Protein AF-A0A3M0IQV9-F1 (afdb_monomer_lite)

Structure (mmCIF, N/CA/C/O backbone):
data_AF-A0A3M0IQV9-F1
#
_entry.id   AF-A0A3M0IQV9-F1
#
loop_
_atom_site.group_PDB
_atom_site.id
_atom_site.type_symbol
_atom_site.label_atom_id
_atom_site.label_alt_id
_atom_site.label_comp_id
_atom_site.label_asym_id
_atom_site.label_entity_id
_atom_site.label_seq_id
_atom_site.pdbx_PDB_ins_code
_atom_site.Cartn_x
_atom_site.Cartn_y
_atom_site.Cartn_z
_atom_site.occupancy
_atom_site.B_iso_or_equiv
_atom_site.auth_seq_id
_atom_site.auth_comp_id
_atom_site.auth_asym_id
_atom_site.auth_atom_id
_atom_site.pdbx_PDB_model_num
ATOM 1 N N . MET A 1 1 ? -12.847 -1.197 -19.471 1.00 85.50 1 MET A N 1
ATOM 2 C CA . MET A 1 1 ? -12.326 -2.340 -18.678 1.00 85.50 1 MET A CA 1
ATOM 3 C C . MET A 1 1 ? -12.702 -3.691 -19.277 1.00 85.50 1 MET A C 1
ATOM 5 O O . MET A 1 1 ? -11.799 -4.362 -19.748 1.00 85.50 1 MET A O 1
ATOM 9 N N . ARG A 1 2 ? -13.988 -4.081 -19.348 1.00 88.62 2 ARG A N 1
ATOM 10 C CA . ARG A 1 2 ? -14.406 -5.414 -19.853 1.00 88.62 2 ARG A CA 1
ATOM 11 C C . ARG A 1 2 ? -13.815 -5.791 -21.220 1.00 88.62 2 ARG A C 1
ATOM 13 O O . ARG A 1 2 ? -13.276 -6.879 -21.360 1.00 88.62 2 ARG A O 1
ATOM 20 N N . HIS A 1 3 ? -13.847 -4.873 -22.190 1.00 91.81 3 HIS A N 1
ATOM 21 C CA . HIS A 1 3 ? -13.253 -5.102 -23.515 1.00 91.81 3 HIS A CA 1
ATOM 22 C C . HIS A 1 3 ? -11.735 -5.358 -23.458 1.00 91.81 3 HIS A C 1
ATOM 24 O O . HIS A 1 3 ? -11.231 -6.246 -24.136 1.00 91.81 3 HIS A O 1
ATOM 30 N N . ILE A 1 4 ? -11.012 -4.618 -22.610 1.00 93.75 4 ILE A N 1
ATOM 31 C CA . ILE A 1 4 ? -9.559 -4.771 -22.441 1.00 93.75 4 ILE A CA 1
ATOM 32 C C . ILE A 1 4 ? -9.243 -6.119 -21.790 1.00 93.75 4 ILE A C 1
ATOM 34 O O . ILE A 1 4 ? -8.384 -6.838 -22.285 1.00 93.75 4 ILE A O 1
ATOM 38 N N . LEU A 1 5 ? -9.975 -6.500 -20.739 1.00 93.88 5 LEU A N 1
ATOM 39 C CA . LEU A 1 5 ? -9.795 -7.794 -20.076 1.00 93.88 5 LEU A CA 1
ATOM 40 C C . LEU A 1 5 ? -10.066 -8.969 -21.022 1.00 93.88 5 LEU A C 1
ATOM 42 O O . LEU A 1 5 ? -9.287 -9.912 -21.034 1.00 93.88 5 LEU A O 1
ATOM 46 N N . ALA A 1 6 ? -11.107 -8.891 -21.857 1.00 93.62 6 ALA A N 1
ATOM 47 C CA . ALA A 1 6 ? -11.411 -9.937 -22.835 1.00 93.62 6 ALA A CA 1
ATOM 48 C C . ALA A 1 6 ? -10.335 -10.074 -23.928 1.00 93.62 6 ALA A C 1
ATOM 50 O O . ALA A 1 6 ? -10.112 -11.170 -24.431 1.00 93.62 6 ALA A O 1
ATOM 51 N N . ARG A 1 7 ? -9.676 -8.969 -24.304 1.00 93.69 7 ARG A N 1
ATOM 52 C CA . ARG A 1 7 ? -8.680 -8.945 -25.386 1.00 93.69 7 ARG A CA 1
ATOM 53 C C . ARG A 1 7 ? -7.250 -9.216 -24.914 1.00 93.69 7 ARG A C 1
ATOM 55 O O . ARG A 1 7 ? -6.490 -9.848 -25.635 1.00 93.69 7 ARG A O 1
ATOM 62 N N . VAL A 1 8 ? -6.870 -8.678 -23.756 1.00 95.62 8 VAL A N 1
ATOM 63 C CA . VAL A 1 8 ? -5.484 -8.657 -23.252 1.00 95.62 8 VAL A CA 1
ATOM 64 C C . VAL A 1 8 ? -5.305 -9.533 -22.011 1.00 95.62 8 VAL A C 1
ATOM 66 O O . VAL A 1 8 ? -4.237 -10.095 -21.810 1.00 95.62 8 VAL A O 1
ATOM 69 N N . GLY A 1 9 ? -6.335 -9.658 -21.172 1.00 94.06 9 GLY A N 1
ATOM 70 C CA . GLY A 1 9 ? -6.277 -10.411 -19.914 1.00 94.06 9 GLY A CA 1
ATOM 71 C C . GLY A 1 9 ? -5.920 -9.583 -18.674 1.00 94.06 9 GLY A C 1
ATOM 72 O O . GLY A 1 9 ? -6.092 -10.071 -17.561 1.00 94.06 9 GLY A O 1
ATOM 73 N N . CYS A 1 10 ? -5.485 -8.325 -18.820 1.00 95.38 10 CYS A N 1
ATOM 74 C CA . CYS A 1 10 ? -5.184 -7.442 -17.688 1.00 95.38 10 CYS A CA 1
ATOM 75 C C . CYS A 1 10 ? -5.385 -5.950 -18.016 1.00 95.38 10 CYS A C 1
ATOM 77 O O . CYS A 1 10 ? -5.417 -5.544 -19.178 1.00 95.38 10 CYS A O 1
ATOM 79 N N . CYS A 1 11 ? -5.556 -5.129 -16.977 1.00 94.88 11 CYS A N 1
ATOM 80 C CA . CYS A 1 11 ? -5.521 -3.666 -17.047 1.00 94.88 11 CYS A CA 1
ATOM 81 C C . CYS A 1 11 ? -5.236 -3.067 -15.662 1.00 94.88 11 CYS A C 1
ATOM 83 O O . CYS A 1 11 ? -5.632 -3.656 -14.656 1.00 94.88 11 CYS A O 1
ATOM 85 N N . ILE A 1 12 ? -4.637 -1.874 -15.605 1.00 93.25 12 ILE A N 1
ATOM 86 C CA . ILE A 1 12 ? -4.437 -1.114 -14.357 1.00 93.25 12 ILE A CA 1
ATOM 87 C C . ILE A 1 12 ? -5.190 0.212 -14.464 1.00 93.25 12 ILE A C 1
ATOM 89 O O . ILE A 1 12 ? -4.923 1.005 -15.364 1.00 93.25 12 ILE A O 1
ATOM 93 N N . VAL A 1 13 ? -6.149 0.462 -13.573 1.00 87.00 13 VAL A N 1
ATOM 94 C CA . VAL A 1 13 ? -6.992 1.668 -13.612 1.00 87.00 13 VAL A CA 1
ATOM 95 C C . VAL A 1 13 ? -7.061 2.352 -12.251 1.00 87.00 13 VAL A C 1
ATOM 97 O O . VAL A 1 13 ? -6.994 1.702 -11.210 1.00 87.00 13 VAL A O 1
ATOM 100 N N . GLY A 1 14 ? -7.202 3.678 -12.268 1.00 77.19 14 GLY A N 1
ATOM 101 C CA . GLY A 1 14 ? -7.518 4.456 -11.073 1.00 77.19 14 GLY A CA 1
ATOM 102 C C . GLY A 1 14 ? -8.990 4.328 -10.666 1.00 77.19 14 GLY A C 1
ATOM 103 O O . GLY A 1 14 ? -9.816 3.791 -11.403 1.00 77.19 14 GLY A O 1
ATOM 104 N N . GLN A 1 15 ? -9.320 4.864 -9.491 1.00 67.75 15 GLN A N 1
ATOM 105 C CA . GLN A 1 15 ? -10.701 4.944 -9.006 1.00 67.75 15 GLN A CA 1
ATOM 106 C C . GLN A 1 15 ? -11.525 5.901 -9.886 1.00 67.75 15 GLN A C 1
ATOM 108 O O . GLN A 1 15 ? -11.049 6.982 -10.241 1.00 67.75 15 GLN A O 1
ATOM 113 N N . SER A 1 16 ? -12.764 5.522 -10.211 1.00 66.38 16 SER A N 1
ATOM 114 C CA . SER A 1 16 ? -13.740 6.373 -10.907 1.00 66.38 16 SER A CA 1
ATOM 115 C C . SER A 1 16 ? -14.913 6.726 -9.983 1.00 66.38 16 SER A C 1
ATOM 117 O O . SER A 1 16 ? -15.071 6.134 -8.919 1.00 66.38 16 SER A O 1
ATOM 119 N N . ALA A 1 17 ? -15.759 7.680 -10.388 1.00 58.91 17 ALA A N 1
ATOM 120 C CA . ALA A 1 17 ? -16.969 8.050 -9.641 1.00 58.91 17 ALA A CA 1
ATOM 121 C C . ALA A 1 17 ? -17.970 6.886 -9.468 1.00 58.91 17 ALA A C 1
ATOM 123 O O . ALA A 1 17 ? -18.811 6.926 -8.575 1.00 58.91 17 ALA A O 1
ATOM 124 N N . GLU A 1 18 ? -17.862 5.849 -10.298 1.00 59.75 18 GLU A N 1
ATOM 125 C CA . GLU A 1 18 ? -18.768 4.697 -10.328 1.00 59.75 18 GLU A CA 1
ATOM 126 C C . GLU A 1 18 ? -18.266 3.514 -9.478 1.00 59.75 18 GLU A C 1
ATOM 128 O O . GLU A 1 18 ? -19.027 2.595 -9.186 1.00 59.75 18 GLU A O 1
ATOM 133 N N . LEU A 1 19 ? -16.993 3.522 -9.060 1.00 62.53 19 LEU A N 1
ATOM 134 C CA . LEU A 1 19 ? -16.353 2.420 -8.338 1.00 62.53 19 LEU A CA 1
ATOM 135 C C . LEU A 1 19 ? -16.036 2.833 -6.893 1.00 62.53 19 LEU A C 1
ATOM 137 O O . LEU A 1 19 ? -15.073 3.549 -6.637 1.00 62.53 19 LEU A O 1
ATOM 141 N N . VAL A 1 20 ? -16.831 2.323 -5.947 1.00 63.78 20 VAL A N 1
ATOM 142 C CA . VAL A 1 20 ? -16.663 2.488 -4.485 1.00 63.78 20 VAL A CA 1
ATOM 143 C C . VAL A 1 20 ? -16.681 3.961 -4.009 1.00 63.78 20 VAL A C 1
ATOM 145 O O . VAL A 1 20 ? -15.723 4.447 -3.403 1.00 63.78 20 VAL A O 1
ATOM 148 N N . PRO A 1 21 ? -17.789 4.701 -4.224 1.00 61.78 21 PRO A N 1
ATOM 149 C CA . PRO A 1 21 ? -17.860 6.138 -3.932 1.00 61.78 21 PRO A CA 1
ATOM 150 C C . PRO A 1 21 ? -17.719 6.473 -2.438 1.00 61.78 21 PRO A C 1
ATOM 152 O O . PRO A 1 21 ? -17.131 7.499 -2.094 1.00 61.78 21 PRO A O 1
ATOM 155 N N . ALA A 1 22 ? -18.211 5.601 -1.549 1.00 60.78 22 ALA A N 1
ATOM 156 C CA . ALA A 1 22 ? -18.117 5.786 -0.101 1.00 60.78 22 ALA A CA 1
ATOM 157 C C . ALA A 1 22 ? -16.668 5.691 0.407 1.00 60.78 22 ALA A C 1
ATOM 159 O O . ALA A 1 22 ? -16.241 6.529 1.199 1.00 60.78 22 ALA A O 1
ATOM 160 N N . ASP A 1 23 ? -15.883 4.733 -0.100 1.00 67.81 23 ASP A N 1
ATOM 161 C CA . ASP A 1 23 ? -14.464 4.614 0.255 1.00 67.81 23 ASP A CA 1
ATOM 162 C C . ASP A 1 23 ? -13.672 5.837 -0.207 1.00 67.81 23 ASP A C 1
ATOM 164 O O . ASP A 1 23 ? -12.817 6.305 0.529 1.00 67.81 23 ASP A O 1
ATOM 168 N N . ARG A 1 24 ? -13.992 6.430 -1.366 1.00 65.19 24 ARG A N 1
ATOM 169 C CA . ARG A 1 24 ? -13.323 7.659 -1.823 1.00 65.19 24 ARG A CA 1
ATOM 170 C C . ARG A 1 24 ? -13.464 8.798 -0.811 1.00 65.19 24 ARG A C 1
ATOM 172 O O . ARG A 1 24 ? -12.488 9.489 -0.521 1.00 65.19 24 ARG A O 1
ATOM 179 N N . VAL A 1 25 ? -14.677 8.996 -0.292 1.00 61.72 25 VAL A N 1
ATOM 180 C CA . VAL A 1 25 ? -14.966 10.033 0.710 1.00 61.72 25 VAL A CA 1
ATOM 181 C C . VAL A 1 25 ? -14.264 9.698 2.026 1.00 61.72 25 VAL A C 1
ATOM 183 O O . VAL A 1 25 ? -13.543 10.537 2.560 1.00 61.72 25 VAL A O 1
ATOM 186 N N . LEU A 1 26 ? -14.398 8.461 2.512 1.00 63.84 26 LEU A N 1
ATOM 187 C CA . LEU A 1 26 ? -13.771 8.018 3.760 1.00 63.84 26 LEU A CA 1
ATOM 188 C C . LEU A 1 26 ? -12.240 8.058 3.693 1.00 63.84 26 LEU A C 1
ATOM 190 O O . LEU A 1 26 ? -11.597 8.466 4.652 1.00 63.84 26 LEU A O 1
ATOM 194 N N . TYR A 1 27 ? -11.636 7.684 2.568 1.00 63.06 27 TYR A N 1
ATOM 195 C CA . TYR A 1 27 ? -10.190 7.722 2.364 1.00 63.06 27 TYR A CA 1
ATOM 196 C C . TYR A 1 27 ? -9.665 9.161 2.370 1.00 63.06 27 TYR A C 1
ATOM 198 O O . TYR A 1 27 ? -8.677 9.448 3.043 1.00 63.06 27 TYR A O 1
ATOM 206 N N . ALA A 1 28 ? -10.355 10.081 1.685 1.00 59.97 28 ALA A N 1
ATOM 207 C CA . ALA A 1 28 ? -10.012 11.502 1.706 1.00 59.97 28 ALA A CA 1
ATOM 208 C C . ALA A 1 28 ? -10.119 12.096 3.120 1.00 59.97 28 ALA A C 1
ATOM 210 O O . ALA A 1 28 ? -9.242 12.851 3.534 1.00 59.97 28 ALA A O 1
ATOM 211 N N . LEU A 1 29 ? -11.154 11.716 3.879 1.00 58.47 29 LEU A N 1
ATOM 212 C CA . LEU A 1 29 ? -11.319 12.125 5.276 1.00 58.47 29 LEU A CA 1
ATOM 213 C C . LEU A 1 29 ? -10.217 11.549 6.171 1.00 58.47 29 LEU A C 1
ATOM 215 O O . LEU A 1 29 ? -9.676 12.263 7.013 1.00 58.47 29 LEU A O 1
ATOM 219 N N . ARG A 1 30 ? -9.835 10.285 5.981 1.00 63.00 30 ARG A N 1
ATOM 220 C CA . ARG A 1 30 ? -8.788 9.634 6.782 1.00 63.00 30 ARG A CA 1
ATOM 221 C C . ARG A 1 30 ? -7.427 10.299 6.631 1.00 63.00 30 ARG A C 1
ATOM 223 O O . ARG A 1 30 ? -6.750 10.513 7.636 1.00 63.00 30 ARG A O 1
ATOM 230 N N . ASP A 1 31 ? -7.069 10.669 5.403 1.00 57.12 31 ASP A N 1
ATOM 231 C CA . ASP A 1 31 ? -5.797 11.329 5.075 1.00 57.12 31 ASP A CA 1
ATOM 232 C C . ASP A 1 31 ? -5.640 12.683 5.797 1.00 57.12 31 ASP A C 1
ATOM 234 O O . ASP A 1 31 ? -4.548 13.054 6.230 1.00 57.12 31 ASP A O 1
ATOM 238 N N . VAL A 1 32 ? -6.748 13.403 6.015 1.00 45.22 32 VAL A N 1
ATOM 239 C CA . VAL A 1 32 ? -6.734 14.715 6.689 1.00 45.22 32 VAL A CA 1
ATOM 240 C C . VAL A 1 32 ? -7.008 14.655 8.195 1.00 45.22 32 VAL A C 1
ATOM 242 O O . VAL A 1 32 ? -6.594 15.568 8.911 1.00 45.22 32 VAL A O 1
ATOM 245 N N . THR A 1 33 ? -7.645 13.587 8.688 1.00 49.41 33 THR A N 1
ATOM 246 C CA . THR A 1 33 ? -8.002 13.394 10.112 1.00 49.41 33 THR A CA 1
ATOM 247 C C . THR A 1 33 ? -7.000 12.546 10.898 1.00 49.41 33 THR A C 1
ATOM 249 O O . THR A 1 33 ? -7.227 12.275 12.072 1.00 49.41 33 THR A O 1
ATOM 252 N N . ALA A 1 34 ? -5.890 12.119 10.282 1.00 53.72 34 ALA A N 1
ATOM 253 C CA . ALA A 1 34 ? -4.917 11.207 10.896 1.00 53.72 34 ALA A CA 1
ATOM 254 C C . ALA A 1 34 ? -5.529 9.864 11.361 1.00 53.72 34 ALA A C 1
ATOM 256 O O . ALA A 1 34 ? -4.987 9.193 12.233 1.00 53.72 34 ALA A O 1
ATOM 257 N N . THR A 1 35 ? -6.631 9.436 10.736 1.00 57.84 35 THR A N 1
ATOM 258 C CA . THR A 1 35 ? -7.281 8.131 10.979 1.00 57.84 35 THR A CA 1
ATOM 259 C C . THR A 1 35 ? -6.909 7.093 9.911 1.00 57.84 35 THR A C 1
ATOM 261 O O . THR A 1 35 ? -7.595 6.085 9.703 1.00 57.84 35 THR A O 1
ATOM 264 N N . VAL A 1 36 ? -5.797 7.323 9.202 1.00 58.31 36 VAL A N 1
ATOM 265 C CA . VAL A 1 36 ? -5.250 6.366 8.231 1.00 58.31 36 VAL A CA 1
ATOM 266 C C . VAL A 1 36 ? -4.878 5.052 8.925 1.00 58.31 36 VAL A C 1
ATOM 268 O O . VAL A 1 36 ? -5.236 3.998 8.408 1.00 58.31 36 VAL A O 1
ATOM 271 N N . ASP A 1 37 ? -4.311 5.103 10.132 1.00 63.84 37 ASP A N 1
ATOM 272 C CA . ASP A 1 37 ? -3.703 3.956 10.833 1.00 63.84 37 ASP A CA 1
ATOM 273 C C . ASP A 1 37 ? -4.710 3.075 11.606 1.00 63.84 37 ASP A C 1
ATOM 275 O O . ASP A 1 37 ? -4.372 2.419 12.596 1.00 63.84 37 ASP A O 1
ATOM 279 N N . SER A 1 38 ? -5.973 3.066 11.176 1.00 76.12 38 SER A N 1
ATOM 280 C CA . SER A 1 38 ? -7.029 2.227 11.747 1.00 76.12 38 SER A CA 1
ATOM 281 C C . SER A 1 38 ? -7.160 0.921 10.965 1.00 76.12 38 SER A C 1
ATOM 283 O O . SER A 1 38 ? -7.572 0.922 9.805 1.00 76.12 38 SER A O 1
ATOM 285 N N . LEU A 1 39 ? -6.839 -0.205 11.609 1.00 77.25 39 LEU A N 1
ATOM 286 C CA . LEU A 1 39 ? -6.914 -1.551 11.029 1.00 77.25 39 LEU A CA 1
ATOM 287 C C . LEU A 1 39 ? -8.275 -1.876 10.373 1.00 77.25 39 LEU A C 1
ATOM 289 O O . LEU A 1 39 ? -8.260 -2.307 9.212 1.00 77.25 39 LEU A O 1
ATOM 293 N N . PRO A 1 40 ? -9.442 -1.645 11.016 1.00 79.25 40 PRO A N 1
ATOM 294 C CA . PRO A 1 40 ? -10.730 -1.918 10.377 1.00 79.25 40 PRO A CA 1
ATOM 295 C C . PRO A 1 40 ? -10.979 -1.011 9.166 1.00 79.25 40 PRO A C 1
ATOM 297 O O . PRO A 1 40 ? -11.460 -1.484 8.137 1.00 79.25 40 PRO A O 1
ATOM 300 N N . LEU A 1 41 ? -10.574 0.265 9.219 1.00 79.00 41 LEU A N 1
ATOM 301 C CA . LEU A 1 41 ? -10.734 1.186 8.088 1.00 79.00 41 LEU A CA 1
ATOM 302 C C . LEU A 1 41 ? -9.785 0.855 6.927 1.00 79.00 41 LEU A C 1
ATOM 304 O O . LEU A 1 41 ? -10.167 0.982 5.764 1.00 79.00 41 LEU A O 1
ATOM 308 N N . ILE A 1 42 ? -8.549 0.426 7.204 1.00 80.88 42 ILE A N 1
ATOM 309 C CA . ILE A 1 42 ? -7.608 -0.058 6.181 1.00 80.88 42 ILE A CA 1
ATOM 310 C C . ILE A 1 42 ? -8.186 -1.303 5.509 1.00 80.88 42 ILE A C 1
ATOM 312 O O . ILE A 1 42 ? -8.263 -1.350 4.282 1.00 80.88 42 ILE A O 1
ATOM 316 N N . THR A 1 43 ? -8.650 -2.265 6.308 1.00 85.00 43 THR A N 1
ATOM 317 C CA . THR A 1 43 ? -9.239 -3.520 5.826 1.00 85.00 43 THR A CA 1
ATOM 318 C C . THR A 1 43 ? -10.452 -3.252 4.937 1.00 85.00 43 THR A C 1
ATOM 320 O O . THR A 1 43 ? -10.474 -3.679 3.782 1.00 85.00 43 THR A O 1
ATOM 323 N N . ALA A 1 44 ? -11.421 -2.473 5.429 1.00 82.94 44 ALA A N 1
ATOM 324 C CA . ALA A 1 44 ? -12.623 -2.115 4.681 1.00 82.94 44 ALA A CA 1
ATOM 325 C C . ALA A 1 44 ? -12.291 -1.341 3.397 1.00 82.94 44 ALA A C 1
ATOM 327 O O . ALA A 1 44 ? -12.861 -1.609 2.339 1.00 82.94 44 ALA A O 1
ATOM 328 N N . SER A 1 45 ? -11.327 -0.420 3.453 1.00 82.38 45 SER A N 1
ATOM 329 C CA . SER A 1 45 ? -10.920 0.365 2.288 1.00 82.38 45 SER A CA 1
ATOM 330 C C . SER A 1 45 ? -10.272 -0.488 1.202 1.00 82.38 45 SER A C 1
ATOM 332 O O . SER A 1 45 ? -10.606 -0.357 0.026 1.00 82.38 45 SER A O 1
ATOM 334 N N . ILE A 1 46 ? -9.349 -1.380 1.565 1.00 86.56 46 ILE A N 1
ATOM 335 C CA . ILE A 1 46 ? -8.686 -2.265 0.600 1.00 86.56 46 ILE A CA 1
ATOM 336 C C . ILE A 1 46 ? -9.704 -3.239 0.002 1.00 86.56 46 ILE A C 1
ATOM 338 O O . ILE A 1 46 ? -9.816 -3.338 -1.221 1.00 86.56 46 ILE A O 1
ATOM 342 N N . LEU A 1 47 ? -10.469 -3.931 0.848 1.00 87.69 47 LEU A N 1
ATOM 343 C CA . LEU A 1 47 ? -11.353 -5.000 0.394 1.00 87.69 47 LEU A CA 1
ATOM 344 C C . LEU A 1 47 ? -12.588 -4.492 -0.341 1.00 87.69 47 LEU A C 1
ATOM 346 O O . LEU A 1 47 ? -13.002 -5.149 -1.285 1.00 87.69 47 LEU A O 1
ATOM 350 N N . SER A 1 48 ? -13.143 -3.326 -0.006 1.00 83.69 48 SER A N 1
ATOM 351 C CA . SER A 1 48 ? -14.279 -2.763 -0.758 1.00 83.69 48 SER A CA 1
ATOM 352 C C . SER A 1 48 ? -13.937 -2.534 -2.235 1.00 83.69 48 SER A C 1
ATOM 354 O O . SER A 1 48 ? -14.730 -2.874 -3.113 1.00 83.69 48 SER A O 1
ATOM 356 N N . LYS A 1 49 ? -12.718 -2.058 -2.525 1.00 82.94 49 LYS A N 1
ATOM 357 C CA . LYS A 1 49 ? -12.188 -1.917 -3.893 1.00 82.94 49 LYS A CA 1
ATOM 358 C C . LYS A 1 49 ? -11.978 -3.258 -4.592 1.00 82.94 49 LYS A C 1
ATOM 360 O O . LYS A 1 49 ? -12.190 -3.350 -5.794 1.00 82.94 49 LYS A O 1
ATOM 365 N N . LYS A 1 50 ? -11.583 -4.299 -3.857 1.00 88.25 50 LYS A N 1
ATOM 366 C CA . LYS A 1 50 ? -11.343 -5.637 -4.424 1.00 88.25 50 LYS A CA 1
ATOM 367 C C . LYS A 1 50 ? -12.606 -6.475 -4.578 1.00 88.25 50 LYS A C 1
ATOM 369 O O . LYS A 1 50 ? -12.731 -7.211 -5.550 1.00 88.25 50 LYS A O 1
ATOM 374 N N . ALA A 1 51 ? -13.590 -6.286 -3.711 1.00 84.19 51 ALA A N 1
ATOM 375 C CA . ALA A 1 51 ? -14.870 -6.975 -3.774 1.00 84.19 51 ALA A CA 1
ATOM 376 C C . ALA A 1 51 ? -15.661 -6.606 -5.041 1.00 84.19 51 ALA A C 1
ATOM 378 O O . ALA A 1 51 ? -16.268 -7.476 -5.666 1.00 84.19 51 ALA A O 1
ATOM 379 N N . VAL A 1 52 ? -15.608 -5.340 -5.481 1.00 84.00 52 VAL A N 1
ATOM 380 C CA . VAL A 1 52 ? -16.298 -4.911 -6.714 1.00 84.00 52 VAL A CA 1
ATOM 381 C C . VAL A 1 52 ? -15.696 -5.508 -7.989 1.00 84.00 52 VAL A C 1
ATOM 383 O O . VAL A 1 52 ? -16.389 -5.596 -9.002 1.00 84.00 52 VAL A O 1
ATOM 386 N N . GLU A 1 53 ? -14.441 -5.966 -7.944 1.00 84.56 53 GLU A N 1
ATOM 387 C CA . GLU A 1 53 ? -13.778 -6.647 -9.062 1.00 84.56 53 GLU A CA 1
ATOM 388 C C . GLU A 1 53 ? -14.293 -8.096 -9.250 1.00 84.56 53 GLU A C 1
ATOM 390 O O . GLU A 1 53 ? -14.032 -8.692 -10.293 1.00 84.56 53 GLU A O 1
ATOM 395 N N . ARG A 1 54 ? -15.070 -8.646 -8.293 1.00 83.69 54 ARG A N 1
ATOM 396 C CA . ARG A 1 54 ? -15.610 -10.028 -8.293 1.00 83.69 54 ARG A CA 1
ATOM 397 C C . ARG A 1 54 ? -14.532 -11.090 -8.542 1.00 83.69 54 ARG A C 1
ATOM 399 O O . ARG A 1 54 ? -14.636 -11.917 -9.448 1.00 83.69 54 ARG A O 1
ATOM 406 N N . LEU A 1 55 ? -13.480 -11.040 -7.733 1.00 89.75 55 LEU A N 1
ATOM 407 C CA . LEU A 1 55 ? -12.302 -11.891 -7.874 1.00 89.75 55 LEU A CA 1
ATOM 408 C C . LEU A 1 55 ? -12.565 -13.326 -7.397 1.00 89.75 55 LEU A C 1
ATOM 410 O O . LEU A 1 55 ? -13.207 -13.544 -6.373 1.00 89.75 55 LEU A O 1
ATOM 414 N N . SER A 1 56 ? -11.998 -14.307 -8.102 1.00 90.00 56 SER A N 1
ATOM 415 C CA . SER A 1 56 ? -11.992 -15.717 -7.679 1.00 90.00 56 SER A CA 1
ATOM 416 C C . SER A 1 56 ? -10.907 -16.030 -6.641 1.00 90.00 56 SER A C 1
ATOM 418 O O . SER A 1 56 ? -11.026 -17.006 -5.893 1.00 90.00 56 SER A O 1
ATOM 420 N N . ALA A 1 57 ? -9.841 -15.229 -6.621 1.00 94.88 57 ALA A N 1
ATOM 421 C CA . ALA A 1 57 ? -8.757 -15.271 -5.654 1.00 94.88 57 ALA A CA 1
ATOM 422 C C . ALA A 1 57 ? -8.110 -13.885 -5.510 1.00 94.88 57 ALA A C 1
ATOM 424 O O . ALA A 1 57 ? -8.066 -13.110 -6.467 1.00 94.88 57 ALA A O 1
ATOM 425 N N . LEU A 1 58 ? -7.586 -13.592 -4.322 1.00 95.50 58 LEU A N 1
ATOM 426 C CA . LEU A 1 58 ? -6.918 -12.341 -3.980 1.00 95.50 58 LEU A CA 1
ATOM 427 C C . LEU A 1 58 ? -5.646 -12.636 -3.177 1.00 95.50 58 LEU A C 1
ATOM 429 O O . LEU A 1 58 ? -5.695 -13.296 -2.141 1.00 95.50 58 LEU A O 1
ATOM 433 N N . VAL A 1 59 ? -4.508 -12.116 -3.635 1.00 97.12 59 VAL A N 1
ATOM 434 C CA . VAL A 1 59 ? -3.244 -12.157 -2.887 1.00 97.12 59 VAL A CA 1
ATOM 435 C C . VAL A 1 59 ? -2.846 -10.738 -2.510 1.00 97.12 59 VAL A C 1
ATOM 437 O O . VAL A 1 59 ? -2.827 -9.847 -3.357 1.00 97.12 59 VAL A O 1
ATOM 440 N N . LEU A 1 60 ? -2.552 -10.532 -1.230 1.00 96.00 60 LEU A N 1
ATOM 441 C CA . LEU A 1 60 ? -2.211 -9.239 -0.652 1.00 96.00 60 LEU A CA 1
ATOM 442 C C . LEU A 1 60 ? -0.749 -9.222 -0.217 1.00 96.00 60 LEU A C 1
ATOM 444 O O . LEU A 1 60 ? -0.285 -10.107 0.500 1.00 96.00 60 LEU A O 1
ATOM 448 N N . ASP A 1 61 ? -0.031 -8.189 -0.633 1.00 97.00 61 ASP A N 1
ATOM 449 C CA . ASP A 1 61 ? 1.334 -7.931 -0.195 1.00 97.00 61 ASP A CA 1
ATOM 450 C C . ASP A 1 61 ? 1.307 -6.984 1.010 1.00 97.00 61 ASP A C 1
ATOM 452 O O . ASP A 1 61 ? 1.023 -5.792 0.872 1.00 97.00 61 ASP A O 1
ATOM 456 N N . VAL A 1 62 ? 1.544 -7.526 2.204 1.00 95.94 62 VAL A N 1
ATOM 457 C CA . VAL A 1 62 ? 1.489 -6.769 3.457 1.00 95.94 62 VAL A CA 1
ATOM 458 C C . VAL A 1 62 ? 2.914 -6.468 3.910 1.00 95.94 62 VAL A C 1
ATOM 460 O O . VAL A 1 62 ? 3.633 -7.322 4.434 1.00 95.94 62 VAL A O 1
ATOM 463 N N . LYS A 1 63 ? 3.325 -5.220 3.678 1.00 94.12 63 LYS A N 1
ATOM 464 C CA . LYS A 1 63 ? 4.666 -4.724 3.994 1.00 94.12 63 LYS A CA 1
ATOM 465 C C . LYS A 1 63 ? 4.842 -4.526 5.501 1.00 94.12 63 LYS A C 1
ATOM 467 O O . LYS A 1 63 ? 3.950 -3.984 6.152 1.00 94.12 63 LYS A O 1
ATOM 472 N N 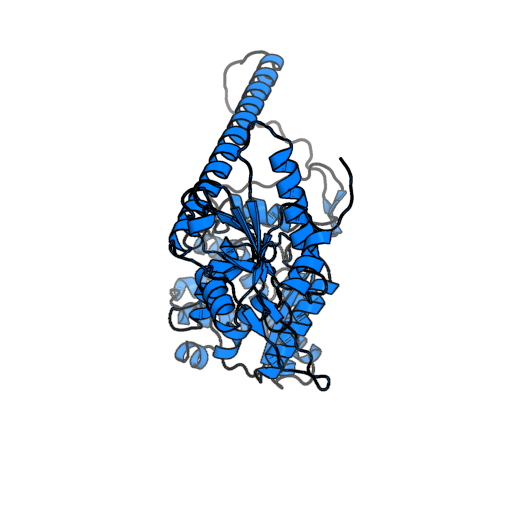. PHE A 1 64 ? 6.019 -4.869 6.024 1.00 94.38 64 PHE A N 1
ATOM 473 C CA . PHE A 1 64 ? 6.457 -4.490 7.373 1.00 94.38 64 PHE A CA 1
ATOM 474 C C . PHE A 1 64 ? 7.892 -3.953 7.388 1.00 94.38 64 PHE A C 1
ATOM 476 O O . PHE A 1 64 ? 8.692 -4.292 6.517 1.00 94.38 64 PHE A O 1
ATOM 483 N N . GLY A 1 65 ? 8.239 -3.130 8.377 1.00 89.50 65 GLY A N 1
ATOM 484 C CA . GLY A 1 65 ? 9.583 -2.561 8.543 1.00 89.50 65 GLY A CA 1
ATOM 485 C C . GLY A 1 65 ? 9.630 -1.036 8.424 1.00 89.50 65 GLY A C 1
ATOM 486 O O . GLY A 1 65 ? 8.603 -0.364 8.372 1.00 89.50 65 GLY A O 1
ATOM 487 N N . GLY A 1 66 ? 10.841 -0.472 8.389 1.00 82.31 66 GLY A N 1
ATOM 488 C CA . GLY A 1 66 ? 11.084 0.961 8.621 1.00 82.31 66 GLY A CA 1
ATOM 489 C C . GLY A 1 66 ? 10.428 1.959 7.654 1.00 82.31 66 GLY A C 1
ATOM 490 O O . GLY A 1 66 ? 10.363 3.143 7.984 1.00 82.31 66 GLY A O 1
ATOM 491 N N . ALA A 1 67 ? 9.959 1.525 6.481 1.00 84.06 67 ALA A N 1
ATOM 492 C CA . ALA A 1 67 ? 9.199 2.357 5.541 1.00 84.06 67 ALA A CA 1
ATOM 493 C C . ALA A 1 67 ? 7.771 1.857 5.272 1.00 84.06 67 ALA A C 1
ATOM 495 O O . ALA A 1 67 ? 7.077 2.437 4.438 1.00 84.06 67 ALA A O 1
ATOM 496 N N . ALA A 1 68 ? 7.329 0.807 5.966 1.00 87.06 68 ALA A N 1
ATOM 497 C CA . ALA A 1 68 ? 5.966 0.310 5.876 1.00 87.06 68 ALA A CA 1
ATOM 498 C C . ALA A 1 68 ? 5.019 1.097 6.794 1.00 87.06 68 ALA A C 1
ATOM 500 O O . ALA A 1 68 ? 5.442 1.738 7.756 1.00 87.06 68 ALA A O 1
ATOM 501 N N . LEU A 1 69 ? 3.716 0.989 6.522 1.00 81.94 69 LEU A N 1
ATOM 502 C CA . LEU A 1 69 ? 2.667 1.509 7.406 1.00 81.94 69 LEU A CA 1
ATOM 503 C C . LEU A 1 69 ? 2.704 0.834 8.788 1.00 81.94 69 LEU A C 1
ATOM 505 O O . LEU A 1 69 ? 2.453 1.472 9.805 1.00 81.94 69 LEU A O 1
ATOM 509 N N . TYR A 1 70 ? 3.061 -0.452 8.811 1.00 84.00 70 TYR A N 1
ATOM 510 C CA . TYR A 1 70 ? 3.193 -1.260 10.017 1.00 84.00 70 TYR A CA 1
ATOM 511 C C . TYR A 1 70 ? 4.673 -1.584 10.262 1.00 84.00 70 TYR A C 1
ATOM 513 O O . TYR A 1 70 ? 5.257 -2.378 9.522 1.00 84.00 70 TYR A O 1
ATOM 521 N N . PRO A 1 71 ? 5.323 -0.966 11.263 1.00 83.25 71 PRO A N 1
ATOM 522 C CA . PRO A 1 71 ? 6.766 -1.098 11.440 1.00 83.25 71 PRO A CA 1
ATOM 523 C C . PRO A 1 71 ? 7.185 -2.478 11.963 1.00 83.25 71 PRO A C 1
ATOM 525 O O . PRO A 1 71 ? 8.281 -2.929 11.639 1.00 83.25 71 PRO A O 1
ATOM 528 N N . THR A 1 72 ? 6.332 -3.160 12.738 1.00 88.81 72 THR A N 1
ATOM 529 C CA . THR A 1 72 ? 6.641 -4.479 13.317 1.00 88.81 72 THR A CA 1
ATOM 530 C C . THR A 1 72 ? 5.994 -5.615 12.534 1.00 88.81 72 THR A C 1
ATOM 532 O O . THR A 1 72 ? 4.942 -5.455 11.912 1.00 88.81 72 THR A O 1
ATOM 535 N N . GLN A 1 73 ? 6.608 -6.797 12.595 1.00 92.44 73 GLN A N 1
ATOM 536 C CA . GLN A 1 73 ? 6.057 -7.986 11.954 1.00 92.44 73 GLN A CA 1
ATOM 537 C C . GLN A 1 73 ? 4.746 -8.444 12.616 1.00 92.44 73 GLN A C 1
ATOM 539 O O . GLN A 1 73 ? 3.875 -8.946 11.905 1.00 92.44 73 GLN A O 1
ATOM 544 N N . GLU A 1 74 ? 4.573 -8.277 13.937 1.00 92.50 74 GLU A N 1
ATOM 545 C CA . GLU A 1 74 ? 3.310 -8.640 14.598 1.00 92.50 74 GLU A CA 1
ATOM 546 C C . GLU A 1 74 ? 2.152 -7.775 14.099 1.00 92.50 74 GLU A C 1
ATOM 548 O O . GLU A 1 74 ? 1.138 -8.305 13.655 1.00 92.50 74 GLU A O 1
ATOM 553 N N . SER A 1 75 ? 2.332 -6.454 14.069 1.00 87.12 75 SER A N 1
ATOM 554 C CA . SER A 1 75 ? 1.269 -5.532 13.653 1.00 87.12 75 SER A CA 1
ATOM 555 C C . SER A 1 75 ? 0.894 -5.691 12.171 1.00 87.12 75 SER A C 1
ATOM 557 O O . SER A 1 75 ? -0.277 -5.621 11.799 1.00 87.12 75 SER A O 1
ATOM 559 N N . ALA A 1 76 ? 1.863 -6.014 11.310 1.00 92.06 76 ALA A N 1
ATOM 560 C CA . ALA A 1 76 ? 1.591 -6.389 9.925 1.00 92.06 76 ALA A CA 1
ATOM 561 C C . ALA A 1 76 ? 0.857 -7.739 9.808 1.00 92.06 76 ALA A C 1
ATOM 563 O O . ALA A 1 76 ? -0.002 -7.903 8.939 1.00 92.06 76 ALA A O 1
ATOM 564 N N . ARG A 1 77 ? 1.158 -8.705 10.687 1.00 94.25 77 ARG A N 1
ATOM 565 C CA . ARG A 1 77 ? 0.445 -9.989 10.750 1.00 94.25 77 ARG A CA 1
ATOM 566 C C . ARG A 1 77 ? -1.015 -9.801 11.158 1.00 94.25 77 ARG A C 1
ATOM 568 O O . ARG A 1 77 ? -1.869 -10.434 10.546 1.00 94.25 77 ARG A O 1
ATOM 575 N N . GLU A 1 78 ? -1.308 -8.918 12.108 1.00 93.06 78 GLU A N 1
ATOM 576 C CA . GLU A 1 78 ? -2.687 -8.569 12.487 1.00 93.06 78 GLU A CA 1
ATOM 577 C C . GLU A 1 78 ? -3.470 -7.998 11.297 1.00 93.06 78 GLU A C 1
ATOM 579 O O . GLU A 1 78 ? -4.577 -8.453 10.997 1.00 93.06 78 GLU A O 1
ATOM 584 N N . LEU A 1 79 ? -2.876 -7.054 10.551 1.00 91.50 79 LEU A N 1
ATOM 585 C CA . LEU A 1 79 ? -3.489 -6.527 9.329 1.00 91.50 79 LEU A CA 1
ATOM 586 C C . LEU A 1 79 ? -3.734 -7.644 8.301 1.00 91.50 79 LEU A C 1
ATOM 588 O O . LEU A 1 79 ? -4.815 -7.723 7.718 1.00 91.50 79 LEU A O 1
ATOM 592 N N . ALA A 1 80 ? -2.743 -8.508 8.072 1.00 95.25 80 ALA A N 1
ATOM 593 C CA . ALA A 1 80 ? -2.855 -9.617 7.130 1.00 95.25 80 ALA A CA 1
ATOM 594 C C . ALA A 1 80 ? -3.982 -10.589 7.517 1.00 95.25 80 ALA A C 1
ATOM 596 O O . ALA A 1 80 ? -4.769 -10.982 6.658 1.00 95.25 80 ALA A O 1
ATOM 597 N N . GLN A 1 81 ? -4.098 -10.935 8.801 1.00 95.62 81 GLN A N 1
ATOM 598 C CA . GLN A 1 81 ? -5.166 -11.792 9.320 1.00 95.62 81 GLN A CA 1
ATOM 599 C C . GLN A 1 81 ? -6.542 -11.152 9.131 1.00 95.62 81 GLN A C 1
ATOM 601 O O . GLN A 1 81 ? -7.449 -11.812 8.629 1.00 95.62 81 GLN A O 1
ATOM 606 N N . SER A 1 82 ? -6.678 -9.862 9.446 1.00 93.44 82 SER A N 1
ATOM 607 C CA . SER A 1 82 ? -7.913 -9.102 9.224 1.00 93.44 82 SER A CA 1
ATOM 608 C C . SER A 1 82 ? -8.325 -9.098 7.749 1.00 93.44 82 SER A C 1
ATOM 610 O O . SER A 1 82 ? -9.461 -9.430 7.408 1.00 93.44 82 SER A O 1
ATOM 612 N N . LEU A 1 83 ? -7.385 -8.799 6.847 1.00 93.94 83 LEU A N 1
ATOM 613 C CA . LEU A 1 83 ? -7.640 -8.784 5.408 1.00 93.94 83 LEU A CA 1
ATOM 614 C C . LEU A 1 83 ? -8.050 -10.162 4.866 1.00 93.94 83 LEU A C 1
ATOM 616 O O . LEU A 1 83 ? -8.969 -10.251 4.053 1.00 93.94 83 LEU A O 1
ATOM 620 N N . VAL A 1 84 ? -7.389 -11.234 5.310 1.00 96.12 84 VAL A N 1
ATOM 621 C CA . VAL A 1 84 ? -7.709 -12.606 4.886 1.00 96.12 84 VAL A CA 1
ATOM 622 C C . VAL A 1 84 ? -9.063 -13.051 5.433 1.00 96.12 84 VAL A C 1
ATOM 624 O O . VAL A 1 84 ? -9.860 -13.615 4.680 1.00 96.12 84 VAL A O 1
ATOM 627 N N . ALA A 1 85 ? -9.353 -12.773 6.706 1.00 94.19 85 ALA A N 1
ATOM 628 C CA . ALA A 1 85 ? -10.616 -13.135 7.342 1.00 94.19 85 ALA A CA 1
ATOM 629 C C . ALA A 1 85 ? -11.801 -12.447 6.652 1.00 94.19 85 ALA A C 1
ATOM 631 O O . ALA A 1 85 ? -12.716 -13.122 6.178 1.00 94.19 85 ALA A O 1
ATOM 632 N N . VAL A 1 86 ? -11.749 -11.119 6.509 1.00 90.94 86 VAL A N 1
ATOM 633 C CA . VAL A 1 86 ? -12.826 -10.353 5.866 1.00 90.94 86 VAL A CA 1
ATOM 634 C C . VAL A 1 86 ? -12.919 -10.687 4.373 1.00 90.94 86 VAL A C 1
ATOM 636 O O . VAL A 1 86 ? -14.017 -10.847 3.849 1.00 90.94 86 VAL A O 1
ATOM 639 N N . GLY A 1 87 ? -11.792 -10.871 3.676 1.00 91.38 87 GLY A N 1
ATOM 640 C CA . GLY A 1 87 ? -11.792 -11.278 2.267 1.00 91.38 87 GLY A CA 1
ATOM 641 C C . GLY A 1 87 ? -12.475 -12.632 2.044 1.00 91.38 87 GLY A C 1
ATOM 642 O O . GLY A 1 87 ? -13.274 -12.779 1.119 1.00 91.38 87 GLY A O 1
ATOM 643 N N . THR A 1 88 ? -12.233 -13.589 2.943 1.00 91.69 88 THR A N 1
ATOM 644 C CA . THR A 1 88 ? -12.878 -14.912 2.927 1.00 91.69 88 THR A CA 1
ATOM 645 C C . THR A 1 88 ? -14.375 -14.818 3.222 1.00 91.69 88 THR A C 1
ATOM 647 O O . THR A 1 88 ? -15.169 -15.447 2.528 1.00 91.69 88 THR A O 1
ATOM 650 N N . GLN A 1 89 ? -14.786 -13.986 4.186 1.00 90.69 89 GLN A N 1
ATOM 651 C CA . GLN A 1 89 ? -16.205 -13.730 4.484 1.00 90.69 89 GLN A CA 1
ATOM 652 C C . GLN A 1 89 ? -16.951 -13.077 3.310 1.00 90.69 89 GLN A C 1
ATOM 654 O O . GLN A 1 89 ? -18.132 -13.342 3.103 1.00 90.69 89 GLN A O 1
ATOM 659 N N . LEU A 1 90 ? -16.255 -12.276 2.499 1.00 87.12 90 LEU A N 1
ATOM 660 C CA . LEU A 1 90 ? -16.775 -11.703 1.253 1.00 87.12 90 LEU A CA 1
ATOM 661 C C . LEU A 1 90 ? -16.789 -12.703 0.077 1.00 87.12 90 LEU A C 1
ATOM 663 O O . LEU A 1 90 ? -17.111 -12.319 -1.047 1.00 87.12 90 LEU A O 1
ATOM 667 N N . GLY A 1 91 ? -16.440 -13.973 0.310 1.00 87.50 91 GLY A N 1
ATOM 668 C CA . GLY A 1 91 ? -16.474 -15.042 -0.690 1.00 87.50 91 GLY A CA 1
ATOM 669 C C . GLY A 1 91 ? -15.246 -15.114 -1.602 1.00 87.50 91 GLY A C 1
ATOM 670 O O . GLY A 1 91 ? -15.289 -15.802 -2.621 1.00 87.50 91 GLY A O 1
ATOM 671 N N . MET A 1 92 ? -14.149 -14.426 -1.267 1.00 91.62 92 MET A N 1
ATOM 672 C CA . MET A 1 92 ? -12.906 -14.446 -2.046 1.00 91.62 92 MET A CA 1
ATOM 673 C C . MET A 1 92 ? -11.875 -15.382 -1.409 1.00 91.62 92 MET A C 1
ATOM 675 O O . MET A 1 92 ? -11.572 -15.272 -0.220 1.00 91.62 92 MET A O 1
ATOM 679 N N . ARG A 1 93 ? -11.241 -16.247 -2.211 1.00 93.69 93 ARG A N 1
ATOM 680 C CA . ARG A 1 93 ? -10.068 -17.016 -1.767 1.00 93.69 93 ARG A CA 1
ATOM 681 C C . ARG A 1 93 ? -8.890 -16.075 -1.535 1.00 93.69 93 ARG A C 1
ATOM 683 O O . ARG A 1 93 ? -8.264 -15.623 -2.491 1.00 93.69 93 ARG A O 1
ATOM 690 N N . THR A 1 94 ? -8.621 -15.748 -0.276 1.00 95.00 94 THR A N 1
ATOM 691 C CA . THR A 1 94 ? -7.714 -14.651 0.080 1.00 95.00 94 THR A CA 1
ATOM 692 C C . THR A 1 94 ? -6.457 -15.181 0.766 1.00 95.00 94 THR A C 1
ATOM 694 O O . THR A 1 94 ? -6.541 -15.997 1.678 1.00 95.00 94 THR A O 1
ATOM 697 N N . ALA A 1 95 ? -5.285 -14.706 0.349 1.00 96.44 95 ALA A N 1
ATOM 698 C CA . ALA A 1 95 ? -4.007 -14.949 1.014 1.00 96.44 95 ALA A CA 1
ATOM 699 C C . ALA A 1 95 ? -3.232 -13.641 1.176 1.00 96.44 95 ALA A C 1
ATOM 701 O O . ALA A 1 95 ? -3.405 -12.704 0.398 1.00 96.44 95 ALA A O 1
ATOM 702 N N . ALA A 1 96 ? -2.348 -13.589 2.166 1.00 96.62 96 ALA A N 1
ATOM 703 C CA . ALA A 1 96 ? -1.464 -12.456 2.389 1.00 96.62 96 ALA A CA 1
ATOM 704 C C . ALA A 1 96 ? -0.027 -12.940 2.600 1.00 96.62 96 ALA A C 1
ATOM 706 O O . ALA A 1 96 ? 0.200 -13.908 3.327 1.00 96.62 96 ALA A O 1
ATOM 707 N N . LEU A 1 97 ? 0.937 -12.271 1.968 1.00 97.25 97 LEU A N 1
ATOM 708 C CA . LEU A 1 97 ? 2.363 -12.489 2.196 1.00 97.25 97 LEU A CA 1
ATOM 709 C C . LEU A 1 97 ? 2.898 -11.313 3.011 1.00 97.25 97 LEU A C 1
ATOM 711 O O . LEU A 1 97 ? 2.688 -10.157 2.648 1.00 97.25 97 LEU A O 1
ATOM 715 N N . LEU A 1 98 ? 3.599 -11.616 4.104 1.00 96.69 98 LEU A N 1
ATOM 716 C CA . LEU A 1 98 ? 4.313 -10.614 4.891 1.00 96.69 98 LEU A CA 1
ATOM 717 C C . LEU A 1 98 ? 5.685 -10.384 4.269 1.00 96.69 98 LEU A C 1
ATOM 719 O O . LEU A 1 98 ? 6.500 -11.307 4.226 1.00 96.69 98 LEU A O 1
ATOM 723 N N . THR A 1 99 ? 5.954 -9.168 3.802 1.00 95.25 99 THR A N 1
ATOM 724 C CA . THR A 1 99 ? 7.200 -8.862 3.089 1.00 95.25 99 THR A CA 1
ATOM 725 C C . THR A 1 99 ? 7.906 -7.652 3.695 1.00 95.25 99 THR A C 1
ATOM 727 O O . THR A 1 99 ? 7.282 -6.686 4.133 1.00 95.25 99 THR A O 1
ATOM 730 N N . ARG A 1 100 ? 9.236 -7.720 3.790 1.00 91.94 100 ARG A N 1
ATOM 731 C CA . ARG A 1 100 ? 10.033 -6.698 4.480 1.00 91.94 100 ARG A CA 1
ATOM 732 C C . ARG A 1 100 ? 10.231 -5.464 3.592 1.00 91.94 100 ARG A C 1
ATOM 734 O O . ARG A 1 100 ? 10.477 -5.598 2.399 1.00 91.94 100 ARG A O 1
ATOM 741 N N . MET A 1 101 ? 10.171 -4.276 4.191 1.00 89.31 101 MET A N 1
ATOM 742 C CA . MET A 1 101 ? 10.308 -2.968 3.538 1.00 89.31 101 MET A CA 1
ATOM 743 C C . MET A 1 101 ? 11.191 -2.019 4.371 1.00 89.31 101 MET A C 1
ATOM 745 O O . MET A 1 101 ? 10.814 -0.897 4.714 1.00 89.31 101 MET A O 1
ATOM 749 N N . GLU A 1 102 ? 12.372 -2.495 4.764 1.00 83.06 102 GLU A N 1
ATOM 750 C CA . GLU A 1 102 ? 13.399 -1.658 5.412 1.00 83.06 102 GLU A CA 1
ATOM 751 C C . GLU A 1 102 ? 14.242 -0.893 4.384 1.00 83.06 102 GLU A C 1
ATOM 753 O O . GLU A 1 102 ? 14.590 0.275 4.591 1.00 83.06 102 GLU A O 1
ATOM 758 N N . GLN A 1 103 ? 14.489 -1.542 3.248 1.00 86.56 103 GLN A N 1
ATOM 759 C CA . GLN A 1 103 ? 15.157 -0.996 2.076 1.00 86.56 103 GLN A CA 1
ATOM 760 C C . GLN A 1 103 ? 14.196 -0.943 0.881 1.00 86.56 103 GLN A C 1
ATOM 762 O O . GLN A 1 103 ? 13.177 -1.643 0.894 1.00 86.56 103 GLN A O 1
ATOM 767 N N . PRO A 1 104 ? 14.481 -0.106 -0.130 1.00 90.81 104 PRO A N 1
ATOM 768 C CA . PRO A 1 104 ? 13.720 -0.114 -1.371 1.00 90.81 104 PRO A CA 1
ATOM 769 C C . PRO A 1 104 ? 13.739 -1.499 -2.021 1.00 90.81 104 PRO A C 1
ATOM 771 O O . PRO A 1 104 ? 14.743 -2.204 -1.943 1.00 90.81 104 PRO A O 1
ATOM 774 N N . LEU A 1 105 ? 12.616 -1.885 -2.625 1.00 93.44 105 LEU A N 1
ATOM 775 C CA . LEU A 1 105 ? 12.552 -3.071 -3.471 1.00 93.44 105 LEU A CA 1
ATOM 776 C C . LEU A 1 105 ? 13.159 -2.715 -4.827 1.00 93.44 105 LEU A C 1
ATOM 778 O O . LEU A 1 105 ? 12.752 -1.719 -5.417 1.00 93.44 105 LEU A O 1
ATOM 782 N N . GLY A 1 106 ? 14.086 -3.534 -5.308 1.00 93.69 106 GLY A N 1
ATOM 783 C CA . GLY A 1 106 ? 14.821 -3.256 -6.530 1.00 93.69 106 GLY A CA 1
ATOM 784 C C . GLY A 1 106 ? 15.840 -2.128 -6.367 1.00 93.69 106 GLY A C 1
ATOM 785 O O . GLY A 1 106 ? 16.360 -1.876 -5.277 1.00 93.69 106 GLY A O 1
ATOM 786 N N . ARG A 1 107 ? 16.180 -1.471 -7.476 1.00 93.56 107 ARG A N 1
ATOM 787 C CA . ARG A 1 107 ? 17.172 -0.390 -7.535 1.00 93.56 107 ARG A CA 1
ATOM 788 C C . ARG A 1 107 ? 16.551 0.951 -7.913 1.00 93.56 107 ARG A C 1
ATOM 790 O O . ARG A 1 107 ? 17.206 1.972 -7.725 1.00 93.56 107 ARG A O 1
ATOM 797 N N . ALA A 1 108 ? 15.314 0.994 -8.389 1.00 94.38 108 ALA A N 1
ATOM 798 C CA . ALA A 1 108 ? 14.647 2.230 -8.774 1.00 94.38 108 ALA A CA 1
ATOM 799 C C . ALA A 1 108 ? 13.604 2.678 -7.740 1.00 94.38 108 ALA A C 1
ATOM 801 O O . ALA A 1 108 ? 12.771 1.894 -7.301 1.00 94.38 108 ALA A O 1
ATOM 802 N N . VAL A 1 109 ? 13.600 3.970 -7.396 1.00 94.19 109 VAL A N 1
ATOM 803 C CA . VAL A 1 109 ? 12.528 4.596 -6.601 1.00 94.19 109 VAL A CA 1
ATOM 804 C C . VAL A 1 109 ? 12.054 5.861 -7.305 1.00 94.19 109 VAL A C 1
ATOM 806 O O . VAL A 1 109 ? 12.837 6.789 -7.511 1.00 94.19 109 VAL A O 1
ATOM 809 N N . GLY A 1 110 ? 10.777 5.940 -7.669 1.00 93.19 110 GLY A N 1
ATOM 810 C CA . GLY A 1 110 ? 10.225 7.063 -8.428 1.00 93.19 110 GLY A CA 1
ATOM 811 C C . GLY A 1 110 ? 9.050 6.643 -9.304 1.00 93.19 110 GLY A C 1
ATOM 812 O O . GLY A 1 110 ? 8.362 5.683 -9.015 1.00 93.19 110 GLY A O 1
ATOM 813 N N . ASN A 1 111 ? 8.789 7.361 -10.397 1.00 94.44 111 ASN A N 1
ATOM 814 C CA . ASN A 1 111 ? 7.707 6.968 -11.313 1.00 94.44 111 ASN A CA 1
ATOM 815 C C . ASN A 1 111 ? 8.285 6.389 -12.611 1.00 94.44 111 ASN A C 1
ATOM 817 O O . ASN A 1 111 ? 8.123 5.208 -12.893 1.00 94.44 111 ASN A O 1
ATOM 821 N N . ALA A 1 112 ? 9.011 7.199 -13.389 1.00 95.12 112 ALA A N 1
ATOM 822 C CA . ALA A 1 112 ? 9.612 6.751 -14.647 1.00 95.12 112 ALA A CA 1
ATOM 823 C C . ALA A 1 112 ? 10.683 5.668 -14.432 1.00 95.12 112 ALA A C 1
ATOM 825 O O . ALA A 1 112 ? 10.711 4.688 -15.172 1.00 95.12 112 ALA A O 1
ATOM 826 N N . LEU A 1 113 ? 11.527 5.818 -13.404 1.00 94.50 113 LEU A N 1
ATOM 827 C CA . LEU A 1 113 ? 12.569 4.838 -13.078 1.00 94.50 113 LEU A CA 1
ATOM 828 C C . LEU A 1 113 ? 11.973 3.470 -12.706 1.00 94.50 113 LEU A C 1
ATOM 830 O O . LEU A 1 113 ? 12.469 2.450 -13.172 1.00 94.50 113 LEU A O 1
ATOM 834 N N . GLU A 1 114 ? 10.875 3.439 -11.946 1.00 96.62 114 GLU A N 1
ATOM 835 C CA . GLU A 1 114 ? 10.198 2.183 -11.586 1.00 96.62 114 GLU A CA 1
ATOM 836 C C . GLU A 1 114 ? 9.567 1.501 -12.810 1.00 96.62 114 GLU A C 1
ATOM 838 O O . GLU A 1 114 ? 9.607 0.279 -12.927 1.00 96.62 114 GLU A O 1
ATOM 843 N N . VAL A 1 115 ? 9.053 2.271 -13.779 1.00 97.00 115 VAL A N 1
ATOM 844 C CA . VAL A 1 115 ? 8.581 1.712 -15.059 1.00 97.00 115 VAL A CA 1
ATOM 845 C C . VAL A 1 115 ? 9.735 1.101 -15.861 1.00 97.00 115 VAL A C 1
ATOM 847 O O . VAL A 1 115 ? 9.561 0.038 -16.456 1.00 97.00 115 VAL A O 1
ATOM 850 N N . LEU A 1 116 ? 10.912 1.738 -15.877 1.00 95.44 116 LEU A N 1
ATOM 851 C CA . LEU A 1 116 ? 12.101 1.188 -16.541 1.00 95.44 116 LEU A CA 1
ATOM 852 C C . LEU A 1 116 ? 12.523 -0.143 -15.915 1.00 95.44 116 LEU A C 1
ATOM 854 O O . LEU A 1 116 ? 12.719 -1.118 -16.637 1.00 95.44 116 LEU A O 1
ATOM 858 N N . GLU A 1 117 ? 12.601 -0.201 -14.588 1.00 96.31 117 GLU A N 1
ATOM 859 C CA . GLU A 1 117 ? 12.975 -1.415 -13.862 1.00 96.31 117 GLU A CA 1
ATOM 860 C C . GLU A 1 117 ? 11.924 -2.529 -14.008 1.00 96.31 117 GLU A C 1
ATOM 862 O O . GLU A 1 117 ? 12.266 -3.699 -14.195 1.00 96.31 117 GLU A O 1
ATOM 867 N N . ALA A 1 118 ? 10.635 -2.179 -14.034 1.00 97.31 118 ALA A N 1
ATOM 868 C CA . ALA A 1 118 ? 9.566 -3.129 -14.327 1.00 97.31 118 ALA A CA 1
ATOM 869 C C . ALA A 1 118 ? 9.685 -3.714 -15.746 1.00 97.31 118 ALA A C 1
ATOM 871 O O . ALA A 1 118 ? 9.509 -4.919 -15.924 1.00 97.31 118 ALA A O 1
ATOM 872 N N . LEU A 1 119 ? 10.025 -2.900 -16.753 1.00 96.56 119 LEU A N 1
ATOM 873 C CA . LEU A 1 119 ? 10.283 -3.370 -18.122 1.00 96.56 119 LEU A CA 1
ATOM 874 C C . LEU A 1 119 ? 11.497 -4.305 -18.195 1.00 96.56 119 LEU A C 1
ATOM 876 O O . LEU A 1 119 ? 11.491 -5.254 -18.979 1.00 96.56 119 LEU A O 1
ATOM 880 N N . GLU A 1 120 ? 12.532 -4.066 -17.387 1.00 94.81 120 GLU A N 1
ATOM 881 C CA . GLU A 1 120 ? 13.658 -4.997 -17.260 1.00 94.81 120 GLU A CA 1
ATOM 882 C C . GLU A 1 120 ? 13.220 -6.328 -16.650 1.00 94.81 120 GLU A C 1
ATOM 884 O O . GLU A 1 120 ? 13.539 -7.376 -17.214 1.00 94.81 120 GLU A O 1
ATOM 889 N N . CYS A 1 121 ? 12.430 -6.296 -15.573 1.00 96.12 121 CYS A N 1
ATOM 890 C CA . CYS A 1 121 ? 11.877 -7.498 -14.945 1.00 96.12 121 CYS A CA 1
ATOM 891 C C . CYS A 1 121 ? 10.991 -8.302 -15.907 1.00 96.12 121 CYS A C 1
ATOM 893 O O . CYS A 1 121 ? 11.119 -9.523 -15.998 1.00 96.12 121 CYS A O 1
ATOM 895 N N . LEU A 1 122 ? 10.115 -7.627 -16.656 1.00 96.06 122 LEU A N 1
ATOM 896 C CA . LEU A 1 122 ? 9.245 -8.244 -17.664 1.00 96.06 122 LEU A CA 1
ATOM 897 C C . LEU A 1 122 ? 10.025 -8.829 -18.848 1.00 96.06 122 LEU A C 1
ATOM 899 O O . LEU A 1 122 ? 9.533 -9.743 -19.503 1.00 96.06 122 LEU A O 1
ATOM 903 N N . GLY A 1 123 ? 11.222 -8.304 -19.123 1.00 92.12 123 GLY A N 1
ATOM 904 C CA . GLY A 1 123 ? 12.160 -8.821 -20.120 1.00 92.12 123 GLY A CA 1
ATOM 905 C C . GLY A 1 123 ? 13.131 -9.880 -19.583 1.00 92.12 123 GLY A C 1
ATOM 906 O O . GLY A 1 123 ? 14.166 -10.108 -20.210 1.00 92.12 123 GLY A O 1
ATOM 907 N N . GLY A 1 124 ? 12.854 -10.467 -18.413 1.00 92.25 124 GLY A N 1
ATOM 908 C CA . GLY A 1 124 ? 13.664 -11.528 -17.806 1.00 92.25 124 GLY A CA 1
ATOM 909 C C . GLY A 1 124 ? 14.943 -11.049 -17.103 1.00 92.25 124 GLY A C 1
ATOM 910 O O . GLY A 1 124 ? 15.772 -11.870 -16.719 1.00 92.25 124 GLY A O 1
ATOM 911 N N . ARG A 1 125 ? 15.127 -9.735 -16.930 1.00 90.88 125 ARG A N 1
ATOM 912 C CA . ARG A 1 125 ? 16.287 -9.107 -16.269 1.00 90.88 125 ARG A CA 1
ATOM 913 C C . ARG A 1 125 ? 15.856 -8.420 -14.964 1.00 90.88 125 ARG A C 1
ATOM 915 O O . ARG A 1 125 ? 14.859 -8.807 -14.365 1.00 90.88 125 ARG A O 1
ATOM 922 N N . GLY A 1 126 ? 16.603 -7.410 -14.524 1.00 89.88 126 GLY A N 1
ATOM 923 C CA . GLY A 1 126 ? 16.275 -6.590 -13.362 1.00 89.88 126 GLY A CA 1
ATOM 924 C C . GLY A 1 126 ? 16.724 -7.185 -12.020 1.00 89.88 126 GLY A C 1
ATOM 925 O O . GLY A 1 126 ? 17.391 -8.225 -11.978 1.00 89.88 126 GLY A O 1
ATOM 926 N N . PRO A 1 127 ? 16.393 -6.508 -10.909 1.00 93.12 127 PRO A N 1
ATOM 927 C CA . PRO A 1 127 ? 16.841 -6.900 -9.580 1.00 93.12 127 PRO A CA 1
ATOM 928 C C . PRO A 1 127 ? 16.268 -8.252 -9.112 1.00 93.12 127 PRO A C 1
ATOM 930 O O . PRO A 1 127 ? 15.081 -8.540 -9.318 1.00 93.12 127 PRO A O 1
ATOM 933 N N . PRO A 1 128 ? 17.080 -9.095 -8.445 1.00 93.12 128 PRO A N 1
ATOM 934 C CA . PRO A 1 128 ? 16.663 -10.433 -8.029 1.00 93.12 128 PRO A CA 1
ATOM 935 C C . PRO A 1 128 ? 15.573 -10.421 -6.947 1.00 93.12 128 PRO A C 1
ATOM 937 O O . PRO A 1 128 ? 14.737 -11.321 -6.910 1.00 93.12 128 PRO A O 1
ATOM 940 N N . ASP A 1 129 ? 15.555 -9.411 -6.080 1.00 94.00 129 ASP A N 1
ATOM 941 C CA . ASP A 1 129 ? 14.558 -9.233 -5.023 1.00 94.00 129 ASP A CA 1
ATOM 942 C C . ASP A 1 129 ? 13.177 -8.872 -5.588 1.00 94.00 129 ASP A C 1
ATOM 944 O O . ASP A 1 129 ? 12.177 -9.475 -5.187 1.00 94.00 129 ASP A O 1
ATOM 948 N N . LEU A 1 130 ? 13.121 -7.978 -6.581 1.00 95.56 130 LEU A N 1
ATOM 949 C CA . LEU A 1 130 ? 11.898 -7.672 -7.325 1.00 95.56 130 LEU A CA 1
ATOM 950 C C . LEU A 1 130 ? 11.346 -8.930 -8.008 1.00 95.56 130 LEU A C 1
ATOM 952 O O . LEU A 1 130 ? 10.178 -9.280 -7.821 1.00 95.56 130 LEU A O 1
ATOM 956 N N . ARG A 1 131 ? 12.194 -9.659 -8.747 1.00 95.94 131 ARG A N 1
ATOM 957 C CA . ARG A 1 131 ? 11.796 -10.904 -9.424 1.00 95.94 131 ARG A CA 1
ATOM 958 C C . ARG A 1 131 ? 11.299 -11.962 -8.436 1.00 95.94 131 ARG A C 1
ATOM 960 O O . ARG A 1 131 ? 10.298 -12.637 -8.696 1.00 95.94 131 ARG A O 1
ATOM 967 N N . HIS A 1 132 ? 11.970 -12.110 -7.295 1.00 95.75 132 HIS A N 1
ATOM 968 C CA . HIS A 1 132 ? 11.541 -13.027 -6.244 1.00 95.75 132 HIS A CA 1
ATOM 969 C C . HIS A 1 132 ? 10.147 -12.649 -5.731 1.00 95.75 132 HIS A C 1
ATOM 971 O O . HIS A 1 132 ? 9.262 -13.503 -5.700 1.00 95.75 132 HIS A O 1
ATOM 977 N N . LEU A 1 133 ? 9.904 -11.377 -5.410 1.00 96.69 133 LEU A N 1
ATOM 978 C CA . LEU A 1 133 ? 8.598 -10.942 -4.921 1.00 96.69 133 LEU A CA 1
ATOM 979 C C . LEU A 1 133 ? 7.480 -11.171 -5.952 1.00 96.69 133 LEU A C 1
ATOM 981 O O . LEU A 1 133 ? 6.430 -11.714 -5.604 1.00 96.69 133 LEU A O 1
ATOM 985 N N . VAL A 1 134 ? 7.712 -10.802 -7.218 1.00 97.06 134 VAL A N 1
ATOM 986 C CA . VAL A 1 134 ? 6.745 -10.980 -8.318 1.00 97.06 134 VAL A CA 1
ATOM 987 C C . VAL A 1 134 ? 6.354 -12.450 -8.466 1.00 97.06 134 VAL A C 1
ATOM 989 O O . VAL A 1 134 ? 5.168 -12.786 -8.515 1.00 97.06 134 VAL A O 1
ATOM 992 N N . THR A 1 135 ? 7.346 -13.340 -8.503 1.00 97.00 135 THR A N 1
ATOM 993 C CA . THR A 1 135 ? 7.108 -14.777 -8.679 1.00 97.00 135 THR A CA 1
ATOM 994 C C . THR A 1 135 ? 6.476 -15.415 -7.437 1.00 97.00 135 THR A C 1
ATOM 996 O O . THR A 1 135 ? 5.617 -16.282 -7.586 1.00 97.00 135 THR A O 1
ATOM 999 N N . ALA A 1 136 ? 6.816 -14.966 -6.224 1.00 97.19 136 ALA A N 1
ATOM 1000 C CA . ALA A 1 136 ? 6.212 -15.455 -4.983 1.00 97.19 136 ALA A CA 1
ATOM 1001 C C . ALA A 1 136 ? 4.723 -15.081 -4.871 1.00 97.19 136 ALA A C 1
ATOM 1003 O O . ALA A 1 136 ? 3.881 -15.955 -4.654 1.00 97.19 136 ALA A O 1
ATOM 1004 N N . LEU A 1 137 ? 4.380 -13.803 -5.075 1.00 97.88 137 LEU A N 1
ATOM 1005 C CA . LEU A 1 137 ? 2.992 -13.329 -5.019 1.00 97.88 137 LEU A CA 1
ATOM 1006 C C . LEU A 1 137 ? 2.133 -13.995 -6.094 1.00 97.88 137 LEU A C 1
ATOM 1008 O O . LEU A 1 137 ? 1.059 -14.530 -5.809 1.00 97.88 137 LEU A O 1
ATOM 1012 N N . GLY A 1 138 ? 2.614 -13.991 -7.337 1.00 97.00 138 GLY A N 1
ATOM 1013 C CA . GLY A 1 138 ? 1.865 -14.575 -8.436 1.00 97.00 138 GLY A CA 1
ATOM 1014 C C . GLY A 1 138 ? 1.801 -16.107 -8.367 1.00 97.00 138 GLY A C 1
ATOM 1015 O O . GLY A 1 138 ? 0.806 -16.686 -8.795 1.00 97.00 138 GLY A O 1
ATOM 1016 N N . GLY A 1 139 ? 2.802 -16.777 -7.785 1.00 97.44 139 GLY A N 1
ATOM 1017 C CA . GLY A 1 139 ? 2.783 -18.226 -7.583 1.00 97.44 139 GLY A CA 1
ATOM 1018 C C . GLY A 1 139 ? 1.667 -18.658 -6.634 1.00 97.44 139 GLY A C 1
ATOM 1019 O O . GLY A 1 139 ? 0.909 -19.579 -6.945 1.00 97.44 139 GLY A O 1
ATOM 1020 N N . VAL A 1 140 ? 1.491 -17.925 -5.529 1.00 97.44 140 VAL A N 1
ATOM 1021 C CA . VAL A 1 140 ? 0.354 -18.115 -4.614 1.00 97.44 140 VAL A CA 1
ATOM 1022 C C . VAL A 1 140 ? -0.971 -17.817 -5.316 1.00 97.44 140 VAL A C 1
ATOM 1024 O O . VAL A 1 140 ? -1.927 -18.568 -5.138 1.00 97.44 140 VAL A O 1
ATOM 1027 N N . LEU A 1 141 ? -1.034 -16.779 -6.158 1.00 97.38 141 LEU A N 1
ATOM 1028 C CA . LEU A 1 141 ? -2.251 -16.447 -6.903 1.00 97.38 141 LEU A CA 1
ATOM 1029 C C . LEU A 1 141 ? -2.639 -17.554 -7.897 1.00 97.38 141 LEU A C 1
ATOM 1031 O O . LEU A 1 141 ? -3.800 -17.950 -7.950 1.00 97.38 141 LEU A O 1
ATOM 1035 N N . LEU A 1 142 ? -1.678 -18.096 -8.652 1.00 96.81 142 LEU A N 1
ATOM 1036 C CA . LEU A 1 142 ? -1.922 -19.200 -9.587 1.00 96.81 142 LEU A CA 1
ATOM 1037 C C . LEU A 1 142 ? -2.399 -20.462 -8.868 1.00 96.81 142 LEU A C 1
ATOM 1039 O O . LEU A 1 142 ? -3.322 -21.122 -9.347 1.00 96.81 142 LEU A O 1
ATOM 1043 N N . TRP A 1 143 ? -1.805 -20.778 -7.718 1.00 96.75 143 TRP A N 1
ATOM 1044 C CA . TRP A 1 143 ? -2.244 -21.889 -6.879 1.00 96.75 143 TRP A CA 1
ATOM 1045 C C . TRP A 1 143 ? -3.674 -21.685 -6.366 1.00 96.75 143 TRP A C 1
ATOM 1047 O O . TRP A 1 143 ? -4.523 -22.554 -6.558 1.00 96.75 143 TRP A O 1
ATOM 1057 N N . GLN A 1 144 ? -3.976 -20.509 -5.809 1.00 94.75 144 GLN A N 1
ATOM 1058 C CA . GLN A 1 144 ? -5.319 -20.153 -5.341 1.00 94.75 144 GLN A CA 1
ATOM 1059 C C . GLN A 1 144 ? -6.358 -20.216 -6.467 1.00 94.75 144 GLN A C 1
ATOM 1061 O O . GLN A 1 144 ? -7.486 -20.635 -6.240 1.00 94.75 144 GLN A O 1
ATOM 1066 N N . CYS A 1 145 ? -5.987 -19.860 -7.697 1.00 94.69 145 CYS A N 1
ATOM 1067 C CA . CYS A 1 145 ? -6.857 -19.969 -8.868 1.00 94.69 145 CYS A CA 1
ATOM 1068 C C . CYS A 1 145 ? -7.027 -21.406 -9.396 1.00 94.69 145 CYS A C 1
ATOM 1070 O O . CYS A 1 145 ? -7.826 -21.607 -10.307 1.00 94.69 145 CYS A O 1
ATOM 1072 N N . GLY A 1 146 ? -6.308 -22.401 -8.862 1.00 94.81 146 GLY A N 1
ATOM 1073 C CA . GLY A 1 146 ? -6.300 -23.775 -9.383 1.00 94.81 146 GLY A CA 1
ATOM 1074 C C . GLY A 1 146 ? -5.534 -23.931 -10.703 1.00 94.81 146 GLY A C 1
ATOM 1075 O O . GLY A 1 146 ? -5.718 -24.910 -11.418 1.00 94.81 146 GLY A O 1
ATOM 1076 N N . MET A 1 147 ? -4.682 -22.960 -11.048 1.00 95.06 147 MET A N 1
ATOM 1077 C CA . MET A 1 147 ? -3.859 -22.956 -12.266 1.00 95.06 147 MET A CA 1
ATOM 1078 C C . MET A 1 147 ? -2.460 -23.554 -12.047 1.00 95.06 147 MET A C 1
ATOM 1080 O O . MET A 1 147 ? -1.678 -23.660 -12.998 1.00 95.06 147 MET A O 1
ATOM 1084 N N . ALA A 1 148 ? -2.141 -23.906 -10.802 1.00 95.81 148 ALA A N 1
ATOM 1085 C CA . ALA A 1 148 ? -0.953 -24.635 -10.382 1.00 95.81 148 ALA A CA 1
ATOM 1086 C C . ALA A 1 148 ? -1.314 -25.546 -9.196 1.00 95.81 148 ALA A C 1
ATOM 1088 O O . ALA A 1 148 ? -2.156 -25.187 -8.374 1.00 95.81 148 ALA A O 1
ATOM 1089 N N . ALA A 1 149 ? -0.661 -26.703 -9.088 1.00 94.50 149 ALA A N 1
ATOM 1090 C CA . ALA A 1 149 ? -0.868 -27.664 -8.003 1.00 94.50 149 ALA A CA 1
ATOM 1091 C C . ALA A 1 149 ? -0.362 -27.152 -6.640 1.00 94.50 149 ALA A C 1
ATOM 1093 O O . ALA A 1 149 ? -0.793 -27.629 -5.594 1.00 94.50 149 ALA A O 1
ATOM 1094 N N . GLY A 1 150 ? 0.538 -26.167 -6.650 1.00 95.88 150 GLY A N 1
ATOM 1095 C CA . GLY A 1 150 ? 1.085 -25.530 -5.458 1.00 95.88 150 GLY A CA 1
ATOM 1096 C C . GLY A 1 150 ? 1.775 -24.209 -5.789 1.00 95.88 150 GLY A C 1
ATOM 1097 O O . GLY A 1 150 ? 2.035 -23.906 -6.958 1.00 95.88 150 GLY A O 1
ATOM 1098 N N . ALA A 1 151 ? 2.086 -23.430 -4.749 1.00 94.81 151 ALA A N 1
ATOM 1099 C CA . ALA A 1 151 ? 2.698 -22.107 -4.894 1.00 94.81 151 ALA A CA 1
ATOM 1100 C C . ALA A 1 151 ? 4.043 -22.155 -5.639 1.00 94.81 151 ALA A C 1
ATOM 1102 O O . ALA A 1 151 ? 4.311 -21.286 -6.466 1.00 94.81 151 ALA A O 1
ATOM 1103 N N . GLU A 1 152 ? 4.847 -23.196 -5.407 1.00 96.69 152 GLU A N 1
ATOM 1104 C CA . GLU A 1 152 ? 6.160 -23.349 -6.041 1.00 96.69 152 GLU A CA 1
ATOM 1105 C C . GLU A 1 152 ? 6.051 -23.596 -7.552 1.00 96.69 152 GLU A C 1
ATOM 1107 O O . GLU A 1 152 ? 6.685 -22.908 -8.347 1.00 96.69 152 GLU A O 1
ATOM 1112 N N . GLN A 1 153 ? 5.145 -24.481 -7.977 1.00 97.19 153 GLN A N 1
ATOM 1113 C CA . GLN A 1 153 ? 4.869 -24.689 -9.402 1.00 97.19 153 GLN A CA 1
ATOM 1114 C C . GLN A 1 153 ? 4.318 -23.410 -10.062 1.00 97.19 153 GLN A C 1
ATOM 1116 O O . GLN A 1 153 ? 4.643 -23.101 -11.211 1.00 97.19 153 GLN A O 1
ATOM 1121 N N . GLY A 1 154 ? 3.498 -22.639 -9.340 1.00 97.38 154 GLY A N 1
ATOM 1122 C CA . GLY A 1 154 ? 3.044 -21.323 -9.791 1.00 97.38 154 GLY A CA 1
ATOM 1123 C C . GLY A 1 154 ? 4.209 -20.343 -9.982 1.00 97.38 154 GLY A C 1
ATOM 1124 O O . GLY A 1 154 ? 4.265 -19.642 -10.995 1.00 97.38 154 GLY A O 1
ATOM 1125 N N . ARG A 1 155 ? 5.164 -20.333 -9.044 1.00 96.56 155 ARG A N 1
ATOM 1126 C CA . ARG A 1 155 ? 6.382 -19.510 -9.081 1.00 96.56 155 ARG A CA 1
ATOM 1127 C C . ARG A 1 155 ? 7.233 -19.828 -10.309 1.00 96.56 155 ARG A C 1
ATOM 1129 O O . ARG A 1 155 ? 7.606 -18.915 -11.043 1.00 96.56 155 ARG A O 1
ATOM 1136 N N . GLU A 1 156 ? 7.473 -21.111 -10.580 1.00 96.94 156 GLU A N 1
ATOM 1137 C CA . GLU A 1 156 ? 8.204 -21.574 -11.767 1.00 96.94 156 GLU A CA 1
ATOM 1138 C C . GLU A 1 156 ? 7.507 -21.177 -13.071 1.00 96.94 156 GLU A C 1
ATOM 1140 O O . GLU A 1 156 ? 8.151 -20.715 -14.015 1.00 96.94 156 GLU A O 1
ATOM 1145 N N . ARG A 1 157 ? 6.177 -21.321 -13.134 1.00 96.62 157 ARG A N 1
ATOM 1146 C CA . ARG A 1 157 ? 5.389 -20.938 -14.312 1.00 96.62 157 ARG A CA 1
ATOM 1147 C C . ARG A 1 157 ? 5.495 -19.440 -14.602 1.00 96.62 157 ARG A C 1
ATOM 1149 O O . ARG A 1 157 ? 5.624 -19.060 -15.763 1.00 96.62 157 ARG A O 1
ATOM 1156 N N . LEU A 1 158 ? 5.468 -18.600 -13.568 1.00 94.94 158 LEU A N 1
ATOM 1157 C CA . LEU A 1 158 ? 5.665 -17.156 -13.714 1.00 94.94 158 LEU A CA 1
ATOM 1158 C C . LEU A 1 158 ? 7.092 -16.788 -14.095 1.00 94.94 158 LEU A C 1
ATOM 1160 O O . LEU A 1 158 ? 7.270 -15.926 -14.947 1.00 94.94 158 LEU A O 1
ATOM 1164 N N . ALA A 1 159 ? 8.093 -17.451 -13.516 1.00 95.62 159 ALA A N 1
ATOM 1165 C CA . ALA A 1 159 ? 9.484 -17.250 -13.905 1.00 95.62 159 ALA A CA 1
ATOM 1166 C C . ALA A 1 159 ? 9.673 -17.502 -15.411 1.00 95.62 159 ALA A C 1
ATOM 1168 O O . ALA A 1 159 ? 10.216 -16.648 -16.105 1.00 95.62 159 ALA A O 1
ATOM 1169 N N . ARG A 1 160 ? 9.104 -18.596 -15.941 1.00 96.25 160 ARG A N 1
ATOM 1170 C CA . ARG A 1 160 ? 9.115 -18.881 -17.387 1.00 96.25 160 ARG A CA 1
ATOM 1171 C C . ARG A 1 160 ? 8.435 -17.787 -18.211 1.00 96.25 160 ARG A C 1
ATOM 1173 O O . ARG A 1 160 ? 8.971 -17.416 -19.245 1.00 96.25 160 ARG A O 1
ATOM 1180 N N . ALA A 1 161 ? 7.310 -17.241 -17.744 1.00 95.56 161 ALA A N 1
ATOM 1181 C CA . ALA A 1 161 ? 6.600 -16.167 -18.445 1.00 95.56 161 ALA A CA 1
ATOM 1182 C C . ALA A 1 161 ? 7.386 -14.837 -18.497 1.00 95.56 161 ALA A C 1
ATOM 1184 O O . ALA A 1 161 ? 7.212 -14.040 -19.423 1.00 95.56 161 ALA A O 1
ATOM 1185 N N . LEU A 1 162 ? 8.242 -14.584 -17.499 1.00 95.38 162 LEU A N 1
ATOM 1186 C CA . LEU A 1 162 ? 9.190 -13.465 -17.514 1.00 95.38 162 LEU A CA 1
ATOM 1187 C C . LEU A 1 162 ? 10.348 -13.736 -18.487 1.00 95.38 162 LEU A C 1
ATOM 1189 O O . LEU A 1 162 ? 10.790 -12.825 -19.180 1.00 95.38 162 LEU A O 1
ATOM 1193 N N . ASP A 1 163 ? 10.814 -14.984 -18.568 1.00 95.69 163 ASP A N 1
ATOM 1194 C CA . ASP A 1 163 ? 11.981 -15.365 -19.374 1.00 95.69 163 ASP A CA 1
ATOM 1195 C C . ASP A 1 163 ? 11.660 -15.542 -20.869 1.00 95.69 163 ASP A C 1
ATOM 1197 O O . ASP A 1 163 ? 12.491 -15.240 -21.722 1.00 95.69 163 ASP A O 1
ATOM 1201 N N . ASP A 1 164 ? 10.449 -15.990 -21.214 1.00 95.75 164 ASP A N 1
ATOM 1202 C CA . ASP A 1 164 ? 9.999 -16.204 -22.601 1.00 95.75 164 ASP A CA 1
ATOM 1203 C C . ASP A 1 164 ? 9.406 -14.938 -23.271 1.00 95.75 164 ASP A C 1
ATOM 1205 O O . ASP A 1 164 ? 8.929 -14.955 -24.420 1.00 95.75 164 ASP A O 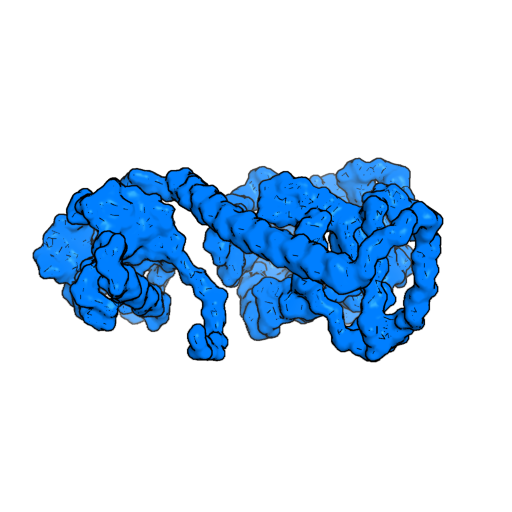1
ATOM 1209 N N . GLY A 1 165 ? 9.400 -13.821 -22.535 1.00 93.75 165 GLY A N 1
ATOM 1210 C CA . GLY A 1 165 ? 8.888 -12.521 -22.962 1.00 93.75 165 GLY A CA 1
ATOM 1211 C C . GLY A 1 165 ? 7.366 -12.442 -23.134 1.00 93.75 165 GLY A C 1
ATOM 1212 O O . GLY A 1 165 ? 6.868 -11.432 -23.636 1.00 93.75 165 GLY A O 1
ATOM 1213 N N . SER A 1 166 ? 6.598 -13.469 -22.758 1.00 95.81 166 SER A N 1
ATOM 1214 C CA . SER A 1 166 ? 5.129 -13.441 -22.817 1.00 95.81 166 SER A CA 1
ATOM 1215 C C . SER A 1 166 ? 4.541 -12.371 -21.901 1.00 95.81 166 SER A C 1
ATOM 1217 O O . SER A 1 166 ? 3.592 -11.682 -22.294 1.00 95.81 166 SER A O 1
ATOM 1219 N N . ALA A 1 167 ? 5.149 -12.157 -20.731 1.00 96.25 167 ALA A N 1
ATOM 1220 C CA . ALA A 1 167 ? 4.771 -11.087 -19.817 1.00 96.25 167 ALA A CA 1
ATOM 1221 C C . ALA A 1 167 ? 4.953 -9.704 -20.469 1.00 96.25 167 ALA A C 1
ATOM 1223 O O . ALA A 1 167 ? 4.031 -8.887 -20.455 1.00 96.25 167 ALA A O 1
ATOM 1224 N N . LEU A 1 168 ? 6.096 -9.470 -21.122 1.00 96.38 168 LEU A N 1
ATOM 1225 C CA . LEU A 1 168 ? 6.388 -8.213 -21.814 1.00 96.38 168 LEU A CA 1
ATOM 1226 C C . LEU A 1 168 ? 5.441 -7.954 -22.997 1.00 96.38 168 LEU A C 1
ATOM 1228 O O . LEU A 1 168 ? 4.937 -6.843 -23.142 1.00 96.38 168 LEU A O 1
ATOM 1232 N N . ARG A 1 169 ? 5.129 -8.981 -23.803 1.00 96.50 169 ARG A N 1
ATOM 1233 C CA . ARG A 1 169 ? 4.145 -8.871 -24.901 1.00 96.50 169 ARG A CA 1
ATOM 1234 C C . ARG A 1 169 ? 2.747 -8.526 -24.386 1.00 96.50 169 ARG A C 1
ATOM 1236 O O . ARG A 1 169 ? 2.044 -7.711 -24.982 1.00 96.50 169 ARG A O 1
ATOM 1243 N N . THR A 1 170 ? 2.348 -9.122 -23.263 1.00 97.25 170 THR A N 1
ATOM 1244 C CA . THR A 1 170 ? 1.062 -8.818 -22.616 1.00 97.25 170 THR A CA 1
ATOM 1245 C C . THR A 1 170 ? 1.041 -7.381 -22.093 1.00 97.25 170 THR A C 1
ATOM 1247 O O . THR A 1 170 ? 0.042 -6.681 -22.255 1.00 97.25 170 THR A O 1
ATOM 1250 N N . PHE A 1 171 ? 2.155 -6.905 -21.530 1.00 97.75 171 PHE A N 1
ATOM 1251 C CA . PHE A 1 171 ? 2.299 -5.520 -21.086 1.00 97.75 171 PHE A CA 1
ATOM 1252 C C . PHE A 1 171 ? 2.191 -4.523 -22.252 1.00 97.75 171 PHE A C 1
ATOM 1254 O O . PHE A 1 171 ? 1.434 -3.560 -22.150 1.00 97.75 171 PHE A O 1
ATOM 1261 N N . GLU A 1 172 ? 2.844 -4.784 -23.391 1.00 97.50 172 GLU A N 1
ATOM 1262 C CA . GLU A 1 172 ? 2.703 -3.970 -24.612 1.00 97.50 172 GLU A CA 1
ATOM 1263 C C . GLU A 1 172 ? 1.239 -3.887 -25.072 1.00 97.50 172 GLU A C 1
ATOM 1265 O O . GLU A 1 172 ? 0.709 -2.800 -25.326 1.00 97.50 172 GLU A O 1
ATOM 1270 N N . ALA A 1 173 ? 0.553 -5.034 -25.117 1.00 97.06 173 ALA A N 1
ATOM 1271 C CA . ALA A 1 173 ? -0.857 -5.103 -25.482 1.00 97.06 173 ALA A CA 1
ATOM 1272 C C . ALA A 1 173 ? -1.753 -4.330 -24.497 1.00 97.06 173 ALA A C 1
ATOM 1274 O O . ALA A 1 173 ? -2.717 -3.685 -24.926 1.00 97.06 173 ALA A O 1
ATOM 1275 N N . MET A 1 174 ? -1.428 -4.352 -23.199 1.00 98.00 174 MET A N 1
ATOM 1276 C CA . MET A 1 174 ? -2.125 -3.579 -22.167 1.00 98.00 174 MET A CA 1
ATOM 1277 C C . MET A 1 174 ? -1.940 -2.075 -22.384 1.00 98.00 174 MET A C 1
ATOM 1279 O O . MET A 1 174 ? -2.934 -1.350 -22.388 1.00 98.00 174 MET A O 1
ATOM 1283 N N . LEU A 1 175 ? -0.712 -1.608 -22.638 1.00 97.25 175 LEU A N 1
ATOM 1284 C CA . LEU A 1 175 ? -0.429 -0.194 -22.917 1.00 97.25 175 LEU A CA 1
ATOM 1285 C C . LEU A 1 175 ? -1.248 0.312 -24.111 1.00 97.25 175 LEU A C 1
ATOM 1287 O O . LEU A 1 175 ? -1.963 1.310 -23.996 1.00 97.25 175 LEU A O 1
ATOM 1291 N N . GLY A 1 176 ? -1.209 -0.411 -25.234 1.00 96.25 176 GLY A N 1
ATOM 1292 C CA . GLY A 1 176 ? -1.980 -0.055 -26.427 1.00 96.25 176 GLY A CA 1
ATOM 1293 C C . GLY A 1 176 ? -3.493 -0.080 -26.182 1.00 96.25 176 GLY A C 1
ATOM 1294 O O . GLY A 1 176 ? -4.224 0.792 -26.647 1.00 96.25 176 GLY A O 1
ATOM 1295 N N . ALA A 1 177 ? -3.985 -1.042 -25.396 1.00 95.88 177 ALA A N 1
ATOM 1296 C CA . ALA A 1 177 ? -5.396 -1.114 -25.015 1.00 95.88 177 ALA A CA 1
ATOM 1297 C C . ALA A 1 177 ? -5.842 0.029 -24.086 1.00 95.88 177 ALA A C 1
ATOM 1299 O O . ALA A 1 177 ? -7.029 0.352 -24.054 1.00 95.88 177 ALA A O 1
ATOM 1300 N N . GLN A 1 178 ? -4.912 0.636 -23.345 1.00 95.62 178 GLN A N 1
ATOM 1301 C CA . GLN A 1 178 ? -5.162 1.765 -22.447 1.00 95.62 178 GLN A CA 1
ATOM 1302 C C . GLN A 1 178 ? -4.828 3.130 -23.074 1.00 95.62 178 GLN A C 1
ATOM 1304 O O . GLN A 1 178 ? -4.813 4.136 -22.370 1.00 95.62 178 GLN A O 1
ATOM 1309 N N . GLY A 1 179 ? -4.631 3.183 -24.397 1.00 95.62 179 GLY A N 1
ATOM 1310 C CA . GLY A 1 179 ? -4.521 4.431 -25.157 1.00 95.62 179 GLY A CA 1
ATOM 1311 C C . GLY A 1 179 ? -3.097 4.949 -25.358 1.00 95.62 179 GLY A C 1
ATOM 1312 O O . GLY A 1 179 ? -2.931 6.062 -25.853 1.00 95.62 179 GLY A O 1
ATOM 1313 N N . VAL A 1 180 ? -2.068 4.171 -25.011 1.00 96.88 180 VAL A N 1
ATOM 1314 C CA . VAL A 1 180 ? -0.685 4.520 -25.366 1.00 96.88 180 VAL A CA 1
ATOM 1315 C C . VAL A 1 180 ? -0.501 4.357 -26.881 1.00 96.88 180 VAL A C 1
ATOM 1317 O O . VAL A 1 180 ? -0.892 3.317 -27.420 1.00 96.88 180 VAL A O 1
ATOM 1320 N N . PRO A 1 181 ? 0.097 5.338 -27.587 1.00 97.06 181 PRO A N 1
ATOM 1321 C CA . PRO A 1 181 ? 0.351 5.224 -29.020 1.00 97.06 181 PRO A CA 1
ATOM 1322 C C . PRO A 1 181 ? 1.155 3.956 -29.363 1.00 97.06 181 PRO A C 1
ATOM 1324 O O . PRO A 1 181 ? 2.106 3.646 -28.638 1.00 97.06 181 PRO A O 1
ATOM 1327 N N . PRO A 1 182 ? 0.832 3.237 -30.459 1.00 94.00 182 PRO A N 1
ATOM 1328 C CA . PRO A 1 182 ? 1.483 1.967 -30.798 1.00 94.00 182 PRO A CA 1
ATOM 1329 C C . PRO A 1 182 ? 3.011 2.050 -30.874 1.00 94.00 182 PRO A C 1
ATOM 1331 O O . PRO A 1 182 ? 3.698 1.186 -30.333 1.00 94.00 182 PRO A O 1
ATOM 1334 N N . ASP A 1 183 ? 3.548 3.117 -31.470 1.00 94.38 183 ASP A N 1
ATOM 1335 C CA . ASP A 1 183 ? 4.997 3.311 -31.590 1.00 94.38 183 ASP A CA 1
ATOM 1336 C C . ASP A 1 183 ? 5.661 3.550 -30.230 1.00 94.38 183 ASP A C 1
ATOM 1338 O O . ASP A 1 183 ? 6.754 3.047 -29.972 1.00 94.38 183 ASP A O 1
ATOM 1342 N N . THR A 1 184 ? 4.985 4.258 -29.320 1.00 95.50 184 THR A N 1
ATOM 1343 C CA . THR A 1 184 ? 5.461 4.461 -27.946 1.00 95.50 184 THR A CA 1
ATOM 1344 C C . THR A 1 184 ? 5.423 3.157 -27.155 1.00 95.50 184 THR A C 1
ATOM 1346 O O . THR A 1 184 ? 6.399 2.832 -26.485 1.00 95.50 184 THR A O 1
ATOM 1349 N N . ALA A 1 185 ? 4.338 2.382 -27.247 1.00 95.50 185 ALA A N 1
ATOM 1350 C CA . ALA A 1 185 ? 4.219 1.094 -26.561 1.00 95.50 185 ALA A CA 1
ATOM 1351 C C . ALA A 1 185 ? 5.300 0.105 -27.032 1.00 95.50 185 ALA A C 1
ATOM 1353 O O . ALA A 1 185 ? 6.006 -0.481 -26.205 1.00 95.50 185 ALA A O 1
ATOM 1354 N N . ARG A 1 186 ? 5.498 -0.001 -28.352 1.00 95.19 186 ARG A N 1
ATOM 1355 C CA . ARG A 1 186 ? 6.556 -0.820 -28.952 1.00 95.19 186 ARG A CA 1
ATOM 1356 C C . ARG A 1 186 ? 7.946 -0.319 -28.566 1.00 95.19 186 ARG A C 1
ATOM 1358 O O . ARG A 1 186 ? 8.799 -1.122 -28.204 1.00 95.19 186 ARG A O 1
ATOM 1365 N N . GLY A 1 187 ? 8.176 0.993 -28.599 1.00 95.50 187 GLY A N 1
ATOM 1366 C CA . GLY A 1 187 ? 9.446 1.602 -28.205 1.00 95.50 187 GLY A CA 1
ATOM 1367 C C . GLY A 1 187 ? 9.796 1.370 -26.732 1.00 95.50 187 GLY A C 1
ATOM 1368 O O . GLY A 1 187 ? 10.956 1.133 -26.408 1.00 95.50 187 GLY A O 1
ATOM 1369 N N . LEU A 1 188 ? 8.804 1.358 -25.837 1.00 95.69 188 LEU A N 1
ATOM 1370 C CA . LEU A 1 188 ? 9.013 1.017 -24.428 1.00 95.69 188 LEU A CA 1
ATOM 1371 C C . LEU A 1 188 ? 9.366 -0.466 -24.246 1.00 95.69 188 LEU A C 1
ATOM 1373 O O . LEU A 1 188 ? 10.304 -0.789 -23.519 1.00 95.69 188 LEU A O 1
ATOM 1377 N N . CYS A 1 189 ? 8.655 -1.370 -24.921 1.00 95.25 189 CYS A N 1
ATOM 1378 C CA . CYS A 1 189 ? 8.817 -2.808 -24.698 1.00 95.25 189 CYS A CA 1
ATOM 1379 C C . CYS A 1 189 ? 10.031 -3.384 -25.448 1.00 95.25 189 CYS A C 1
ATOM 1381 O O . CYS A 1 189 ? 10.882 -4.033 -24.838 1.00 95.25 189 CYS A O 1
ATOM 1383 N N . ALA A 1 190 ? 10.168 -3.090 -26.742 1.00 93.38 190 ALA A N 1
ATOM 1384 C CA . ALA A 1 190 ? 11.220 -3.627 -27.609 1.00 93.38 190 ALA A CA 1
ATOM 1385 C C . ALA A 1 190 ? 12.458 -2.719 -27.745 1.00 93.38 190 ALA A C 1
ATOM 1387 O O . ALA A 1 190 ? 13.473 -3.151 -28.289 1.00 93.38 190 ALA A O 1
ATOM 1388 N N . GLY A 1 191 ? 12.387 -1.467 -27.283 1.00 91.06 191 GLY A N 1
ATOM 1389 C CA . GLY A 1 191 ? 13.486 -0.512 -27.417 1.00 91.06 191 GLY A CA 1
ATOM 1390 C C . GLY A 1 191 ? 14.654 -0.754 -26.460 1.00 91.06 191 GLY A C 1
ATOM 1391 O O . GLY A 1 191 ? 14.548 -1.459 -25.453 1.00 91.06 191 GLY A O 1
ATOM 1392 N N . THR A 1 192 ? 15.785 -0.122 -26.769 1.00 92.12 192 THR A N 1
ATOM 1393 C CA . THR A 1 192 ? 16.984 -0.126 -25.919 1.00 92.12 192 THR A CA 1
ATOM 1394 C C . THR A 1 192 ? 16.768 0.703 -24.644 1.00 92.12 192 THR A C 1
ATOM 1396 O O . THR A 1 192 ? 15.909 1.589 -24.628 1.00 92.12 192 THR A O 1
ATOM 1399 N N . PRO A 1 193 ? 17.565 0.506 -23.574 1.00 88.75 193 PRO A N 1
ATOM 1400 C CA . PRO A 1 193 ? 17.464 1.326 -22.362 1.00 88.75 193 PRO A CA 1
ATOM 1401 C C . PRO A 1 193 ? 17.513 2.840 -22.630 1.00 88.75 193 PRO A C 1
ATOM 1403 O O . PRO A 1 193 ? 16.747 3.595 -22.037 1.00 88.75 193 PRO A O 1
ATOM 1406 N N . ALA A 1 194 ? 18.345 3.282 -23.580 1.00 89.69 194 ALA A N 1
ATOM 1407 C CA . ALA A 1 194 ? 18.430 4.686 -23.983 1.00 89.69 194 ALA A CA 1
ATOM 1408 C C . ALA A 1 194 ? 17.129 5.190 -24.635 1.00 89.69 194 ALA A C 1
ATOM 1410 O O . ALA A 1 194 ? 16.637 6.260 -24.283 1.00 89.69 194 ALA A O 1
ATOM 1411 N N . GLN A 1 195 ? 16.530 4.400 -25.533 1.00 92.38 195 GLN A N 1
ATOM 1412 C CA . GLN A 1 195 ? 15.243 4.740 -26.151 1.00 92.38 195 GLN A CA 1
ATOM 1413 C C . GLN A 1 195 ? 14.121 4.812 -25.108 1.00 92.38 195 GLN A C 1
ATOM 1415 O O . GLN A 1 195 ? 13.318 5.742 -25.127 1.00 92.38 195 GLN A O 1
ATOM 1420 N N . ARG A 1 196 ? 14.089 3.874 -24.153 1.00 93.88 196 ARG A N 1
ATOM 1421 C CA . ARG A 1 196 ? 13.101 3.882 -23.064 1.00 93.88 196 ARG A CA 1
ATOM 1422 C C . ARG A 1 196 ? 13.220 5.138 -22.198 1.00 93.88 196 ARG A C 1
ATOM 1424 O O . ARG A 1 196 ? 12.206 5.777 -21.917 1.00 93.88 196 ARG A O 1
ATOM 1431 N N . ARG A 1 197 ? 14.446 5.530 -21.825 1.00 90.75 197 ARG A N 1
ATOM 1432 C CA . ARG A 1 197 ? 14.709 6.772 -21.074 1.00 90.75 197 ARG A CA 1
ATOM 1433 C C . ARG A 1 197 ? 14.283 8.013 -21.852 1.00 90.75 197 ARG A C 1
ATOM 1435 O O . ARG A 1 197 ? 13.649 8.895 -21.282 1.00 90.75 197 ARG A O 1
ATOM 1442 N N . GLN A 1 198 ? 14.536 8.049 -23.159 1.00 91.69 198 GLN A N 1
ATOM 1443 C CA . GLN A 1 198 ? 14.086 9.145 -24.016 1.00 91.69 198 GLN A CA 1
ATOM 1444 C C . GLN A 1 198 ? 12.551 9.264 -24.052 1.00 91.69 198 GLN A C 1
ATOM 1446 O O . GLN A 1 198 ? 12.027 10.374 -23.981 1.00 91.69 198 GLN A O 1
ATOM 1451 N N . LEU A 1 199 ? 11.831 8.138 -24.132 1.00 93.94 199 LEU A N 1
ATOM 1452 C CA . LEU A 1 199 ? 10.364 8.111 -24.182 1.00 93.94 199 LEU A CA 1
ATOM 1453 C C . LEU A 1 199 ? 9.707 8.517 -22.855 1.00 93.94 199 LEU A C 1
ATOM 1455 O O . LEU A 1 199 ? 8.724 9.255 -22.862 1.00 93.94 199 LEU A O 1
ATOM 1459 N N . LEU A 1 200 ? 10.235 8.052 -21.719 1.00 91.94 200 LEU A N 1
ATOM 1460 C CA . LEU A 1 200 ? 9.703 8.396 -20.391 1.00 91.94 200 LEU A CA 1
ATOM 1461 C C . LEU A 1 200 ? 10.178 9.777 -19.905 1.00 91.94 200 LEU A C 1
ATOM 1463 O O . LEU A 1 200 ? 9.507 10.435 -19.103 1.00 91.94 200 LEU A O 1
ATOM 1467 N N . GLY A 1 201 ? 11.301 10.245 -20.448 1.00 87.00 201 GLY A N 1
ATOM 1468 C CA . GLY A 1 201 ? 11.948 11.500 -20.112 1.00 87.00 201 GLY A CA 1
ATOM 1469 C C . GLY A 1 201 ? 12.804 11.411 -18.850 1.00 87.00 201 GLY A C 1
ATOM 1470 O O . GLY A 1 201 ? 12.489 10.705 -17.895 1.00 87.00 201 GLY A O 1
ATOM 1471 N N . GLU A 1 202 ? 13.869 12.207 -18.828 1.00 83.88 202 GLU A N 1
ATOM 1472 C CA . GLU A 1 202 ? 14.839 12.246 -17.731 1.00 83.88 202 GLU A CA 1
ATOM 1473 C C . GLU A 1 202 ? 14.714 13.528 -16.898 1.00 83.88 202 GLU A C 1
ATOM 1475 O O . GLU A 1 202 ? 14.170 14.556 -17.342 1.00 83.88 202 GLU A O 1
ATOM 1480 N N . ALA A 1 203 ? 15.203 13.460 -15.659 1.00 84.06 203 ALA A N 1
ATOM 1481 C CA . ALA A 1 203 ? 15.347 14.631 -14.812 1.00 84.06 203 ALA A CA 1
ATOM 1482 C C . ALA A 1 203 ? 16.313 15.636 -15.460 1.00 84.06 203 ALA A C 1
ATOM 1484 O O . ALA A 1 203 ? 17.263 15.268 -16.141 1.00 84.06 203 ALA A O 1
ATOM 1485 N N . LYS A 1 204 ? 16.077 16.933 -15.236 1.00 83.56 204 LYS A N 1
ATOM 1486 C CA . LYS A 1 204 ? 16.930 17.996 -15.799 1.00 83.56 204 LYS A CA 1
ATOM 1487 C C . LYS A 1 204 ? 18.356 17.974 -15.245 1.00 83.56 204 LYS A C 1
ATOM 1489 O O . LYS A 1 204 ? 19.265 18.478 -15.892 1.00 83.56 204 LYS A O 1
ATOM 1494 N N . VAL A 1 205 ? 18.510 17.476 -14.023 1.00 84.81 205 VAL A N 1
ATOM 1495 C CA . VAL A 1 205 ? 19.772 17.405 -13.294 1.00 84.81 205 VAL A CA 1
ATOM 1496 C C . VAL A 1 205 ? 19.849 16.016 -12.684 1.00 84.81 205 VAL A C 1
ATOM 1498 O O . VAL A 1 205 ? 18.912 15.600 -12.001 1.00 84.81 205 VAL A O 1
ATOM 1501 N N . CYS A 1 206 ? 20.961 15.335 -12.935 1.00 86.56 206 CYS A N 1
ATOM 1502 C CA . CYS A 1 206 ? 21.319 14.074 -12.304 1.00 86.56 206 CYS A CA 1
ATOM 1503 C C . CYS A 1 206 ? 22.604 14.313 -11.511 1.00 86.56 206 CYS A C 1
ATOM 1505 O O . CYS A 1 206 ? 23.586 14.803 -12.066 1.00 86.56 206 CYS A O 1
ATOM 1507 N N . GLU A 1 207 ? 22.575 14.007 -10.218 1.00 88.06 207 GLU A N 1
ATOM 1508 C CA . GLU A 1 207 ? 23.721 14.134 -9.320 1.00 88.06 207 GLU A CA 1
ATOM 1509 C C . GLU A 1 207 ? 23.947 12.787 -8.639 1.00 88.06 207 GLU A C 1
ATOM 1511 O O . GLU A 1 207 ? 23.033 12.229 -8.028 1.00 88.06 207 GLU A O 1
ATOM 1516 N N . GLU A 1 208 ? 25.160 12.258 -8.765 1.00 88.25 208 GLU A N 1
ATOM 1517 C CA . GLU A 1 208 ? 25.576 11.052 -8.057 1.00 88.25 208 GLU A CA 1
ATOM 1518 C C . GLU A 1 208 ? 26.069 11.425 -6.659 1.00 88.25 208 GLU A C 1
ATOM 1520 O O . GLU A 1 208 ? 26.853 12.359 -6.492 1.00 88.25 208 GLU A O 1
ATOM 1525 N N . LEU A 1 209 ? 25.621 10.680 -5.646 1.00 84.88 209 LEU A N 1
ATOM 1526 C CA . LEU A 1 209 ? 26.041 10.887 -4.263 1.00 84.88 209 LEU A CA 1
ATOM 1527 C C . LEU A 1 209 ? 27.238 9.976 -3.950 1.00 84.88 209 LEU A C 1
ATOM 1529 O O . LEU A 1 209 ? 27.046 8.763 -3.822 1.00 84.88 209 LEU A O 1
ATOM 1533 N N . PRO A 1 210 ? 28.466 10.516 -3.815 1.00 84.06 210 PRO A N 1
ATOM 1534 C CA . PRO A 1 210 ? 29.633 9.701 -3.512 1.00 84.06 210 PRO A CA 1
ATOM 1535 C C . PRO A 1 210 ? 29.582 9.177 -2.075 1.00 84.06 210 PRO A C 1
ATOM 1537 O O . PRO A 1 210 ? 29.088 9.841 -1.159 1.00 84.06 210 PRO A O 1
ATOM 1540 N N . ALA A 1 211 ? 30.150 7.990 -1.864 1.00 81.75 211 ALA A N 1
ATOM 1541 C CA . ALA A 1 211 ? 30.319 7.439 -0.528 1.00 81.75 211 ALA A CA 1
ATOM 1542 C C . ALA A 1 211 ? 31.295 8.320 0.280 1.00 81.75 211 ALA A C 1
ATOM 1544 O O . ALA A 1 211 ? 32.405 8.576 -0.194 1.00 81.75 211 ALA A O 1
ATOM 1545 N N . PRO A 1 212 ? 30.928 8.771 1.496 1.00 83.06 212 PRO A N 1
ATOM 1546 C CA . PRO A 1 212 ? 31.805 9.616 2.309 1.00 83.06 212 PRO A CA 1
ATOM 1547 C C . PRO A 1 212 ? 33.028 8.856 2.838 1.00 83.06 212 PRO A C 1
ATOM 1549 O O . PRO A 1 212 ? 34.035 9.470 3.178 1.00 83.06 212 PRO A O 1
ATOM 1552 N N . GLN A 1 213 ? 32.933 7.529 2.922 1.00 84.88 213 GLN A N 1
ATOM 1553 C CA . GLN A 1 213 ? 33.982 6.636 3.396 1.00 84.88 213 GLN A CA 1
ATOM 1554 C C . GLN A 1 213 ? 33.876 5.274 2.703 1.00 84.88 213 GLN A C 1
ATOM 1556 O O . GLN A 1 213 ? 32.809 4.898 2.214 1.00 84.88 213 GLN A O 1
ATOM 1561 N N . GLU A 1 214 ? 34.986 4.542 2.688 1.00 91.31 214 GLU A N 1
ATOM 1562 C CA . GLU A 1 214 ? 35.040 3.143 2.264 1.00 91.31 214 GLU A CA 1
ATOM 1563 C C . GLU A 1 214 ? 34.341 2.235 3.286 1.00 91.31 214 GLU A C 1
ATOM 1565 O O . GLU A 1 214 ? 34.381 2.494 4.493 1.00 91.31 214 GLU A O 1
ATOM 1570 N N . GLY A 1 215 ? 33.686 1.176 2.811 1.00 90.69 215 GLY A N 1
ATOM 1571 C CA . GLY A 1 215 ? 33.063 0.183 3.681 1.00 90.69 215 GLY A CA 1
ATOM 1572 C C . GLY A 1 215 ? 31.955 -0.628 3.018 1.00 90.69 215 GLY A C 1
ATOM 1573 O O . GLY A 1 215 ? 31.656 -0.483 1.836 1.00 90.69 215 GLY A O 1
ATOM 1574 N N . TRP A 1 216 ? 31.319 -1.495 3.802 1.00 91.19 216 TRP A N 1
ATOM 1575 C CA . TRP A 1 216 ? 30.235 -2.365 3.340 1.00 91.19 216 TRP A CA 1
ATOM 1576 C C . TRP A 1 216 ? 28.871 -1.695 3.499 1.00 91.19 216 TRP A C 1
ATOM 1578 O O . TRP A 1 216 ? 28.551 -1.159 4.565 1.00 91.19 216 TRP A O 1
ATOM 1588 N N . VAL A 1 217 ? 28.038 -1.760 2.457 1.00 88.81 217 VAL A N 1
ATOM 1589 C CA . VAL A 1 217 ? 26.673 -1.226 2.502 1.00 88.81 217 VAL A CA 1
ATOM 1590 C C . VAL A 1 217 ? 25.817 -2.107 3.404 1.00 88.81 217 VAL A C 1
ATOM 1592 O O . VAL A 1 217 ? 25.421 -3.204 3.021 1.00 88.81 217 VAL A O 1
ATOM 1595 N N . GLN A 1 218 ? 25.512 -1.627 4.610 1.00 88.12 218 GLN A N 1
ATOM 1596 C CA . GLN A 1 218 ? 24.650 -2.363 5.541 1.00 88.12 218 GLN A CA 1
ATOM 1597 C C . GLN A 1 218 ? 23.177 -2.329 5.132 1.00 88.12 218 GLN A C 1
ATOM 1599 O O . GLN A 1 218 ? 22.479 -3.325 5.275 1.00 88.12 218 GLN A O 1
ATOM 1604 N N . GLN A 1 219 ? 22.691 -1.168 4.688 1.00 85.88 219 GLN A N 1
ATOM 1605 C CA . GLN A 1 219 ? 21.311 -0.963 4.250 1.00 85.88 219 GLN A CA 1
ATOM 1606 C C . GLN A 1 219 ? 21.157 0.413 3.598 1.00 85.88 219 GLN A C 1
ATOM 1608 O O . GLN A 1 219 ? 21.824 1.375 3.986 1.00 85.88 219 GLN A O 1
ATOM 1613 N N . VAL A 1 220 ? 20.196 0.532 2.682 1.00 87.12 220 VAL A N 1
ATOM 1614 C CA . VAL A 1 220 ? 19.688 1.825 2.209 1.00 87.12 220 VAL A CA 1
ATOM 1615 C C . VAL A 1 220 ? 18.336 2.073 2.867 1.00 87.12 220 VAL A C 1
ATOM 1617 O O . VAL A 1 220 ? 17.375 1.361 2.605 1.00 87.12 220 VAL A O 1
ATOM 1620 N N . ARG A 1 221 ? 18.237 3.086 3.734 1.00 86.81 221 ARG A N 1
ATOM 1621 C CA . ARG A 1 221 ? 16.996 3.355 4.480 1.00 86.81 221 ARG A CA 1
ATOM 1622 C C . ARG A 1 221 ? 15.908 3.890 3.542 1.00 86.81 221 ARG A C 1
ATOM 1624 O O . ARG A 1 221 ? 16.008 5.022 3.064 1.00 86.81 221 ARG A O 1
ATOM 1631 N N . ALA A 1 222 ? 14.833 3.125 3.355 1.00 87.44 222 ALA A N 1
ATOM 1632 C CA . ALA A 1 222 ? 13.758 3.475 2.422 1.00 87.44 222 ALA A CA 1
ATOM 1633 C C . ALA A 1 222 ? 12.987 4.755 2.809 1.00 87.44 222 ALA A C 1
ATOM 1635 O O . ALA A 1 222 ? 12.713 5.597 1.956 1.00 87.44 222 ALA A O 1
ATOM 1636 N N . LEU A 1 223 ? 12.668 4.956 4.095 1.00 86.88 223 LEU A N 1
ATOM 1637 C CA . LEU A 1 223 ? 11.833 6.086 4.530 1.00 86.88 223 LEU A CA 1
ATOM 1638 C C . LEU A 1 223 ? 12.506 7.465 4.344 1.00 86.88 223 LEU A C 1
ATOM 1640 O O . LEU A 1 223 ? 11.854 8.374 3.823 1.00 86.88 223 LEU A O 1
ATOM 1644 N N . PRO A 1 224 ? 13.781 7.677 4.736 1.00 89.44 224 PRO A N 1
ATOM 1645 C CA . PRO A 1 224 ? 14.496 8.910 4.410 1.00 89.44 224 PRO A CA 1
ATOM 1646 C C . PRO A 1 224 ? 14.547 9.192 2.906 1.00 89.44 224 PRO A C 1
ATOM 1648 O O . PRO A 1 224 ? 14.265 10.321 2.504 1.00 89.44 224 PRO A O 1
ATOM 1651 N N . LEU A 1 225 ? 14.832 8.172 2.087 1.00 86.62 225 LEU A N 1
ATOM 1652 C CA . LEU A 1 225 ? 14.879 8.297 0.630 1.00 86.62 225 LEU A CA 1
ATOM 1653 C C . LEU A 1 225 ? 13.522 8.744 0.068 1.00 86.62 225 LEU A C 1
ATOM 1655 O O . LEU A 1 225 ? 13.441 9.764 -0.617 1.00 86.62 225 LEU A O 1
ATOM 1659 N N . ALA A 1 226 ? 12.439 8.063 0.452 1.00 88.06 226 ALA A N 1
ATOM 1660 C CA . ALA A 1 226 ? 11.081 8.409 0.040 1.00 88.06 226 ALA A CA 1
ATOM 1661 C C . ALA A 1 226 ? 10.698 9.845 0.441 1.00 88.06 226 ALA A C 1
ATOM 1663 O O . ALA A 1 226 ? 10.110 10.579 -0.352 1.00 88.06 226 ALA A O 1
ATOM 1664 N N . ARG A 1 227 ? 11.080 10.296 1.647 1.00 87.88 227 ARG A N 1
ATOM 1665 C CA . ARG A 1 227 ? 10.829 11.674 2.112 1.00 87.88 227 ARG A CA 1
ATOM 1666 C C . ARG A 1 227 ? 11.572 12.719 1.283 1.00 87.88 227 ARG A C 1
ATOM 1668 O O . ARG A 1 227 ? 11.019 13.794 1.048 1.00 87.88 227 ARG A O 1
ATOM 1675 N N . VAL A 1 228 ? 12.809 12.441 0.873 1.00 88.81 228 VAL A N 1
ATOM 1676 C CA . VAL A 1 228 ? 13.582 13.343 0.006 1.00 88.81 228 VAL A CA 1
ATOM 1677 C C . VAL A 1 228 ? 12.939 13.412 -1.376 1.00 88.81 228 VAL A C 1
ATOM 1679 O O . VAL A 1 228 ? 12.600 14.505 -1.823 1.00 88.81 228 VAL A O 1
ATOM 1682 N N . LEU A 1 229 ? 12.663 12.268 -2.004 1.00 87.75 229 LEU A N 1
ATOM 1683 C CA . LEU A 1 229 ? 12.042 12.210 -3.331 1.00 87.75 229 LEU A CA 1
ATOM 1684 C C . LEU A 1 229 ? 10.656 12.862 -3.359 1.00 87.75 229 LEU A C 1
ATOM 1686 O O . LEU A 1 229 ? 10.338 13.613 -4.281 1.00 87.75 229 LEU A O 1
ATOM 1690 N N . HIS A 1 230 ? 9.857 12.665 -2.310 1.00 86.19 230 HIS A N 1
ATOM 1691 C CA . HIS A 1 230 ? 8.572 13.340 -2.152 1.00 86.19 230 HIS A CA 1
ATOM 1692 C C . HIS A 1 230 ? 8.723 14.869 -2.152 1.00 86.19 230 HIS A C 1
ATOM 1694 O O . HIS A 1 230 ? 7.967 15.561 -2.828 1.00 86.19 230 HIS A O 1
ATOM 1700 N N . ARG A 1 231 ? 9.728 15.415 -1.448 1.00 86.00 231 ARG A N 1
ATOM 1701 C CA . ARG A 1 231 ? 10.010 16.865 -1.443 1.00 86.00 231 ARG A CA 1
ATOM 1702 C C . ARG A 1 231 ? 10.519 17.378 -2.788 1.00 86.00 231 ARG A C 1
ATOM 1704 O O . ARG A 1 231 ? 10.271 18.535 -3.108 1.00 86.00 231 ARG A O 1
ATOM 1711 N N . LEU A 1 232 ? 11.211 16.535 -3.552 1.00 85.62 232 LEU A N 1
ATOM 1712 C CA . LEU A 1 232 ? 11.683 16.847 -4.903 1.00 85.62 232 LEU A CA 1
ATOM 1713 C C . LEU A 1 232 ? 10.569 16.753 -5.964 1.00 85.62 232 LEU A C 1
ATOM 1715 O O . LEU A 1 232 ? 10.791 17.128 -7.112 1.00 85.62 232 LEU A O 1
ATOM 1719 N N . GLY A 1 233 ? 9.366 16.301 -5.590 1.00 86.06 233 GLY A N 1
ATOM 1720 C CA . GLY A 1 233 ? 8.187 16.273 -6.460 1.00 86.06 233 GLY A CA 1
ATOM 1721 C C . GLY A 1 233 ? 7.827 14.898 -7.026 1.00 86.06 233 GLY A C 1
ATOM 1722 O O . GLY A 1 233 ? 6.978 14.826 -7.912 1.00 86.06 233 GLY A O 1
ATOM 1723 N N . ALA A 1 234 ? 8.423 13.810 -6.521 1.00 84.75 234 ALA A N 1
ATOM 1724 C CA . ALA A 1 234 ? 8.055 12.443 -6.914 1.00 84.75 234 ALA A CA 1
ATOM 1725 C C . ALA A 1 234 ? 6.694 11.985 -6.350 1.00 84.75 234 ALA A C 1
ATOM 1727 O O . ALA A 1 234 ? 6.177 10.949 -6.761 1.00 84.75 234 ALA A O 1
ATOM 1728 N N . GLY A 1 235 ? 6.109 12.743 -5.415 1.00 83.81 235 GLY A N 1
ATOM 1729 C CA . GLY A 1 235 ? 4.819 12.451 -4.792 1.00 83.81 235 GLY A CA 1
ATOM 1730 C C . GLY A 1 235 ? 3.975 13.707 -4.580 1.00 83.81 235 GLY A C 1
ATOM 1731 O O . GLY A 1 235 ? 4.421 14.825 -4.828 1.00 83.81 235 GLY A O 1
ATOM 1732 N N . ARG A 1 236 ? 2.738 13.511 -4.118 1.00 77.31 236 ARG A N 1
ATOM 1733 C CA . ARG A 1 236 ? 1.765 14.587 -3.880 1.00 77.31 236 ARG A CA 1
ATOM 1734 C C . ARG A 1 236 ? 1.710 14.961 -2.407 1.00 77.31 236 ARG A C 1
ATOM 1736 O O . ARG A 1 236 ? 1.576 14.068 -1.579 1.00 77.31 236 ARG A O 1
ATOM 1743 N N . ALA A 1 237 ? 1.723 16.254 -2.082 1.00 70.44 237 ALA A N 1
ATOM 1744 C CA . ALA A 1 237 ? 1.466 16.701 -0.713 1.00 70.44 237 ALA A CA 1
ATOM 1745 C C . ALA A 1 237 ? -0.039 16.736 -0.391 1.00 70.44 237 ALA A C 1
ATOM 1747 O O . ALA A 1 237 ? -0.415 16.636 0.777 1.00 70.44 237 ALA A O 1
ATOM 1748 N N . ARG A 1 238 ? -0.887 16.909 -1.413 1.00 66.81 238 ARG A N 1
ATOM 1749 C CA . ARG A 1 238 ? -2.354 16.877 -1.347 1.00 66.81 238 ARG A CA 1
ATOM 1750 C C . ARG A 1 238 ? -2.956 16.192 -2.568 1.00 66.81 238 ARG A C 1
ATOM 1752 O O . ARG A 1 238 ? -2.361 16.163 -3.647 1.00 66.81 238 ARG A O 1
ATOM 1759 N N . ALA A 1 239 ? -4.178 15.687 -2.420 1.00 66.56 239 ALA A N 1
ATOM 1760 C CA . ALA A 1 239 ? -4.956 15.195 -3.551 1.00 66.56 239 ALA A CA 1
ATOM 1761 C C . ALA A 1 239 ? -5.092 16.288 -4.631 1.00 66.56 239 ALA A C 1
ATOM 1763 O O . ALA A 1 239 ? -5.521 17.402 -4.343 1.00 66.56 239 ALA A O 1
ATOM 1764 N N . GLY A 1 240 ? -4.711 15.958 -5.868 1.00 71.94 240 GLY A N 1
ATOM 1765 C CA . GLY A 1 240 ? -4.739 16.877 -7.012 1.00 71.94 240 GLY A CA 1
ATOM 1766 C C . GLY A 1 240 ? -3.415 17.581 -7.329 1.00 71.94 240 GLY A C 1
ATOM 1767 O O . GLY A 1 240 ? -3.293 18.118 -8.427 1.00 71.94 240 GLY A O 1
ATOM 1768 N N . ASP A 1 241 ? -2.410 17.536 -6.445 1.00 76.19 241 ASP A N 1
ATOM 1769 C CA . ASP A 1 241 ? -1.105 18.146 -6.732 1.00 76.19 241 ASP A CA 1
ATOM 1770 C C . AS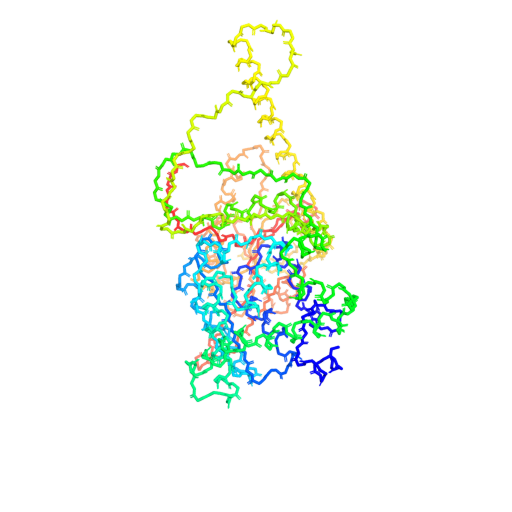P A 1 241 ? -0.417 17.472 -7.943 1.00 76.19 241 ASP A C 1
ATOM 1772 O O . ASP A 1 241 ? -0.499 16.242 -8.108 1.00 76.19 241 ASP A O 1
ATOM 1776 N N . PRO A 1 242 ? 0.292 18.246 -8.791 1.00 82.38 242 PRO A N 1
ATOM 1777 C CA . PRO A 1 242 ? 1.059 17.686 -9.894 1.00 82.38 242 PRO A CA 1
ATOM 1778 C C . PRO A 1 242 ? 2.229 16.851 -9.361 1.00 82.38 242 PRO A C 1
ATOM 1780 O O . PRO A 1 242 ? 2.896 17.226 -8.399 1.00 82.38 242 PRO A O 1
ATOM 1783 N N . VAL A 1 243 ? 2.495 15.725 -10.023 1.00 89.31 243 VAL A N 1
ATOM 1784 C CA . VAL A 1 243 ? 3.662 14.872 -9.763 1.00 89.31 243 VAL A CA 1
ATOM 1785 C C . VAL A 1 243 ? 4.644 15.064 -10.903 1.00 89.31 243 VAL A C 1
ATOM 1787 O O . VAL A 1 243 ? 4.234 15.086 -12.063 1.00 89.31 243 VAL A O 1
ATOM 1790 N N . ASN A 1 244 ? 5.932 15.184 -10.589 1.00 90.75 244 ASN A N 1
ATOM 1791 C CA . ASN A 1 244 ? 6.978 15.123 -11.597 1.00 90.75 244 ASN A CA 1
ATOM 1792 C C . ASN A 1 244 ? 7.435 13.664 -11.756 1.00 90.75 244 ASN A C 1
ATOM 1794 O O . ASN A 1 244 ? 8.194 13.174 -10.916 1.00 90.75 244 ASN A O 1
ATOM 1798 N N . PRO A 1 245 ? 7.021 12.958 -12.825 1.00 91.88 245 PRO A N 1
ATOM 1799 C CA . PRO A 1 245 ? 7.298 11.532 -12.960 1.00 91.88 245 PRO A CA 1
ATOM 1800 C C . PRO A 1 245 ? 8.779 11.227 -13.225 1.00 91.88 245 PRO A C 1
ATOM 1802 O O . PRO A 1 245 ? 9.203 10.082 -13.088 1.00 91.88 245 PRO A O 1
ATOM 1805 N N . ARG A 1 246 ? 9.567 12.242 -13.596 1.00 92.88 246 ARG A N 1
ATOM 1806 C CA . ARG A 1 246 ? 10.990 12.104 -13.926 1.00 92.88 246 ARG A CA 1
ATOM 1807 C C . ARG A 1 246 ? 11.895 12.167 -12.699 1.00 92.88 246 ARG A C 1
ATOM 1809 O O . ARG A 1 246 ? 13.072 11.849 -12.798 1.00 92.88 246 ARG A O 1
ATOM 1816 N N . VAL A 1 247 ? 11.367 12.615 -11.559 1.00 92.50 247 VAL A N 1
ATOM 1817 C CA . VAL A 1 247 ? 12.109 12.652 -10.295 1.00 92.50 247 VAL A CA 1
ATOM 1818 C C . VAL A 1 247 ? 12.113 11.258 -9.683 1.00 92.50 247 VAL A C 1
ATOM 1820 O O . VAL A 1 247 ? 11.066 10.619 -9.557 1.00 92.50 247 VAL A O 1
ATOM 1823 N N . GLY A 1 248 ? 13.294 10.814 -9.269 1.00 93.44 248 GLY A N 1
ATOM 1824 C CA . GLY A 1 248 ? 13.504 9.535 -8.611 1.00 93.44 248 GLY A CA 1
ATOM 1825 C C . GLY A 1 248 ? 14.956 9.366 -8.172 1.00 93.44 248 GLY A C 1
ATOM 1826 O O . GLY A 1 248 ? 15.760 10.288 -8.313 1.00 93.44 248 GLY A O 1
ATOM 1827 N N . ALA A 1 249 ? 15.270 8.199 -7.627 1.00 92.94 249 ALA A N 1
ATOM 1828 C CA . ALA A 1 249 ? 16.619 7.773 -7.293 1.00 92.94 249 ALA A CA 1
ATOM 1829 C C . ALA A 1 249 ? 16.892 6.387 -7.880 1.00 92.94 249 ALA A C 1
ATOM 1831 O O . ALA A 1 249 ? 16.003 5.534 -7.908 1.00 92.94 249 ALA A O 1
ATOM 1832 N N . GLU A 1 250 ? 18.133 6.178 -8.305 1.00 93.00 250 GLU A N 1
ATOM 1833 C CA . GLU A 1 250 ? 18.664 4.887 -8.735 1.00 93.00 250 GLU A CA 1
ATOM 1834 C C . GLU A 1 250 ? 19.736 4.439 -7.736 1.00 93.00 250 GLU A C 1
ATOM 1836 O O . GLU A 1 250 ? 20.652 5.192 -7.396 1.00 93.00 250 GLU A O 1
ATOM 1841 N N . LEU A 1 251 ? 19.602 3.220 -7.224 1.00 90.94 251 LEU A N 1
ATOM 1842 C CA . LEU A 1 251 ? 20.551 2.605 -6.312 1.00 90.94 251 LEU A CA 1
ATOM 1843 C C . LEU A 1 251 ? 21.648 1.920 -7.125 1.00 90.94 251 LEU A C 1
ATOM 1845 O O . LEU A 1 251 ? 21.473 0.826 -7.662 1.00 90.94 251 LEU A O 1
ATOM 1849 N N . LEU A 1 252 ? 22.808 2.570 -7.180 1.00 87.94 252 LEU A N 1
ATOM 1850 C CA . LEU A 1 252 ? 23.987 2.031 -7.860 1.00 87.94 252 LEU A CA 1
ATOM 1851 C C . LEU A 1 252 ? 24.611 0.854 -7.102 1.00 87.94 252 LEU A C 1
ATOM 1853 O O . LEU A 1 252 ? 25.300 0.033 -7.705 1.00 87.94 252 LEU A O 1
ATOM 1857 N N . VAL A 1 253 ? 24.331 0.757 -5.800 1.00 85.62 253 VAL A N 1
ATOM 1858 C CA . VAL A 1 253 ? 24.853 -0.287 -4.919 1.00 85.62 253 VAL A CA 1
ATOM 1859 C C . VAL A 1 253 ? 23.755 -1.022 -4.174 1.00 85.62 253 VAL A C 1
ATOM 1861 O O . VAL A 1 253 ? 22.746 -0.439 -3.773 1.00 85.62 253 VAL A O 1
ATOM 1864 N N . GLY A 1 254 ? 23.984 -2.315 -3.984 1.00 81.00 254 GLY A N 1
ATOM 1865 C CA . GLY A 1 254 ? 23.148 -3.202 -3.189 1.00 81.00 254 GLY A CA 1
ATOM 1866 C C . GLY A 1 254 ? 23.658 -3.388 -1.760 1.00 81.00 254 GLY A C 1
ATOM 1867 O O . GLY A 1 254 ? 24.834 -3.200 -1.450 1.00 81.00 254 GLY A O 1
ATOM 1868 N N . THR A 1 255 ? 22.757 -3.805 -0.874 1.00 84.69 255 THR A N 1
ATOM 1869 C CA . THR A 1 255 ? 23.110 -4.259 0.477 1.00 84.69 255 THR A CA 1
ATOM 1870 C C . THR A 1 255 ? 24.092 -5.432 0.407 1.00 84.69 255 THR A C 1
ATOM 1872 O O . THR A 1 255 ? 23.878 -6.385 -0.338 1.00 84.69 255 THR A O 1
ATOM 1875 N N . GLY A 1 256 ? 25.166 -5.360 1.194 1.00 84.56 256 GLY A N 1
ATOM 1876 C CA . GLY A 1 256 ? 26.262 -6.329 1.197 1.00 84.56 256 GLY A CA 1
ATOM 1877 C C . GLY A 1 256 ? 27.342 -6.077 0.143 1.00 84.56 256 GLY A C 1
ATOM 1878 O O . GLY A 1 256 ? 28.337 -6.795 0.136 1.00 84.56 256 GLY A O 1
ATOM 1879 N N . GLU A 1 257 ? 27.203 -5.064 -0.716 1.00 85.38 257 GLU A N 1
ATOM 1880 C CA . GLU A 1 257 ? 28.269 -4.664 -1.638 1.00 85.38 257 GLU A CA 1
ATOM 1881 C C . GLU A 1 257 ? 29.302 -3.763 -0.934 1.00 85.38 257 GLU A C 1
ATOM 1883 O O . GLU A 1 257 ? 28.988 -3.021 0.003 1.00 85.38 257 GLU A O 1
ATOM 1888 N N . HIS A 1 258 ? 30.559 -3.839 -1.378 1.00 85.94 258 HIS A N 1
ATOM 1889 C CA . HIS A 1 258 ? 31.657 -3.041 -0.836 1.00 85.94 258 HIS A CA 1
ATOM 1890 C C . HIS A 1 258 ? 31.838 -1.743 -1.630 1.00 85.94 258 HIS A C 1
ATOM 1892 O O . HIS A 1 258 ? 32.153 -1.766 -2.822 1.00 85.94 258 HIS A O 1
ATOM 1898 N N . LEU A 1 259 ? 31.698 -0.605 -0.955 1.00 84.56 259 LEU A N 1
ATOM 1899 C CA . LEU A 1 259 ? 31.958 0.722 -1.496 1.00 84.56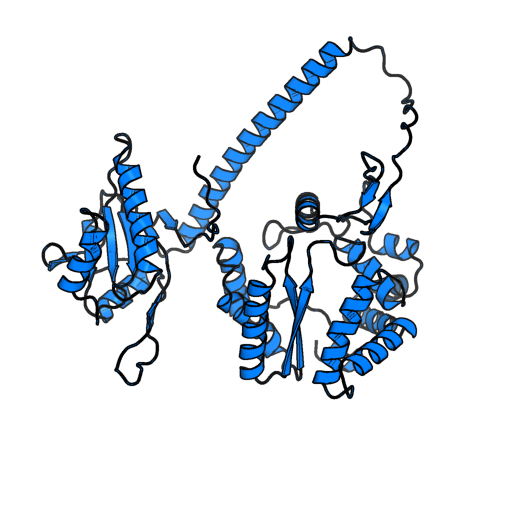 259 LEU A CA 1
ATOM 1900 C C . LEU A 1 259 ? 33.427 1.079 -1.320 1.00 84.56 259 LEU A C 1
ATOM 1902 O O . LEU A 1 259 ? 33.930 1.087 -0.201 1.00 84.56 259 LEU A O 1
ATOM 1906 N N . ARG A 1 260 ? 34.097 1.454 -2.410 1.00 76.62 260 ARG A N 1
ATOM 1907 C CA . ARG A 1 260 ? 35.397 2.132 -2.337 1.00 76.62 260 ARG A CA 1
ATOM 1908 C C . ARG A 1 260 ? 35.172 3.618 -2.076 1.00 76.62 260 ARG A C 1
ATOM 1910 O O . ARG A 1 260 ? 34.241 4.199 -2.635 1.00 76.62 260 ARG A O 1
ATOM 1917 N N . ALA A 1 261 ? 36.032 4.237 -1.271 1.00 66.56 261 ALA A N 1
ATOM 1918 C CA . ALA A 1 261 ? 36.046 5.690 -1.170 1.00 66.56 261 ALA A CA 1
ATOM 1919 C C . ALA A 1 261 ? 36.314 6.283 -2.560 1.00 66.56 261 ALA A C 1
ATOM 1921 O O . ALA A 1 261 ? 37.200 5.816 -3.284 1.00 66.56 261 ALA A O 1
ATOM 1922 N N . ALA A 1 262 ? 35.562 7.317 -2.938 1.00 58.97 262 ALA A N 1
ATOM 1923 C CA . ALA A 1 262 ? 35.980 8.137 -4.061 1.00 58.97 262 ALA A CA 1
ATOM 1924 C C . ALA A 1 262 ? 37.358 8.719 -3.700 1.00 58.97 262 ALA A C 1
ATOM 1926 O O . ALA A 1 262 ? 37.506 9.351 -2.652 1.00 58.97 262 ALA A O 1
ATOM 1927 N N . GLY A 1 263 ? 38.379 8.467 -4.528 1.00 48.78 263 GLY A N 1
ATOM 1928 C CA . GLY A 1 263 ? 39.671 9.143 -4.387 1.00 48.78 263 GLY A CA 1
ATOM 1929 C C . GLY A 1 263 ? 39.481 10.668 -4.359 1.00 48.78 263 GLY A C 1
ATOM 1930 O O . GLY A 1 263 ? 38.425 11.151 -4.779 1.00 48.78 263 GLY A O 1
ATOM 1931 N N . PRO A 1 264 ? 40.464 11.448 -3.866 1.00 39.81 264 PRO A N 1
ATOM 1932 C CA . PRO A 1 264 ? 40.327 12.898 -3.772 1.00 39.81 264 PRO A CA 1
ATOM 1933 C C . PRO A 1 264 ? 39.882 13.454 -5.126 1.00 39.81 264 PRO A C 1
ATOM 1935 O O . PRO A 1 264 ? 40.546 13.232 -6.140 1.00 39.81 264 PRO A O 1
ATOM 1938 N N . ALA A 1 265 ? 38.727 14.125 -5.145 1.00 40.12 265 ALA A N 1
ATOM 1939 C CA . ALA A 1 265 ? 38.192 14.713 -6.363 1.00 40.12 265 ALA A CA 1
ATOM 1940 C C . ALA A 1 265 ? 39.272 15.608 -7.001 1.00 40.12 265 ALA A C 1
ATOM 1942 O O . ALA A 1 265 ? 39.875 16.420 -6.288 1.00 40.12 265 ALA A O 1
ATOM 1943 N N . PRO A 1 266 ? 39.557 15.489 -8.312 1.00 28.58 266 PRO A N 1
ATOM 1944 C CA . PRO A 1 266 ? 40.475 16.412 -8.957 1.00 28.58 266 PRO A CA 1
ATOM 1945 C C . PRO A 1 266 ? 39.924 17.838 -8.802 1.00 28.58 266 PRO A C 1
ATOM 1947 O O . PRO A 1 266 ? 38.710 18.042 -8.907 1.00 28.58 266 PRO A O 1
ATOM 1950 N N . PRO A 1 267 ? 40.778 18.842 -8.535 1.00 32.62 267 PRO A N 1
ATOM 1951 C CA . PRO A 1 267 ? 40.319 20.210 -8.368 1.00 32.62 267 PRO A CA 1
ATOM 1952 C C . PRO A 1 267 ? 39.617 20.664 -9.650 1.00 32.62 267 PRO A C 1
ATOM 1954 O O . PRO A 1 267 ? 40.228 20.747 -10.717 1.00 32.62 267 PRO A O 1
ATOM 1957 N N . VAL A 1 268 ? 38.325 20.972 -9.539 1.00 31.02 268 VAL A N 1
ATOM 1958 C CA . VAL A 1 268 ? 37.538 21.575 -10.615 1.00 31.02 268 VAL A CA 1
ATOM 1959 C C . VAL A 1 268 ? 38.154 22.938 -10.937 1.00 31.02 268 VAL A C 1
ATOM 1961 O O . VAL A 1 268 ? 37.984 23.915 -10.206 1.00 31.02 268 VAL A O 1
ATOM 1964 N N . ARG A 1 269 ? 38.904 23.013 -12.040 1.00 26.36 269 ARG A N 1
ATOM 1965 C CA . ARG A 1 269 ? 39.347 24.277 -12.636 1.00 26.36 269 ARG A CA 1
ATOM 1966 C C . ARG A 1 269 ? 38.150 24.918 -13.336 1.00 26.36 269 ARG A C 1
ATOM 1968 O O . ARG A 1 269 ? 37.845 24.597 -14.478 1.00 26.36 269 ARG A O 1
ATOM 1975 N N . CYS A 1 270 ? 37.490 25.846 -12.653 1.00 27.52 270 CYS A N 1
ATOM 1976 C CA . CYS A 1 270 ? 36.592 26.802 -13.295 1.00 27.52 270 CYS A CA 1
ATOM 1977 C C . CYS A 1 270 ? 37.439 27.952 -13.890 1.00 27.52 270 CYS A C 1
ATOM 1979 O O . CYS A 1 270 ? 38.369 28.419 -13.219 1.00 27.52 270 CYS A O 1
ATOM 1981 N N . PRO A 1 271 ? 37.192 28.413 -15.130 1.00 33.62 271 PRO A N 1
ATOM 1982 C CA . PRO A 1 271 ? 37.974 29.489 -15.717 1.00 33.62 271 PRO A CA 1
ATOM 1983 C C . PRO A 1 271 ? 37.658 30.825 -15.028 1.00 33.62 271 PRO A C 1
ATOM 1985 O O . PRO A 1 271 ? 36.537 31.312 -15.078 1.00 33.62 271 PRO A O 1
ATOM 1988 N N . ARG A 1 272 ? 38.698 31.388 -14.396 1.00 36.28 272 ARG A N 1
ATOM 1989 C CA . ARG A 1 272 ? 38.889 32.788 -13.962 1.00 36.28 272 ARG A CA 1
ATOM 1990 C C . ARG A 1 272 ? 37.690 33.483 -13.292 1.00 36.28 272 ARG A C 1
ATOM 1992 O O . ARG A 1 272 ? 36.834 34.057 -13.951 1.00 36.28 272 ARG A O 1
ATOM 1999 N N . CYS A 1 273 ? 37.775 33.613 -11.969 1.00 28.02 273 CYS A N 1
ATOM 2000 C CA . CYS A 1 273 ? 37.137 34.692 -11.209 1.00 28.02 273 CYS A CA 1
ATOM 2001 C C . CYS A 1 273 ? 38.217 35.335 -10.302 1.00 28.02 273 CYS A C 1
ATOM 2003 O O . CYS A 1 273 ? 39.098 34.604 -9.837 1.00 28.02 273 CYS A O 1
ATOM 2005 N N . PRO A 1 274 ? 38.237 36.670 -10.113 1.00 40.25 274 PRO A N 1
ATOM 2006 C CA . PRO A 1 274 ? 39.356 37.394 -9.502 1.00 40.25 274 PRO A CA 1
ATOM 2007 C C . PRO A 1 274 ? 39.480 37.100 -7.992 1.00 40.25 274 PRO A C 1
ATOM 2009 O O . PRO A 1 274 ? 38.536 36.584 -7.389 1.00 40.25 274 PRO A O 1
ATOM 2012 N N . PRO A 1 275 ? 40.643 37.379 -7.365 1.00 37.91 275 PRO A N 1
ATOM 2013 C CA . PRO A 1 275 ? 40.931 36.941 -6.001 1.00 37.91 275 PRO A CA 1
ATOM 2014 C C . PRO A 1 275 ? 39.975 37.585 -4.989 1.00 37.91 275 PRO A C 1
ATOM 2016 O O . PRO A 1 275 ? 40.042 38.779 -4.711 1.00 37.91 275 PRO A O 1
ATOM 2019 N N . GLY A 1 276 ? 39.077 36.767 -4.439 1.00 47.53 276 GLY A N 1
ATOM 2020 C CA . GLY A 1 276 ? 38.195 37.124 -3.331 1.00 47.53 276 GLY A CA 1
ATOM 2021 C C . GLY A 1 276 ? 38.851 36.881 -1.967 1.00 47.53 276 GLY A C 1
ATOM 2022 O O . GLY A 1 276 ? 39.650 35.960 -1.808 1.00 47.53 276 GLY A O 1
ATOM 2023 N N . ALA A 1 277 ? 38.468 37.720 -1.004 1.00 56.47 277 ALA A N 1
ATOM 2024 C CA . ALA A 1 277 ? 38.956 37.851 0.371 1.00 56.47 277 ALA A CA 1
ATOM 2025 C C . ALA A 1 277 ? 39.225 36.536 1.156 1.00 56.47 277 ALA A C 1
ATOM 2027 O O . ALA A 1 277 ? 38.609 35.499 0.880 1.00 56.47 277 ALA A O 1
ATOM 2028 N N . PRO A 1 278 ? 40.122 36.577 2.170 1.00 56.81 278 PRO A N 1
ATOM 2029 C CA . PRO A 1 278 ? 40.631 35.399 2.875 1.00 56.81 278 PRO A CA 1
ATOM 2030 C C . PRO A 1 278 ? 39.533 34.500 3.459 1.00 56.81 278 PRO A C 1
ATOM 2032 O O . PRO A 1 278 ? 38.536 34.960 4.017 1.00 56.81 278 PRO A O 1
ATOM 2035 N N . LEU A 1 279 ? 39.779 33.188 3.371 1.00 51.78 279 LEU A N 1
ATOM 2036 C CA . LEU A 1 279 ? 38.896 32.055 3.692 1.00 51.78 279 LEU A CA 1
ATOM 2037 C C . LEU A 1 279 ? 38.054 32.219 4.974 1.00 51.78 279 LEU A C 1
ATOM 2039 O O . LEU A 1 279 ? 36.904 31.789 5.019 1.00 51.78 279 LEU A O 1
ATOM 2043 N N . ARG A 1 280 ? 38.590 32.888 6.002 1.00 51.62 280 ARG A N 1
ATOM 2044 C CA . ARG A 1 280 ? 37.896 33.150 7.274 1.00 51.62 280 ARG A CA 1
ATOM 2045 C C . ARG A 1 280 ? 36.654 34.031 7.120 1.00 51.62 280 ARG A C 1
ATOM 2047 O O . ARG A 1 280 ? 35.641 33.755 7.753 1.00 51.62 280 ARG A O 1
ATOM 2054 N N . GLN A 1 281 ? 36.693 35.039 6.249 1.00 54.75 281 GLN A N 1
ATOM 2055 C CA . GLN A 1 281 ? 35.534 35.900 5.986 1.00 54.75 281 GLN A CA 1
ATOM 2056 C C . GLN A 1 281 ? 34.464 35.166 5.169 1.00 54.75 281 GLN A C 1
ATOM 2058 O O . GLN A 1 281 ? 33.274 35.371 5.388 1.00 54.75 281 GLN A O 1
ATOM 2063 N N . ARG A 1 282 ? 34.872 34.242 4.288 1.00 53.03 282 ARG A N 1
ATOM 2064 C CA . ARG A 1 282 ? 33.948 33.396 3.513 1.00 53.03 282 ARG A CA 1
ATOM 2065 C C . ARG A 1 282 ? 33.248 32.362 4.392 1.00 53.03 282 ARG A C 1
ATOM 2067 O O . ARG A 1 282 ? 32.058 32.141 4.213 1.00 53.03 282 ARG A O 1
ATOM 2074 N N . LEU A 1 283 ? 33.953 31.783 5.366 1.00 55.19 283 LEU A N 1
ATOM 2075 C CA . LEU A 1 283 ? 33.359 30.874 6.352 1.00 55.19 283 LEU A CA 1
ATOM 2076 C C . LEU A 1 283 ? 32.410 31.608 7.309 1.00 55.19 283 LEU A C 1
ATOM 2078 O O . LEU A 1 283 ? 31.323 31.106 7.574 1.00 55.19 283 LEU A O 1
ATOM 2082 N N . ALA A 1 284 ? 32.766 32.815 7.760 1.00 59.34 284 ALA A N 1
ATOM 2083 C CA . ALA A 1 284 ? 31.882 33.638 8.587 1.00 59.34 284 ALA A CA 1
ATOM 2084 C C . ALA A 1 284 ? 30.616 34.074 7.825 1.00 59.34 284 ALA A C 1
ATOM 2086 O O . ALA A 1 284 ? 29.512 33.972 8.355 1.00 59.34 284 ALA A O 1
ATOM 2087 N N . ALA A 1 285 ? 30.756 34.484 6.560 1.00 61.09 285 ALA A N 1
ATOM 2088 C CA . ALA A 1 285 ? 29.621 34.822 5.705 1.00 61.09 285 ALA A CA 1
ATOM 2089 C C . ALA A 1 285 ? 28.746 33.594 5.400 1.00 61.09 285 ALA A C 1
ATOM 2091 O O . ALA A 1 285 ? 27.524 33.685 5.474 1.00 61.09 285 ALA A O 1
ATOM 2092 N N . ALA A 1 286 ? 29.346 32.432 5.126 1.00 63.66 286 ALA A N 1
ATOM 2093 C CA . ALA A 1 286 ? 28.607 31.188 4.910 1.00 63.66 286 ALA A CA 1
ATOM 2094 C C . ALA A 1 286 ? 27.850 30.742 6.172 1.00 63.66 286 ALA A C 1
ATOM 2096 O O . ALA A 1 286 ? 26.691 30.347 6.075 1.00 63.66 286 ALA A O 1
ATOM 2097 N N . ALA A 1 287 ? 28.460 30.867 7.355 1.00 66.50 287 ALA A N 1
ATOM 2098 C CA . ALA A 1 287 ? 27.808 30.577 8.630 1.00 66.50 287 ALA A CA 1
ATOM 2099 C C . ALA A 1 287 ? 26.659 31.556 8.926 1.00 66.50 287 ALA A C 1
ATOM 2101 O O . ALA A 1 287 ? 25.594 31.131 9.367 1.00 66.50 287 ALA A O 1
ATOM 2102 N N . ALA A 1 288 ? 26.831 32.847 8.625 1.00 73.56 288 ALA A N 1
ATOM 2103 C CA . ALA A 1 288 ? 25.778 33.851 8.776 1.00 73.56 288 ALA A CA 1
ATOM 2104 C C . ALA A 1 288 ? 24.603 33.607 7.813 1.00 73.56 288 ALA A C 1
ATOM 2106 O O . ALA A 1 288 ? 23.447 33.677 8.225 1.00 73.56 288 ALA A O 1
ATOM 2107 N N . VAL A 1 289 ? 24.882 33.251 6.554 1.00 77.06 289 VAL A N 1
ATOM 2108 C CA . VAL A 1 289 ? 23.854 32.894 5.562 1.00 77.06 289 VAL A CA 1
ATOM 2109 C C . VAL A 1 289 ? 23.140 31.602 5.957 1.00 77.06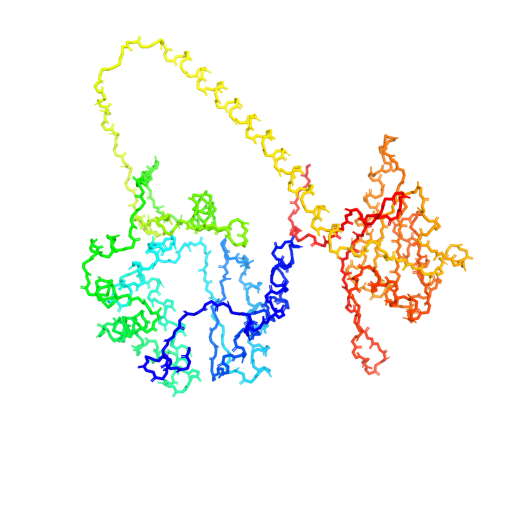 289 VAL A C 1
ATOM 2111 O O . VAL A 1 289 ? 21.916 31.544 5.881 1.00 77.06 289 VAL A O 1
ATOM 2114 N N . ALA A 1 290 ? 23.863 30.589 6.442 1.00 75.44 290 ALA A N 1
ATOM 2115 C CA . ALA A 1 290 ? 23.267 29.351 6.942 1.00 75.44 290 ALA A CA 1
ATOM 2116 C C . ALA A 1 290 ? 22.398 29.596 8.187 1.00 75.44 290 ALA A C 1
ATOM 2118 O O . ALA A 1 290 ? 21.295 29.061 8.277 1.00 75.44 290 ALA A O 1
ATOM 2119 N N . GLY A 1 291 ? 22.845 30.452 9.111 1.00 83.62 291 GLY A N 1
ATOM 2120 C CA . GLY A 1 291 ? 22.079 30.860 10.290 1.00 83.62 291 GLY A CA 1
ATOM 2121 C C . GLY A 1 291 ? 20.814 31.640 9.927 1.00 83.62 291 GLY A C 1
ATOM 2122 O O . GLY A 1 291 ? 19.736 31.329 10.429 1.00 83.62 291 GLY A O 1
ATOM 2123 N N . ALA A 1 292 ? 20.909 32.592 8.996 1.00 78.62 292 ALA A N 1
ATOM 2124 C CA . ALA A 1 292 ? 19.762 33.344 8.490 1.00 78.62 292 ALA A CA 1
ATOM 2125 C C . ALA A 1 292 ? 18.787 32.452 7.704 1.00 78.62 292 ALA A C 1
ATOM 2127 O O . ALA A 1 292 ? 17.574 32.586 7.857 1.00 78.62 292 ALA A O 1
ATOM 2128 N N . ALA A 1 293 ? 19.291 31.497 6.918 1.00 77.69 293 ALA A N 1
ATOM 2129 C CA . ALA A 1 293 ? 18.473 30.510 6.220 1.00 77.69 293 ALA A CA 1
ATOM 2130 C C . ALA A 1 293 ? 17.786 29.545 7.197 1.00 77.69 293 ALA A C 1
ATOM 2132 O O . ALA A 1 293 ? 16.617 29.227 7.004 1.00 77.69 293 ALA A O 1
ATOM 2133 N N . ALA A 1 294 ? 18.459 29.125 8.272 1.00 78.56 294 ALA A N 1
ATOM 2134 C CA . ALA A 1 294 ? 17.876 28.294 9.322 1.00 78.56 294 ALA A CA 1
ATOM 2135 C C . ALA A 1 294 ? 16.815 29.056 10.131 1.00 78.56 294 ALA A C 1
ATOM 2137 O O . ALA A 1 294 ? 15.740 28.517 10.387 1.00 78.56 294 ALA A O 1
ATOM 2138 N N . ALA A 1 295 ? 17.068 30.322 10.474 1.00 78.62 295 ALA A N 1
ATOM 2139 C CA . ALA A 1 295 ? 16.102 31.191 11.140 1.00 78.62 295 ALA A CA 1
ATOM 2140 C C . ALA A 1 295 ? 14.899 31.497 10.234 1.00 78.62 295 ALA A C 1
ATOM 2142 O O . ALA A 1 295 ? 13.756 31.403 10.676 1.00 78.62 295 ALA A O 1
ATOM 2143 N N . GLY A 1 296 ? 15.138 31.776 8.950 1.00 82.75 296 GLY A N 1
ATOM 2144 C CA . GLY A 1 296 ? 14.105 31.936 7.930 1.00 82.75 296 GLY A CA 1
ATOM 2145 C C . GLY A 1 296 ? 13.308 30.651 7.710 1.00 82.75 296 GLY A C 1
ATOM 2146 O O . GLY A 1 296 ? 12.086 30.696 7.618 1.00 82.75 296 GLY A O 1
ATOM 2147 N N . TRP A 1 297 ? 13.961 29.489 7.716 1.00 77.56 297 TRP A N 1
ATOM 2148 C CA . TRP A 1 297 ? 13.310 28.183 7.640 1.00 77.56 297 TRP A CA 1
ATOM 2149 C C . TRP A 1 297 ? 12.471 27.896 8.884 1.00 77.56 297 TRP A C 1
ATOM 2151 O O . TRP A 1 297 ? 11.333 27.466 8.742 1.00 77.56 297 TRP A O 1
ATOM 2161 N N . LEU A 1 298 ? 12.971 28.184 10.088 1.00 74.81 298 LEU A N 1
ATOM 2162 C CA . LEU A 1 298 ? 12.217 28.068 11.340 1.00 74.81 298 LEU A CA 1
ATOM 2163 C C . LEU A 1 298 ? 11.028 29.034 11.373 1.00 74.81 298 LEU A C 1
ATOM 2165 O O . LEU A 1 298 ? 9.941 28.646 11.796 1.00 74.81 298 LEU A O 1
ATOM 2169 N N . TYR A 1 299 ? 11.204 30.263 10.884 1.00 82.81 299 TYR A N 1
ATOM 2170 C CA . TYR A 1 299 ? 10.146 31.263 10.774 1.00 82.81 299 TYR A CA 1
ATOM 2171 C C . TYR A 1 299 ? 9.072 30.834 9.772 1.00 82.81 299 TYR A C 1
ATOM 2173 O O . TYR A 1 299 ? 7.898 30.773 10.126 1.00 82.81 299 TYR A O 1
ATOM 2181 N N . LEU A 1 300 ? 9.464 30.443 8.556 1.00 75.88 300 LEU A N 1
ATOM 2182 C CA . LEU A 1 300 ? 8.560 29.927 7.527 1.00 75.88 300 LEU A CA 1
ATOM 2183 C C . LEU A 1 300 ? 7.897 28.621 7.967 1.00 75.88 300 LEU A C 1
ATOM 2185 O O . LEU A 1 300 ? 6.731 28.396 7.658 1.00 75.88 300 LEU A O 1
ATOM 2189 N N . ARG A 1 301 ? 8.598 27.768 8.719 1.00 70.81 301 ARG A N 1
ATOM 2190 C CA . ARG A 1 301 ? 8.046 26.547 9.311 1.00 70.81 301 ARG A CA 1
ATOM 2191 C C . ARG A 1 301 ? 6.990 26.881 10.359 1.00 70.81 301 ARG A C 1
ATOM 2193 O O . ARG A 1 301 ? 5.881 26.377 10.229 1.00 70.81 301 ARG A O 1
ATOM 2200 N N . ARG A 1 302 ? 7.264 27.801 11.292 1.00 68.69 302 ARG A N 1
ATOM 2201 C CA . ARG A 1 302 ? 6.270 28.323 12.252 1.00 68.69 302 ARG A CA 1
ATOM 2202 C C . ARG A 1 302 ? 5.083 28.973 11.546 1.00 68.69 302 ARG A C 1
ATOM 2204 O O . ARG A 1 302 ? 3.940 28.753 11.933 1.00 68.69 302 ARG A O 1
ATOM 2211 N N . GLN A 1 303 ? 5.327 29.758 10.501 1.00 72.25 303 GLN A N 1
ATOM 2212 C CA . GLN A 1 303 ? 4.282 30.443 9.743 1.00 72.25 303 GLN A CA 1
ATOM 2213 C C . GLN A 1 303 ? 3.420 29.448 8.954 1.00 72.25 303 GLN A C 1
ATOM 2215 O O . GLN A 1 303 ? 2.199 29.578 8.926 1.00 72.25 303 GLN A O 1
ATOM 2220 N N . LYS A 1 304 ? 4.031 28.412 8.369 1.00 62.16 304 LYS A N 1
ATOM 2221 C CA . LYS A 1 304 ? 3.345 27.337 7.642 1.00 62.16 304 LYS A CA 1
ATOM 2222 C C . LYS A 1 304 ? 2.615 26.384 8.584 1.00 62.16 304 LYS A C 1
ATOM 2224 O O . LYS A 1 304 ? 1.547 25.910 8.222 1.00 62.16 304 LYS A O 1
ATOM 2229 N N . GLU A 1 305 ? 3.137 26.123 9.779 1.00 58.41 305 GLU A N 1
ATOM 2230 C CA . GLU A 1 305 ? 2.435 25.407 10.853 1.00 58.41 305 GLU A CA 1
ATOM 2231 C C . GLU A 1 305 ? 1.212 26.208 11.318 1.00 58.41 305 GLU A C 1
ATOM 2233 O O . GLU A 1 305 ? 0.114 25.660 11.331 1.00 58.41 305 GLU A O 1
ATOM 2238 N N . ARG A 1 306 ? 1.346 27.525 11.537 1.00 53.97 306 ARG A N 1
ATOM 2239 C CA . ARG A 1 306 ? 0.214 28.426 11.829 1.00 53.97 306 ARG A CA 1
ATOM 2240 C C . ARG A 1 306 ? -0.811 28.494 10.691 1.00 53.97 306 ARG A C 1
ATOM 2242 O O . ARG A 1 306 ? -2.005 28.468 10.957 1.00 53.97 306 ARG A O 1
ATOM 2249 N N . GLN A 1 307 ? -0.373 28.530 9.429 1.00 58.16 307 GLN A N 1
ATOM 2250 C CA . GLN A 1 307 ? -1.266 28.497 8.260 1.00 58.16 307 GLN A CA 1
ATOM 2251 C C . GLN A 1 307 ? -1.917 27.126 8.037 1.00 58.16 307 GLN A C 1
ATOM 2253 O O . GLN A 1 307 ? -3.029 27.045 7.526 1.00 58.16 307 GLN A O 1
ATOM 2258 N N . ARG A 1 308 ? -1.233 26.028 8.374 1.00 53.97 308 ARG A N 1
ATOM 2259 C CA . ARG A 1 308 ? -1.808 24.675 8.344 1.00 53.97 308 ARG A CA 1
ATOM 2260 C C . ARG A 1 308 ? -2.845 24.514 9.442 1.00 53.97 308 ARG A C 1
ATOM 2262 O O . ARG A 1 308 ? -3.892 23.950 9.161 1.00 53.97 308 ARG A O 1
ATOM 2269 N N . LEU A 1 309 ? -2.576 25.044 10.634 1.00 50.94 309 LEU A N 1
ATOM 2270 C CA . LEU A 1 309 ? -3.526 25.099 11.738 1.00 50.94 309 LEU A CA 1
ATOM 2271 C C . LEU A 1 309 ? -4.752 25.936 11.352 1.00 50.94 309 LEU A C 1
ATOM 2273 O O . LEU A 1 309 ? -5.867 25.448 11.462 1.00 50.94 309 LEU A O 1
ATOM 2277 N N . SER A 1 310 ? -4.564 27.140 10.797 1.00 48.56 310 SER A N 1
ATOM 2278 C CA . SER A 1 310 ? -5.682 28.003 10.391 1.00 48.56 310 SER A CA 1
ATOM 2279 C C . SER A 1 310 ? -6.503 27.437 9.227 1.00 48.56 310 SER A C 1
ATOM 2281 O O . SER A 1 310 ? -7.717 27.623 9.199 1.00 48.56 310 SER A O 1
ATOM 2283 N N . ARG A 1 311 ? -5.876 26.707 8.293 1.00 51.72 311 ARG A N 1
ATOM 2284 C CA . ARG A 1 311 ? -6.576 25.993 7.210 1.00 51.72 311 ARG A CA 1
ATOM 2285 C C . ARG A 1 311 ? -7.290 24.734 7.705 1.00 51.72 311 ARG A C 1
ATOM 2287 O O . ARG A 1 311 ? -8.436 24.545 7.333 1.00 51.72 311 ARG A O 1
ATOM 2294 N N . ARG A 1 312 ? -6.680 23.951 8.607 1.00 45.78 312 ARG A N 1
ATOM 2295 C CA . ARG A 1 312 ? -7.357 22.842 9.308 1.00 45.78 312 ARG A CA 1
ATOM 2296 C C . ARG A 1 312 ? -8.574 23.340 10.089 1.00 45.78 312 ARG A C 1
ATOM 2298 O O . ARG A 1 312 ? -9.622 22.721 10.009 1.00 45.78 312 ARG A O 1
ATOM 2305 N N . LEU A 1 313 ? -8.463 24.494 10.751 1.00 45.56 313 LEU A N 1
ATOM 2306 C CA . LEU A 1 313 ? -9.589 25.180 11.392 1.00 45.56 313 LEU A CA 1
ATOM 2307 C C . LEU A 1 313 ? -10.660 25.626 10.388 1.00 45.56 313 LEU A C 1
ATOM 2309 O O . LEU A 1 313 ? -11.839 25.575 10.708 1.00 45.56 313 LEU A O 1
ATOM 2313 N N . GLY A 1 314 ? -10.276 26.081 9.193 1.00 49.22 314 GLY A N 1
ATOM 2314 C CA . GLY A 1 314 ? -11.213 26.446 8.126 1.00 49.22 314 GLY A CA 1
ATOM 2315 C C . GLY A 1 314 ? -11.988 25.244 7.581 1.00 49.22 314 GLY A C 1
ATOM 2316 O O . GLY A 1 314 ? -13.205 25.320 7.439 1.00 49.22 314 GLY A O 1
ATOM 2317 N N . ASP A 1 315 ? -11.297 24.127 7.356 1.00 49.28 315 ASP A N 1
ATOM 2318 C CA . ASP A 1 315 ? -11.885 22.886 6.847 1.00 49.28 315 ASP A CA 1
ATOM 2319 C C . ASP A 1 315 ? -12.759 22.196 7.918 1.00 49.28 315 ASP A C 1
ATOM 2321 O O . ASP A 1 315 ? -13.852 21.723 7.612 1.00 49.28 315 ASP A O 1
ATOM 2325 N N . LEU A 1 316 ? -12.348 22.223 9.195 1.00 45.12 316 LEU A N 1
ATOM 2326 C CA . LEU A 1 316 ? -13.166 21.766 10.329 1.00 45.12 316 LEU A CA 1
ATOM 2327 C C . LEU A 1 316 ? -14.393 22.661 10.555 1.00 45.12 316 LEU A C 1
ATOM 2329 O O . LEU A 1 316 ? -15.477 22.144 10.798 1.00 45.12 316 LEU A O 1
ATOM 2333 N N . ARG A 1 317 ? -14.275 23.988 10.400 1.00 43.78 317 ARG A N 1
ATOM 2334 C CA . ARG A 1 317 ? -15.423 24.920 10.439 1.00 43.78 317 ARG A CA 1
ATOM 2335 C C . ARG A 1 317 ? -16.412 24.707 9.293 1.00 43.78 317 ARG A C 1
ATOM 2337 O O . ARG A 1 317 ? -17.580 25.042 9.452 1.00 43.78 317 ARG A O 1
ATOM 2344 N N . ALA A 1 318 ? -15.954 24.193 8.151 1.00 46.06 318 ALA A N 1
ATOM 2345 C CA . ALA A 1 318 ? -16.808 23.879 7.007 1.00 46.06 318 ALA A CA 1
ATOM 2346 C C . ALA A 1 318 ? -17.540 22.531 7.156 1.00 46.06 318 ALA A C 1
ATOM 2348 O O . ALA A 1 318 ? -18.568 22.330 6.513 1.00 46.06 318 ALA A O 1
ATOM 2349 N N . LEU A 1 319 ? -17.019 21.621 7.989 1.00 46.44 319 LEU A N 1
ATOM 2350 C CA . LEU A 1 319 ? -17.533 20.256 8.170 1.00 46.44 319 LEU A CA 1
ATOM 2351 C C . LEU A 1 319 ? -18.246 20.028 9.509 1.00 46.44 319 LEU A C 1
ATOM 2353 O O . LEU A 1 319 ? -19.085 19.136 9.596 1.00 46.44 319 LEU A O 1
ATOM 2357 N N . ALA A 1 320 ? -17.949 20.816 10.543 1.00 43.94 320 ALA A N 1
ATOM 2358 C CA . ALA A 1 320 ? -18.694 20.788 11.792 1.00 43.94 320 ALA A CA 1
ATOM 2359 C C . ALA A 1 320 ? -20.022 21.530 11.578 1.00 43.94 320 ALA A C 1
ATOM 2361 O O . ALA A 1 320 ? -19.996 22.735 11.301 1.00 43.94 320 ALA A O 1
ATOM 2362 N N . PRO A 1 321 ? -21.194 20.879 11.700 1.00 46.94 321 PRO A N 1
ATOM 2363 C CA . PRO A 1 321 ? -22.442 21.616 11.737 1.00 46.94 321 PRO A CA 1
ATOM 2364 C C . PRO A 1 321 ? -22.360 22.601 12.904 1.00 46.94 321 PRO A C 1
ATOM 2366 O O . PRO A 1 321 ? -22.293 22.227 14.073 1.00 46.94 321 PRO A O 1
ATOM 2369 N N . SER A 1 322 ? -22.370 23.889 12.581 1.00 46.94 322 SER A N 1
ATOM 2370 C CA . SER A 1 322 ? -22.306 25.024 13.505 1.00 46.94 322 SER A CA 1
ATOM 2371 C C . SER A 1 322 ? -23.535 25.146 14.426 1.00 46.94 322 SER A C 1
ATOM 2373 O O . SER A 1 322 ? -23.842 26.227 14.919 1.00 46.94 322 SER A O 1
ATOM 2375 N N . ARG A 1 323 ? -24.272 24.051 14.659 1.00 54.09 323 ARG A N 1
ATOM 2376 C CA . ARG A 1 323 ? -25.596 24.026 15.294 1.00 54.09 323 ARG A CA 1
ATOM 2377 C C . ARG A 1 323 ? -25.853 22.827 16.207 1.00 54.09 323 ARG A C 1
ATOM 2379 O O . ARG A 1 323 ? -27.001 22.614 16.576 1.00 54.09 323 ARG A O 1
ATOM 2386 N N . GLY A 1 324 ? -24.836 22.046 16.573 1.00 62.94 324 GLY A N 1
ATOM 2387 C CA . GLY A 1 324 ? -25.050 20.991 17.559 1.00 62.94 324 GLY A CA 1
ATOM 2388 C C . GLY A 1 324 ? -25.425 21.593 18.916 1.00 62.94 324 GLY A C 1
ATOM 2389 O O . GLY A 1 324 ? -24.640 22.373 19.460 1.00 62.94 324 GLY A O 1
ATOM 2390 N N . ASP A 1 325 ? -26.622 21.285 19.409 1.00 78.81 325 ASP A N 1
ATOM 2391 C CA . ASP A 1 325 ? -27.120 21.593 20.754 1.00 78.81 325 ASP A CA 1
ATOM 2392 C C . ASP A 1 325 ? -27.466 20.271 21.454 1.00 78.81 325 ASP A C 1
ATOM 2394 O O . ASP A 1 325 ? -27.559 19.222 20.812 1.00 78.81 325 ASP A O 1
ATOM 2398 N N . PHE A 1 326 ? -27.629 20.309 22.767 1.00 87.62 326 PHE A N 1
ATOM 2399 C CA . PHE A 1 326 ? -28.034 19.166 23.571 1.00 87.62 326 PHE A CA 1
ATOM 2400 C C . PHE A 1 326 ? -29.051 19.612 24.619 1.00 87.62 326 PHE A C 1
ATOM 2402 O O . PHE A 1 326 ? -29.062 20.764 25.031 1.00 87.62 326 PHE A O 1
ATOM 2409 N N . GLN A 1 327 ? -29.905 18.695 25.062 1.00 90.81 327 GLN A N 1
ATOM 2410 C CA . GLN A 1 327 ? -30.745 18.882 26.245 1.00 90.81 327 GLN A CA 1
ATOM 2411 C C . GLN A 1 327 ? -30.553 17.654 27.120 1.00 90.81 327 GLN A C 1
ATOM 2413 O O . GLN A 1 327 ? -31.117 16.593 26.856 1.00 90.81 327 GLN A O 1
ATOM 2418 N N . LEU A 1 328 ? -29.657 17.781 28.095 1.00 92.88 328 LEU A N 1
ATOM 2419 C CA . LEU A 1 328 ? -29.201 16.679 28.934 1.00 92.88 328 LEU A CA 1
ATOM 2420 C C . LEU A 1 328 ? -29.235 17.088 30.398 1.00 92.88 328 LEU A C 1
ATOM 2422 O O . LEU A 1 328 ? -29.065 18.250 30.748 1.00 92.88 328 LEU A O 1
ATOM 2426 N N . ARG A 1 329 ? -29.440 16.118 31.272 1.00 92.88 329 ARG A N 1
ATOM 2427 C CA . ARG A 1 329 ? -29.492 16.297 32.714 1.00 92.88 329 ARG A CA 1
ATOM 2428 C C . ARG A 1 329 ? -28.093 16.239 33.316 1.00 92.88 329 ARG A C 1
ATOM 2430 O O . ARG A 1 329 ? -27.340 15.305 33.045 1.00 92.88 329 ARG A O 1
ATOM 2437 N N . ASP A 1 330 ? -27.766 17.213 34.159 1.00 92.50 330 ASP A N 1
ATOM 2438 C CA . ASP A 1 330 ? -26.488 17.235 34.864 1.00 92.50 330 ASP A CA 1
ATOM 2439 C C . ASP A 1 330 ? -26.421 16.254 36.043 1.00 92.50 330 ASP A C 1
ATOM 2441 O O . ASP A 1 330 ? -27.430 15.859 36.635 1.00 92.50 330 ASP A O 1
ATOM 2445 N N . THR A 1 331 ? -25.199 15.859 36.395 1.00 89.44 331 THR A N 1
ATOM 2446 C CA . THR A 1 331 ? -24.918 14.991 37.546 1.00 89.44 331 THR A CA 1
ATOM 2447 C C . THR A 1 331 ? -24.820 15.747 38.873 1.00 89.44 331 THR A C 1
ATOM 2449 O O . THR A 1 331 ? -24.793 15.119 39.937 1.00 89.44 331 THR A O 1
ATOM 2452 N N . GLU A 1 332 ? -24.708 17.081 38.845 1.00 77.69 332 GLU A N 1
ATOM 2453 C CA . GLU A 1 332 ? -24.380 17.875 40.036 1.00 77.69 332 GLU A CA 1
ATOM 2454 C C . GLU A 1 332 ? -25.601 18.412 40.799 1.00 77.69 332 GLU A C 1
ATOM 2456 O O . GLU A 1 332 ? -25.541 18.538 42.021 1.00 77.69 332 GLU A O 1
ATOM 2461 N N . GLY A 1 333 ? -26.735 18.593 40.119 1.00 75.06 333 GLY A N 1
ATOM 2462 C CA . GLY A 1 333 ? -28.018 18.997 40.700 1.00 75.06 333 GLY A CA 1
ATOM 2463 C C . GLY A 1 333 ? -29.241 18.388 40.006 1.00 75.06 333 GLY A C 1
ATOM 2464 O O . GLY A 1 333 ? -30.371 18.668 40.401 1.00 75.06 333 GLY A O 1
ATOM 2465 N N . GLY A 1 334 ? -29.047 17.560 38.977 1.00 80.69 334 GLY A N 1
ATOM 2466 C CA . GLY A 1 334 ? -30.127 16.948 38.215 1.00 80.69 334 GLY A CA 1
ATOM 2467 C C . GLY A 1 334 ? -30.899 17.938 37.345 1.00 80.69 334 GLY A C 1
ATOM 2468 O O . GLY A 1 334 ? -32.025 17.621 36.959 1.00 80.69 334 GLY A O 1
ATOM 2469 N N . ARG A 1 335 ? -30.328 19.117 37.068 1.00 89.56 335 ARG A N 1
ATOM 2470 C CA . ARG A 1 335 ? -30.943 20.160 36.240 1.00 89.56 335 ARG A CA 1
ATOM 2471 C C . ARG A 1 335 ? -30.734 19.836 34.762 1.00 89.56 335 ARG A C 1
ATOM 2473 O O . ARG A 1 335 ? -29.670 19.358 34.378 1.00 89.56 335 ARG A O 1
ATOM 2480 N N . GLU A 1 336 ? -31.731 20.125 33.931 1.00 91.25 336 GLU A N 1
ATOM 2481 C CA . GLU A 1 336 ? -31.553 20.088 32.478 1.00 91.25 336 GLU A CA 1
ATOM 2482 C C . GLU A 1 336 ? -30.646 21.232 32.019 1.00 91.25 336 GLU A C 1
ATOM 2484 O O . GLU A 1 336 ? -30.816 22.395 32.401 1.00 91.25 336 GLU A O 1
ATOM 2489 N N . ARG A 1 337 ? -29.653 20.871 31.215 1.00 92.12 337 ARG A N 1
ATOM 2490 C CA . ARG A 1 337 ? -28.632 21.738 30.649 1.00 92.12 337 ARG A CA 1
ATOM 2491 C C . ARG A 1 337 ? -28.686 21.661 29.143 1.00 92.12 337 ARG A C 1
ATOM 2493 O O . ARG A 1 337 ? -28.823 20.588 28.554 1.00 92.12 337 ARG A O 1
ATOM 2500 N N . SER A 1 338 ? -28.493 22.822 28.555 1.00 91.50 338 SER A N 1
ATOM 2501 C CA . SER A 1 338 ? -28.275 23.003 27.139 1.00 91.50 338 SER A CA 1
ATOM 2502 C C . SER A 1 338 ? -26.910 23.604 26.888 1.00 91.50 338 SER A C 1
ATOM 2504 O O . SER A 1 338 ? -26.221 24.058 27.806 1.00 91.50 338 SER A O 1
ATOM 2506 N N . LYS A 1 339 ? -26.524 23.672 25.622 1.00 86.94 339 LYS A N 1
ATOM 2507 C CA . LYS A 1 339 ? -25.322 24.396 25.232 1.00 86.94 339 LYS A CA 1
ATOM 2508 C C . LYS A 1 339 ? -25.375 25.875 25.626 1.00 86.94 339 LYS A C 1
ATOM 2510 O O . LYS A 1 339 ? -24.337 26.460 25.930 1.00 86.94 339 LYS A O 1
ATOM 2515 N N . ALA A 1 340 ? -26.572 26.467 25.662 1.00 87.06 340 ALA A N 1
ATOM 2516 C CA . ALA A 1 340 ? -26.768 27.862 26.046 1.00 87.06 340 ALA A CA 1
ATOM 2517 C C . ALA A 1 340 ? -26.329 28.147 27.496 1.00 87.06 340 ALA A C 1
ATOM 2519 O O . ALA A 1 340 ? -25.846 29.242 27.779 1.00 87.06 340 ALA A O 1
ATOM 2520 N N . ASP A 1 341 ? -26.419 27.159 28.396 1.00 89.38 341 ASP A N 1
ATOM 2521 C CA . ASP A 1 341 ? -25.984 27.290 29.794 1.00 89.38 341 ASP A CA 1
ATOM 2522 C C . ASP A 1 341 ? -24.458 27.460 29.941 1.00 89.38 341 ASP A C 1
ATOM 2524 O O . ASP A 1 341 ? -23.984 27.847 31.012 1.00 89.38 341 ASP A O 1
ATOM 2528 N N . PHE A 1 342 ? -23.686 27.181 28.884 1.00 89.88 342 PHE A N 1
ATOM 2529 C CA . PHE A 1 342 ? -22.222 27.256 28.881 1.00 89.88 342 PHE A CA 1
ATOM 2530 C C . PHE A 1 342 ? -21.659 28.410 28.041 1.00 89.88 342 PHE A C 1
ATOM 2532 O O . PHE A 1 342 ? -20.439 28.540 27.928 1.00 89.88 342 PHE A O 1
ATOM 2539 N N . LEU A 1 343 ? -22.517 29.269 27.482 1.00 87.00 343 LEU A N 1
ATOM 2540 C CA . LEU A 1 343 ? -22.076 30.474 26.778 1.00 87.00 343 LEU A CA 1
ATOM 2541 C C . LEU A 1 343 ? -21.282 31.401 27.714 1.00 87.00 343 LEU A C 1
ATOM 2543 O O . LEU A 1 343 ? -21.490 31.440 28.928 1.00 87.00 343 LEU A O 1
ATOM 2547 N N . GLY A 1 344 ? -20.335 32.145 27.147 1.00 84.81 344 GLY A N 1
ATOM 2548 C CA . GLY A 1 344 ? -19.388 32.968 27.899 1.00 84.81 344 GLY A CA 1
ATOM 2549 C C . GLY A 1 344 ? -18.195 32.193 28.474 1.00 84.81 344 GLY A C 1
ATOM 2550 O O . GLY A 1 344 ? -17.313 32.810 29.069 1.00 84.81 344 GLY A O 1
ATOM 2551 N N . ARG A 1 345 ? -18.133 30.865 28.301 1.00 88.38 345 ARG A N 1
ATOM 2552 C CA . ARG A 1 345 ? -17.050 30.009 28.809 1.00 88.38 345 ARG A CA 1
ATOM 2553 C C . ARG A 1 345 ? -16.434 29.177 27.694 1.00 88.38 345 ARG A C 1
ATOM 2555 O O . ARG A 1 345 ? -17.107 28.792 26.747 1.00 88.38 345 ARG A O 1
ATOM 2562 N N . TRP A 1 346 ? -15.154 28.857 27.842 1.00 90.44 346 TRP A N 1
ATOM 2563 C CA . TRP A 1 346 ? -14.531 27.812 27.036 1.00 90.44 346 TRP A CA 1
ATOM 2564 C C . TRP A 1 346 ? -14.933 26.447 27.579 1.00 90.44 346 TRP A C 1
ATOM 2566 O O . TRP A 1 346 ? -14.962 26.259 28.795 1.00 90.44 346 TRP A O 1
ATOM 2576 N N . VAL A 1 347 ? -15.224 25.493 26.699 1.00 92.25 347 VAL A N 1
ATOM 2577 C CA . VAL A 1 347 ? -15.686 24.155 27.090 1.00 92.25 347 VAL A CA 1
ATOM 2578 C C . VAL A 1 347 ? -14.859 23.082 26.395 1.00 92.25 347 VAL A C 1
ATOM 2580 O O . VAL A 1 347 ? -14.682 23.130 25.181 1.00 92.25 347 VAL A O 1
ATOM 2583 N N . LEU A 1 348 ? -14.401 22.091 27.160 1.00 90.19 348 LEU A N 1
ATOM 2584 C CA . LEU A 1 348 ? -13.875 20.831 26.630 1.00 90.19 348 LEU A CA 1
ATOM 2585 C C . LEU A 1 348 ? -14.943 19.757 26.798 1.00 90.19 348 LEU A C 1
ATOM 2587 O O . LEU A 1 348 ? -15.267 19.390 27.921 1.00 90.19 348 LEU A O 1
ATOM 2591 N N . LEU A 1 349 ? -15.502 19.283 25.691 1.00 92.06 349 LEU A N 1
ATOM 2592 C CA . LEU A 1 349 ? -16.615 18.342 25.657 1.00 92.06 349 LEU A CA 1
ATOM 2593 C C . LEU A 1 349 ? -16.138 16.980 25.156 1.00 92.06 349 LEU A C 1
ATOM 2595 O O . LEU A 1 349 ? -15.666 16.876 24.026 1.00 92.06 349 LEU A O 1
ATOM 2599 N N . TYR A 1 350 ? -16.306 15.938 25.961 1.00 92.06 350 TYR A N 1
ATOM 2600 C CA . TYR A 1 350 ? -15.980 14.562 25.592 1.00 92.06 350 TYR A CA 1
ATOM 2601 C C . TYR A 1 350 ? -17.224 13.670 25.677 1.00 92.06 350 TYR A C 1
ATOM 2603 O O . TYR A 1 350 ? -18.014 13.791 26.613 1.00 92.06 350 TYR A O 1
ATOM 2611 N N . PHE A 1 351 ? -17.397 12.788 24.691 1.00 90.50 351 PHE A N 1
ATOM 2612 C CA . PHE A 1 351 ? -18.446 11.768 24.678 1.00 90.50 351 PHE A CA 1
ATOM 2613 C C . PHE A 1 351 ? -17.830 10.418 25.047 1.00 90.50 351 PHE A C 1
ATOM 2615 O O . PHE A 1 351 ? -16.876 9.998 24.398 1.00 90.50 351 PHE A O 1
ATOM 2622 N N . GLY A 1 352 ? -18.373 9.741 26.057 1.00 89.69 352 GLY A N 1
ATOM 2623 C CA . GLY A 1 352 ? -17.848 8.462 26.543 1.00 89.69 352 GLY A CA 1
ATOM 2624 C C . GLY A 1 352 ? -18.879 7.681 27.347 1.00 89.69 352 GLY A C 1
ATOM 2625 O O . GLY A 1 352 ? -20.044 8.047 27.363 1.00 89.69 352 GLY A O 1
ATOM 2626 N N . PHE A 1 353 ? -18.485 6.599 28.013 1.00 91.19 353 PHE A N 1
ATOM 2627 C CA . PHE A 1 353 ? -19.380 5.850 28.901 1.00 91.19 353 PHE A CA 1
ATOM 2628 C C . PHE A 1 353 ? -18.607 5.164 30.031 1.00 91.19 353 PHE A C 1
ATOM 2630 O O . PHE A 1 353 ? -17.404 4.929 29.904 1.00 91.19 353 PHE A O 1
ATOM 2637 N N . THR A 1 354 ? -19.274 4.849 31.144 1.00 86.81 354 THR A N 1
ATOM 2638 C CA . THR A 1 354 ? -18.582 4.368 32.360 1.00 86.81 354 THR A CA 1
ATOM 2639 C C . THR A 1 354 ? -18.073 2.928 32.262 1.00 86.81 354 THR A C 1
ATOM 2641 O O . THR A 1 354 ? -17.122 2.567 32.948 1.00 86.81 354 THR A O 1
ATOM 2644 N N . HIS A 1 355 ? -18.664 2.111 31.384 1.00 81.75 355 HIS A N 1
ATOM 2645 C CA . HIS A 1 355 ? -18.305 0.699 31.189 1.00 81.75 355 HIS A CA 1
ATOM 2646 C C . HIS A 1 355 ? -17.224 0.486 30.113 1.00 81.75 355 HIS A C 1
ATOM 2648 O O . HIS A 1 355 ? -17.016 -0.632 29.643 1.00 81.75 355 HIS A O 1
ATOM 2654 N N . CYS A 1 356 ? -16.540 1.550 29.687 1.00 77.44 356 CYS A N 1
ATOM 2655 C CA . CYS A 1 356 ? -15.455 1.440 28.722 1.00 77.44 356 CYS A CA 1
ATOM 2656 C C . CYS A 1 356 ? -14.187 0.898 29.414 1.00 77.44 356 CYS A C 1
ATOM 2658 O O . CYS A 1 356 ? -13.732 1.514 30.381 1.00 77.44 356 CYS A O 1
ATOM 2660 N N . PRO A 1 357 ? -13.596 -0.218 28.941 1.00 68.19 357 PRO A N 1
ATOM 2661 C CA . PRO A 1 357 ? -12.547 -0.923 29.682 1.00 68.19 357 PRO A CA 1
ATOM 2662 C C . PRO A 1 357 ? -11.215 -0.163 29.759 1.00 68.19 357 PRO A C 1
ATOM 2664 O O . PRO A 1 357 ? -10.500 -0.300 30.748 1.00 68.19 357 PRO A O 1
ATOM 2667 N N . ASP A 1 358 ? -10.862 0.621 28.736 1.00 71.69 358 ASP A N 1
ATOM 2668 C CA . ASP A 1 358 ? -9.543 1.261 28.629 1.00 71.69 358 ASP A CA 1
ATOM 2669 C C . ASP A 1 358 ? -9.562 2.655 27.974 1.00 71.69 358 ASP A C 1
ATOM 2671 O O . ASP A 1 358 ? -8.837 3.546 28.413 1.00 71.69 358 ASP A O 1
ATOM 2675 N N . VAL A 1 359 ? -10.399 2.886 26.958 1.00 78.81 359 VAL A N 1
ATOM 2676 C CA . VAL A 1 359 ? -10.340 4.130 26.169 1.00 78.81 359 VAL A CA 1
ATOM 2677 C C . VAL A 1 359 ? -10.886 5.357 26.907 1.00 78.81 359 VAL A C 1
ATOM 2679 O O . VAL A 1 359 ? -10.190 6.368 26.980 1.00 78.81 359 VAL A O 1
ATOM 2682 N N . CYS A 1 360 ? -12.113 5.312 27.441 1.00 83.94 360 CYS A N 1
ATOM 2683 C CA . CYS A 1 360 ? -12.691 6.479 28.125 1.00 83.94 360 CYS A CA 1
ATOM 2684 C C . CYS A 1 360 ? -11.894 6.910 29.369 1.00 83.94 360 CYS A C 1
ATOM 2686 O O . CYS A 1 360 ? -11.690 8.116 29.513 1.00 83.94 360 CYS A O 1
ATOM 2688 N N . PRO A 1 361 ? -11.397 5.992 30.227 1.00 85.25 361 PRO A N 1
ATOM 2689 C CA . PRO A 1 361 ? -10.511 6.371 31.324 1.00 85.25 361 PRO A CA 1
ATOM 2690 C C . PRO A 1 361 ? -9.236 7.088 30.847 1.00 85.25 361 PRO A C 1
ATOM 2692 O O . PRO A 1 361 ? -8.903 8.146 31.375 1.00 85.25 361 PRO A O 1
ATOM 2695 N N . GLU A 1 362 ? -8.561 6.570 29.810 1.00 84.50 362 GLU A N 1
ATOM 2696 C CA . GLU A 1 362 ? -7.322 7.160 29.268 1.00 84.50 362 GLU A CA 1
ATOM 2697 C C . GLU A 1 362 ? -7.553 8.591 28.743 1.00 84.50 362 GLU A C 1
ATOM 2699 O O . GLU A 1 362 ? -6.740 9.492 28.958 1.00 84.50 362 GLU A O 1
ATOM 2704 N N . GLU A 1 363 ? -8.665 8.825 28.044 1.00 83.75 363 GLU A N 1
ATOM 2705 C CA . GLU A 1 363 ? -8.986 10.154 27.513 1.00 83.75 363 GLU A CA 1
ATOM 2706 C C . GLU A 1 363 ? -9.447 11.130 28.599 1.00 83.75 363 GLU A C 1
ATOM 2708 O O . GLU A 1 363 ? -9.118 12.317 28.533 1.00 83.75 363 GLU A O 1
ATOM 2713 N N . LEU A 1 364 ? -10.143 10.646 29.629 1.00 88.06 364 LEU A N 1
ATOM 2714 C CA . LEU A 1 364 ? -10.501 11.460 30.785 1.00 88.06 364 LEU A CA 1
ATOM 2715 C C . LEU A 1 364 ? -9.271 11.907 31.577 1.00 88.06 364 LEU A C 1
ATOM 2717 O O . LEU A 1 364 ? -9.197 13.080 31.930 1.00 88.06 364 LEU A O 1
ATOM 2721 N N . GLU A 1 365 ? -8.275 11.042 31.781 1.00 86.94 365 GLU A N 1
ATOM 2722 C CA . GLU A 1 365 ? -7.000 11.428 32.407 1.00 86.94 365 GLU A CA 1
ATOM 2723 C C . GLU A 1 365 ? -6.285 12.533 31.614 1.00 86.94 365 GLU A C 1
ATOM 2725 O O . GLU A 1 365 ? -5.809 13.519 32.186 1.00 86.94 365 GLU A O 1
ATOM 2730 N N . LYS A 1 366 ? -6.246 12.418 30.279 1.00 84.00 366 LYS A N 1
ATOM 2731 C CA . LYS A 1 366 ? -5.669 13.456 29.406 1.00 84.00 366 LYS A CA 1
ATOM 2732 C C . LYS A 1 366 ? -6.435 14.768 29.505 1.00 84.00 366 LYS A C 1
ATOM 2734 O O . LYS A 1 366 ? -5.816 15.832 29.546 1.00 84.00 366 LYS A O 1
ATOM 2739 N N . LEU A 1 367 ? -7.765 14.702 29.529 1.00 85.94 367 LEU A N 1
ATOM 2740 C CA . LEU A 1 367 ? -8.630 15.869 29.649 1.00 85.94 367 LEU A CA 1
ATOM 2741 C C . LEU A 1 367 ? -8.431 16.555 31.005 1.00 85.94 367 LEU A C 1
ATOM 2743 O O . LEU A 1 367 ? -8.219 17.766 31.026 1.00 85.94 367 LEU A O 1
ATOM 2747 N N . SER A 1 368 ? -8.408 15.801 32.108 1.00 87.62 368 SER A N 1
ATOM 2748 C CA . SER A 1 368 ? -8.084 16.315 33.444 1.00 87.62 368 SER A CA 1
ATOM 2749 C C . SER A 1 368 ? -6.735 17.022 33.451 1.00 87.62 368 SER A C 1
ATOM 2751 O O . SER A 1 368 ? -6.640 18.177 33.859 1.00 87.62 368 SER A O 1
ATOM 2753 N N . ARG A 1 369 ? -5.699 16.378 32.900 1.00 85.25 369 ARG A N 1
ATOM 2754 C CA . ARG A 1 369 ? -4.358 16.963 32.842 1.00 85.25 369 ARG A CA 1
ATOM 2755 C C . ARG A 1 369 ? -4.312 18.243 32.009 1.00 85.25 369 ARG A C 1
ATOM 2757 O O . ARG A 1 369 ? -3.606 19.184 32.362 1.00 85.25 369 ARG A O 1
ATOM 2764 N N . ALA A 1 370 ? -5.048 18.288 30.901 1.00 83.00 370 ALA A N 1
ATOM 2765 C CA . ALA A 1 370 ? -5.154 19.486 30.079 1.00 83.00 370 ALA A CA 1
ATOM 2766 C C . ALA A 1 370 ? -5.830 20.634 30.841 1.00 83.00 370 ALA A C 1
ATOM 2768 O O . ALA A 1 370 ? -5.356 21.765 30.764 1.00 83.00 370 ALA A O 1
ATOM 2769 N N . VAL A 1 371 ? -6.892 20.353 31.601 1.00 85.44 371 VAL A N 1
ATOM 2770 C CA . VAL A 1 371 ? -7.571 21.356 32.436 1.00 85.44 371 VAL A CA 1
ATOM 2771 C C . VAL A 1 371 ? -6.627 21.903 33.508 1.00 85.44 371 VAL A C 1
ATOM 2773 O O . VAL A 1 371 ? -6.483 23.117 33.594 1.00 85.44 371 VAL A O 1
ATOM 2776 N N . GLU A 1 372 ? -5.912 21.044 34.238 1.00 84.25 372 GLU A N 1
ATOM 2777 C CA . GLU A 1 372 ? -4.928 21.466 35.251 1.00 84.25 372 GLU A CA 1
ATOM 2778 C C . GLU A 1 372 ? -3.834 22.372 34.669 1.00 84.25 372 GLU A C 1
ATOM 2780 O O . GLU A 1 372 ? -3.471 23.392 35.255 1.00 84.25 372 GLU A O 1
ATOM 2785 N N . LEU A 1 373 ? -3.299 22.014 33.495 1.00 81.31 373 LEU A N 1
ATOM 2786 C CA . LEU A 1 373 ? -2.273 22.810 32.820 1.00 81.31 373 LEU A CA 1
ATOM 2787 C C . LEU A 1 373 ? -2.807 24.182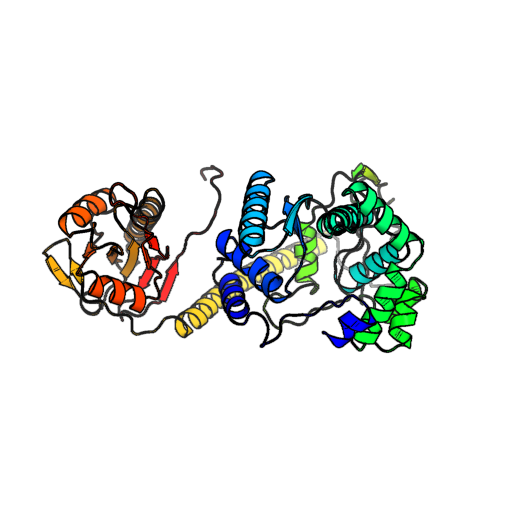 32.402 1.00 81.31 373 LEU A C 1
ATOM 2789 O O . LEU A 1 373 ? -2.103 25.178 32.552 1.00 81.31 373 LEU A O 1
ATOM 2793 N N . LEU A 1 374 ? -4.042 24.244 31.903 1.00 80.06 374 LEU A N 1
ATOM 2794 C CA . LEU A 1 374 ? -4.682 25.504 31.524 1.00 80.06 374 LEU A CA 1
ATOM 2795 C C . LEU A 1 374 ? -4.987 26.382 32.744 1.00 80.06 374 LEU A C 1
ATOM 2797 O O . LEU A 1 374 ? -4.831 27.594 32.665 1.00 80.06 374 LEU A O 1
ATOM 2801 N N . GLU A 1 375 ? -5.374 25.785 33.871 1.00 79.94 375 GLU A N 1
ATOM 2802 C CA . GLU A 1 375 ? -5.609 26.496 35.133 1.00 79.94 375 GLU A CA 1
ATOM 2803 C C . GLU A 1 375 ? -4.319 27.007 35.780 1.00 79.94 375 GLU A C 1
ATOM 2805 O O . GLU A 1 375 ? -4.345 28.001 36.506 1.00 79.94 375 GLU A O 1
ATOM 2810 N N . SER A 1 376 ? -3.187 26.353 35.511 1.00 79.00 376 SER A N 1
ATOM 2811 C CA . SER A 1 376 ? -1.891 26.761 36.059 1.00 79.00 376 SER A CA 1
ATOM 2812 C C . SER A 1 376 ? -1.363 28.087 35.493 1.00 79.00 376 SER A C 1
ATOM 2814 O O . SER A 1 376 ? -0.479 28.686 36.106 1.00 79.00 376 SER A O 1
ATOM 2816 N N . ASP A 1 377 ? -1.903 28.560 34.361 1.00 80.50 377 ASP A N 1
ATOM 2817 C CA . ASP A 1 377 ? -1.561 29.847 33.748 1.00 80.50 377 ASP A CA 1
ATOM 2818 C C . ASP A 1 377 ? -2.674 30.887 34.003 1.00 80.50 377 ASP A C 1
ATOM 2820 O O . ASP A 1 377 ? -3.721 30.853 33.350 1.00 80.50 377 ASP A O 1
ATOM 2824 N N . PRO A 1 378 ? -2.455 31.868 34.901 1.00 79.81 378 PRO A N 1
ATOM 2825 C CA . PRO A 1 378 ? -3.449 32.891 35.225 1.00 79.81 378 PRO A CA 1
ATOM 2826 C C . PRO A 1 378 ? -3.814 33.812 34.052 1.00 79.81 378 PRO A C 1
ATOM 2828 O O . PRO A 1 378 ? -4.791 34.554 34.145 1.00 79.81 378 PRO A O 1
ATOM 2831 N N . ALA A 1 379 ? -3.022 33.824 32.973 1.00 78.94 379 ALA A N 1
ATOM 2832 C CA . ALA A 1 379 ? -3.299 34.632 31.791 1.00 78.94 379 ALA A CA 1
ATOM 2833 C C . ALA A 1 379 ? -4.351 33.994 30.865 1.00 78.94 379 ALA A C 1
ATOM 2835 O O . ALA A 1 379 ? -4.849 34.666 29.956 1.00 78.94 379 ALA A O 1
ATOM 2836 N N . LEU A 1 380 ? -4.689 32.716 31.069 1.00 73.38 380 LEU A N 1
ATOM 2837 C CA . LEU A 1 380 ? -5.649 31.983 30.250 1.00 73.38 380 LEU A CA 1
ATOM 2838 C C . LEU A 1 380 ? -7.057 31.989 30.870 1.00 73.38 380 LEU A C 1
ATOM 2840 O O . LEU A 1 380 ? -7.215 31.958 32.090 1.00 73.38 380 LEU A O 1
ATOM 2844 N N . PRO A 1 381 ? -8.117 32.028 30.041 1.00 78.44 381 PRO A N 1
ATOM 2845 C CA . PRO A 1 381 ? -9.483 31.960 30.538 1.00 78.44 381 PRO A CA 1
ATOM 2846 C C . PRO A 1 381 ? -9.804 30.558 31.086 1.00 78.44 381 PRO A C 1
ATOM 2848 O O . PRO A 1 381 ? -9.334 29.557 30.538 1.00 78.44 381 PRO A O 1
ATOM 2851 N N . PRO A 1 382 ? -10.665 30.453 32.114 1.00 78.94 382 PRO A N 1
ATOM 2852 C CA . PRO A 1 382 ? -11.032 29.168 32.690 1.00 78.94 382 PRO A CA 1
ATOM 2853 C C . PRO A 1 382 ? -11.828 28.321 31.692 1.00 78.94 382 PRO A C 1
ATOM 2855 O O . PRO A 1 382 ? -12.773 28.793 31.053 1.00 78.94 382 PRO A O 1
ATOM 2858 N N . VAL A 1 383 ? -11.480 27.039 31.614 1.00 89.00 383 VAL A N 1
ATOM 2859 C CA . VAL A 1 383 ? -12.158 26.049 30.768 1.00 89.00 383 VAL A CA 1
ATOM 2860 C C . VAL A 1 383 ? -13.091 25.188 31.612 1.00 89.00 383 VAL A C 1
ATOM 2862 O O . VAL A 1 383 ? -12.747 24.823 32.733 1.00 89.00 383 VAL A O 1
ATOM 2865 N N . GLN A 1 384 ? -14.285 24.884 31.108 1.00 94.06 384 GLN A N 1
ATOM 2866 C CA . GLN A 1 384 ? -15.246 23.969 31.717 1.00 94.06 384 GLN A CA 1
ATOM 2867 C C . GLN A 1 384 ? -15.150 22.586 31.053 1.00 94.06 384 GLN A C 1
ATOM 2869 O O . GLN A 1 384 ? -15.526 22.450 29.888 1.00 94.06 384 GLN A O 1
ATOM 2874 N N . PRO A 1 385 ? -14.688 21.550 31.766 1.00 94.81 385 PRO A N 1
ATOM 2875 C CA . PRO A 1 385 ? -14.723 20.190 31.245 1.00 94.81 385 PRO A CA 1
ATOM 2876 C C . PRO A 1 385 ? -16.126 19.571 31.384 1.00 94.81 385 PRO A C 1
ATOM 2878 O O . PRO A 1 385 ? -16.730 19.615 32.461 1.00 94.81 385 PRO A O 1
ATOM 2881 N N . LEU A 1 386 ? -16.648 19.012 30.290 1.00 94.94 386 LEU A N 1
ATOM 2882 C CA . LEU A 1 386 ? -17.948 18.345 30.180 1.00 94.94 386 LEU A CA 1
ATOM 2883 C C . LEU A 1 386 ? -17.780 16.910 29.675 1.00 94.94 386 LEU A C 1
ATOM 2885 O O . LEU A 1 386 ? -17.082 16.667 28.689 1.00 94.94 386 LEU A O 1
ATOM 2889 N N . PHE A 1 387 ? -18.492 15.982 30.308 1.00 95.38 387 PHE A N 1
ATOM 2890 C CA . PHE A 1 387 ? -18.590 14.588 29.890 1.00 95.38 387 PHE A CA 1
ATOM 2891 C C . PHE A 1 387 ? -20.039 14.250 29.545 1.00 95.38 387 PHE A C 1
ATOM 2893 O O . PHE A 1 387 ? -20.910 14.355 30.404 1.00 95.38 387 PHE A O 1
ATOM 2900 N N . VAL A 1 388 ? -20.308 13.825 28.315 1.00 94.62 388 VAL A N 1
ATOM 2901 C CA . VAL A 1 388 ? -21.631 13.354 27.885 1.00 94.62 388 VAL A CA 1
ATOM 2902 C C . VAL A 1 388 ? -21.592 11.840 27.745 1.00 94.62 388 VAL A C 1
ATOM 2904 O O . VAL A 1 388 ? -20.766 11.318 26.994 1.00 94.62 388 VAL A O 1
ATOM 2907 N N . THR A 1 389 ? -22.484 11.128 28.441 1.00 93.81 389 THR A N 1
ATOM 2908 C CA . THR A 1 389 ? -22.575 9.677 28.237 1.00 93.81 389 THR A CA 1
ATOM 2909 C C . THR A 1 389 ? -23.091 9.345 26.834 1.00 93.81 389 THR A C 1
ATOM 2911 O O . THR A 1 389 ? -23.936 10.065 26.305 1.00 93.81 389 THR A O 1
ATOM 2914 N N . VAL A 1 390 ? -22.613 8.251 26.242 1.00 91.06 390 VAL A N 1
ATOM 2915 C CA . VAL A 1 390 ? -23.182 7.623 25.039 1.00 91.06 390 VAL A CA 1
ATOM 2916 C C . VAL A 1 390 ? -24.024 6.380 25.351 1.00 91.06 390 VAL A C 1
ATOM 2918 O O . VAL A 1 390 ? -24.697 5.874 24.455 1.00 91.06 390 VAL A O 1
ATOM 2921 N N . ASP A 1 391 ? -24.023 5.914 26.604 1.00 90.12 391 ASP A N 1
ATOM 2922 C CA . ASP A 1 391 ? -24.730 4.713 27.065 1.00 90.12 391 ASP A CA 1
ATOM 2923 C C . ASP A 1 391 ? -25.637 5.002 28.281 1.00 90.12 391 ASP A C 1
ATOM 2925 O O . ASP A 1 391 ? -25.376 4.560 29.403 1.00 90.12 391 ASP A O 1
ATOM 2929 N N . PRO A 1 392 ? -26.736 5.751 28.087 1.00 90.06 392 PRO A N 1
ATOM 2930 C CA . PRO A 1 392 ? -27.616 6.158 29.182 1.00 90.06 392 PRO A CA 1
ATOM 2931 C C . PRO A 1 392 ? -28.397 5.006 29.824 1.00 90.06 392 PRO A C 1
ATOM 2933 O O . PRO A 1 392 ? -29.036 5.217 30.850 1.00 90.06 392 PRO A O 1
ATOM 2936 N N . GLU A 1 393 ? -28.391 3.805 29.234 1.00 87.81 393 GLU A N 1
ATOM 2937 C CA . GLU A 1 393 ? -29.007 2.625 29.854 1.00 87.81 393 GLU A CA 1
ATOM 2938 C C . GLU A 1 393 ? -28.223 2.159 31.087 1.00 87.81 393 GLU A C 1
ATOM 2940 O O . GLU A 1 393 ? -28.821 1.643 32.031 1.00 87.81 393 GLU A O 1
ATOM 2945 N N . ARG A 1 394 ? -26.900 2.369 31.096 1.00 85.81 394 ARG A N 1
ATOM 2946 C CA . ARG A 1 394 ? -26.004 2.012 32.209 1.00 85.81 394 ARG A CA 1
ATOM 2947 C C . ARG A 1 394 ? -25.501 3.223 32.983 1.00 85.81 394 ARG A C 1
ATOM 2949 O O . ARG A 1 394 ? -25.214 3.121 34.174 1.00 85.81 394 ARG A O 1
ATOM 2956 N N . ASP A 1 395 ? -25.416 4.366 32.313 1.00 90.31 395 ASP A N 1
ATOM 2957 C CA . ASP A 1 395 ? -24.860 5.600 32.856 1.00 90.31 395 ASP A CA 1
ATOM 2958 C C . ASP A 1 395 ? -25.959 6.537 33.360 1.00 90.31 395 ASP A C 1
ATOM 2960 O O . ASP A 1 395 ? -26.194 7.632 32.828 1.00 90.31 395 ASP A O 1
ATOM 2964 N N . ASP A 1 396 ? -26.633 6.121 34.431 1.00 88.62 396 ASP A N 1
ATOM 2965 C CA . ASP A 1 396 ? -27.504 7.033 35.158 1.00 88.62 396 ASP A CA 1
ATOM 2966 C C . ASP A 1 396 ? -26.695 8.158 35.841 1.00 88.62 396 ASP A C 1
ATOM 2968 O O . ASP A 1 396 ? -25.464 8.128 35.952 1.00 88.62 396 ASP A O 1
ATOM 2972 N N . ALA A 1 397 ? -27.391 9.195 36.312 1.00 89.44 397 ALA A N 1
ATOM 2973 C CA . ALA A 1 397 ? -26.728 10.361 36.892 1.00 89.44 397 ALA A CA 1
ATOM 2974 C C . ALA A 1 397 ? -25.879 10.016 38.134 1.00 89.44 397 ALA A C 1
ATOM 2976 O O . ALA A 1 397 ? -24.890 10.698 38.407 1.00 89.44 397 ALA A O 1
ATOM 2977 N N . ALA A 1 398 ? -26.240 8.972 38.886 1.00 88.50 398 ALA A N 1
ATOM 2978 C CA . ALA A 1 398 ? -25.514 8.559 40.082 1.00 88.50 398 ALA A CA 1
ATOM 2979 C C . ALA A 1 398 ? -24.245 7.769 39.723 1.00 88.50 398 ALA A C 1
ATOM 2981 O O . ALA A 1 398 ? -23.176 8.046 40.275 1.00 88.50 398 ALA A O 1
ATOM 2982 N N . ALA A 1 399 ? -24.343 6.836 38.774 1.00 89.88 399 ALA A N 1
ATOM 2983 C CA . ALA A 1 399 ? -23.235 6.063 38.230 1.00 89.88 399 ALA A CA 1
ATOM 2984 C C . ALA A 1 399 ? -22.198 6.984 37.581 1.00 89.88 399 ALA A C 1
ATOM 2986 O O . ALA A 1 399 ? -21.013 6.913 37.915 1.00 89.88 399 ALA A O 1
ATOM 2987 N N . LEU A 1 400 ? -22.662 7.919 36.750 1.00 91.69 400 LEU A N 1
ATOM 2988 C CA . LEU A 1 400 ? -21.813 8.900 36.086 1.00 91.69 400 LEU A CA 1
ATOM 2989 C C . LEU A 1 400 ? -21.108 9.810 37.101 1.00 91.69 400 LEU A C 1
ATOM 2991 O O . LEU A 1 400 ? -19.898 10.006 37.024 1.00 91.69 400 LEU A O 1
ATOM 2995 N N . ARG A 1 401 ? -21.824 10.301 38.124 1.00 90.81 401 ARG A N 1
ATOM 2996 C CA . ARG A 1 401 ? -21.222 11.108 39.201 1.00 90.81 401 ARG A CA 1
ATOM 2997 C C . ARG A 1 401 ? -20.153 10.344 39.979 1.00 90.81 401 ARG A C 1
ATOM 2999 O O . ARG A 1 401 ? -19.163 10.942 40.398 1.00 90.81 401 ARG A O 1
ATOM 3006 N N . ARG A 1 402 ? -20.374 9.053 40.242 1.00 90.00 402 ARG A N 1
ATOM 3007 C CA . ARG A 1 402 ? -19.400 8.206 40.942 1.00 90.00 402 ARG A CA 1
ATOM 3008 C C . ARG A 1 402 ? -18.136 8.044 40.105 1.00 90.00 402 ARG A C 1
ATOM 3010 O O . ARG A 1 402 ? -17.062 8.259 40.640 1.00 90.00 402 ARG A O 1
ATOM 3017 N N . TYR A 1 403 ? -18.287 7.740 38.819 1.00 91.81 403 TYR A N 1
ATOM 3018 C CA . TYR A 1 403 ? -17.175 7.551 37.892 1.00 91.81 403 TYR A CA 1
ATOM 3019 C C . TYR A 1 403 ? -16.341 8.825 37.700 1.00 91.81 403 TYR A C 1
ATOM 3021 O O . TYR A 1 403 ? -15.126 8.800 37.838 1.00 91.81 403 TYR A O 1
ATOM 3029 N N . LEU A 1 404 ? -16.985 9.970 37.452 1.00 92.62 404 LEU A N 1
ATOM 3030 C CA . LEU A 1 404 ? -16.279 11.222 37.145 1.00 92.62 404 LEU A CA 1
ATOM 3031 C C . LEU A 1 404 ? -15.544 11.834 38.351 1.00 92.62 404 LEU A C 1
ATOM 3033 O O . LEU A 1 404 ? -14.642 12.653 38.162 1.00 92.62 404 LEU A O 1
ATOM 3037 N N . ARG A 1 405 ? -15.896 11.432 39.582 1.00 90.38 405 ARG A N 1
ATOM 3038 C CA . ARG A 1 405 ? -15.257 11.912 40.821 1.00 90.38 405 ARG A CA 1
ATOM 3039 C C . ARG A 1 405 ? -13.764 11.596 40.868 1.00 90.38 405 ARG A C 1
ATOM 3041 O O . ARG A 1 405 ? -13.013 12.379 41.444 1.00 90.38 405 ARG A O 1
ATOM 3048 N N . ASP A 1 406 ? -13.359 10.489 40.259 1.00 90.38 406 ASP A N 1
ATOM 3049 C CA . ASP A 1 406 ? -11.981 10.005 40.311 1.00 90.38 406 ASP A CA 1
ATOM 3050 C C . ASP A 1 406 ? -11.055 10.742 39.321 1.00 90.38 406 ASP A C 1
ATOM 3052 O O . ASP A 1 406 ? -9.841 10.580 39.391 1.00 90.38 406 ASP A O 1
ATOM 3056 N N . PHE A 1 407 ? -11.603 11.583 38.429 1.00 91.31 407 PHE A N 1
ATOM 3057 C CA . PHE A 1 407 ? -10.838 12.231 37.355 1.00 91.31 407 PHE A CA 1
ATOM 3058 C C . PHE A 1 407 ? -10.542 13.713 37.591 1.00 91.31 407 PHE A C 1
ATOM 3060 O O . PHE A 1 407 ? -9.385 14.115 37.501 1.00 91.31 407 PHE A O 1
ATOM 3067 N N . HIS A 1 408 ? -11.556 14.559 37.813 1.00 90.75 408 HIS A N 1
ATOM 3068 C CA . HIS A 1 408 ? -11.338 15.992 38.056 1.00 90.75 408 HIS A CA 1
ATOM 3069 C C . HIS A 1 408 ? -12.538 16.644 38.764 1.00 90.75 408 HIS A C 1
ATOM 3071 O O . HIS A 1 408 ? -13.676 16.442 38.337 1.00 90.75 408 HIS A O 1
ATOM 3077 N N . PRO A 1 409 ? -12.333 17.503 39.784 1.00 89.50 409 PRO A N 1
ATOM 3078 C CA . PRO A 1 409 ? -13.426 18.076 40.580 1.00 89.50 409 PRO A CA 1
ATOM 3079 C C . PRO A 1 409 ? -14.365 19.000 39.790 1.00 89.50 409 PRO A C 1
ATOM 3081 O O . PRO A 1 409 ? -15.523 19.151 40.159 1.00 89.50 409 PRO A O 1
ATOM 3084 N N . ARG A 1 410 ? -13.884 19.623 38.704 1.00 90.19 410 ARG A N 1
ATOM 3085 C CA . ARG A 1 410 ? -14.700 20.494 37.830 1.00 90.19 410 ARG A CA 1
ATOM 3086 C C . ARG A 1 410 ? -15.419 19.754 36.697 1.00 90.19 410 ARG A C 1
ATOM 3088 O O . ARG A 1 410 ? -16.110 20.406 35.916 1.00 90.19 410 ARG A O 1
ATOM 3095 N N . LEU A 1 411 ? -15.206 18.445 36.552 1.00 92.88 411 LEU A N 1
ATOM 3096 C CA . LEU A 1 411 ? -15.776 17.648 35.466 1.00 92.88 411 LEU A CA 1
ATOM 3097 C C . LEU A 1 411 ? -17.280 17.473 35.679 1.00 92.88 411 LEU A C 1
ATOM 3099 O O . LEU A 1 411 ? -17.712 16.833 36.635 1.00 92.88 411 LEU A O 1
ATOM 3103 N N . LEU A 1 412 ? -18.079 18.046 34.779 1.00 94.38 412 LEU A N 1
ATOM 3104 C CA . LEU A 1 412 ? -19.535 17.956 34.850 1.00 94.38 412 LEU A CA 1
ATOM 3105 C C . LEU A 1 412 ? -20.039 16.856 33.913 1.00 94.38 412 LEU A C 1
ATOM 3107 O O . LEU A 1 412 ? -19.841 16.927 32.699 1.00 94.38 412 LEU A O 1
ATOM 3111 N N . GLY A 1 413 ? -20.710 15.856 34.482 1.00 95.06 413 GLY A N 1
ATOM 3112 C CA . GLY A 1 413 ? -21.365 14.793 33.731 1.00 95.06 413 GLY A CA 1
ATOM 3113 C C . GLY A 1 413 ? -22.750 15.202 33.241 1.00 95.06 413 GLY A C 1
ATOM 3114 O O . GLY A 1 413 ? -23.504 15.862 33.959 1.00 95.06 413 GLY A O 1
ATOM 3115 N N . LEU A 1 414 ? -23.094 14.770 32.032 1.00 95.50 414 LEU A N 1
ATOM 3116 C CA . LEU A 1 414 ? -24.382 14.969 31.383 1.00 95.50 414 LEU A CA 1
ATOM 3117 C C . LEU A 1 414 ? -24.923 13.614 30.901 1.00 95.50 414 LEU A C 1
ATOM 3119 O O . LEU A 1 414 ? -24.240 12.876 30.190 1.00 95.50 414 LEU A O 1
ATOM 3123 N N . THR A 1 415 ? -26.160 13.300 31.277 1.00 94.62 415 THR A N 1
ATOM 3124 C CA . THR A 1 415 ? -26.888 12.082 30.876 1.00 94.62 415 THR A CA 1
ATOM 3125 C C . THR A 1 415 ? -28.355 12.403 30.589 1.00 94.62 415 THR A C 1
ATOM 3127 O O . THR A 1 415 ? -28.808 13.518 30.822 1.00 94.62 415 THR A O 1
ATOM 3130 N N . GLY A 1 416 ? -29.129 11.473 30.043 1.00 92.44 416 GLY A N 1
ATOM 3131 C CA . GLY A 1 416 ? -30.527 11.709 29.683 1.00 92.44 416 GLY A CA 1
ATOM 3132 C C . GLY A 1 416 ? -31.196 10.456 29.141 1.00 92.44 416 GLY A C 1
ATOM 3133 O O . GLY A 1 416 ? -30.655 9.362 29.240 1.00 92.44 416 GLY A O 1
ATOM 3134 N N . GLY A 1 417 ? -32.375 10.598 28.539 1.00 91.62 417 GLY A N 1
ATOM 3135 C CA . GLY A 1 417 ? -33.014 9.471 27.863 1.00 91.62 417 GLY A CA 1
ATOM 3136 C C . GLY A 1 417 ? -32.193 8.981 26.653 1.00 91.62 417 GLY A C 1
ATOM 3137 O O . GLY A 1 417 ? -31.543 9.797 25.992 1.00 91.62 417 GLY A O 1
ATOM 3138 N N . PRO A 1 418 ? -32.290 7.693 26.256 1.00 88.94 418 PRO A N 1
ATOM 3139 C CA . PRO A 1 418 ? -31.581 7.142 25.090 1.00 88.94 418 PRO A CA 1
ATOM 3140 C C . PRO A 1 418 ? -31.790 7.914 23.786 1.00 88.94 418 PRO A C 1
ATOM 3142 O O . PRO A 1 418 ? -30.948 7.902 22.890 1.00 88.94 418 PRO A O 1
ATOM 3145 N N . ARG A 1 419 ? -32.937 8.582 23.639 1.00 88.19 419 ARG A N 1
ATOM 3146 C CA . ARG A 1 419 ? -33.205 9.462 22.500 1.00 88.19 419 ARG A CA 1
ATOM 3147 C C . ARG A 1 419 ? -32.423 10.778 22.591 1.00 88.19 419 ARG A C 1
ATOM 3149 O O . ARG A 1 419 ? -31.762 11.129 21.623 1.00 88.19 419 ARG A O 1
ATOM 3156 N N . GLN A 1 420 ? -32.457 11.450 23.741 1.00 89.75 420 GLN A N 1
ATOM 3157 C CA . GLN A 1 420 ? -31.771 12.729 23.967 1.00 89.75 420 GLN A CA 1
ATOM 3158 C C . GLN A 1 420 ? -30.255 12.589 23.803 1.00 89.75 420 GLN A C 1
ATOM 3160 O O . GLN A 1 420 ? -29.625 13.406 23.137 1.00 89.75 420 GLN A O 1
ATOM 3165 N N . VAL A 1 421 ? -29.674 11.516 24.346 1.00 90.44 421 VAL A N 1
ATOM 3166 C CA . VAL A 1 421 ? -28.239 11.234 24.207 1.00 90.44 421 VAL A CA 1
ATOM 3167 C C . VAL A 1 421 ? -27.851 10.967 22.754 1.00 90.44 421 VAL A C 1
ATOM 3169 O O . VAL A 1 421 ? -26.861 11.516 22.277 1.00 90.44 421 VAL A O 1
ATOM 3172 N N . ARG A 1 422 ? -28.639 10.175 22.014 1.00 86.06 422 ARG A N 1
ATOM 3173 C CA . ARG A 1 422 ? -28.372 9.925 20.588 1.00 86.06 422 ARG A CA 1
ATOM 3174 C C . ARG A 1 422 ? -28.492 11.188 19.743 1.00 86.06 422 ARG A C 1
ATOM 3176 O O . ARG A 1 422 ? -27.669 11.393 18.858 1.00 86.06 422 ARG A O 1
ATOM 3183 N N . GLU A 1 423 ? -29.485 12.031 20.018 1.00 86.19 423 GLU A N 1
ATOM 3184 C CA . GLU A 1 423 ? -29.641 13.328 19.353 1.00 86.19 423 GLU A CA 1
ATOM 3185 C C . GLU A 1 423 ? -28.445 14.244 19.656 1.00 86.19 423 GLU A C 1
ATOM 3187 O O . GLU A 1 423 ? -27.882 14.819 18.727 1.00 86.19 423 GLU A O 1
ATOM 3192 N N . ALA A 1 424 ? -27.983 14.297 20.911 1.00 88.88 424 ALA A N 1
ATOM 3193 C CA . ALA A 1 424 ? -26.787 15.043 21.298 1.00 88.88 424 ALA A CA 1
ATOM 3194 C C . ALA A 1 424 ? -25.517 14.509 20.610 1.00 88.88 424 ALA A C 1
ATOM 3196 O O . ALA A 1 424 ? -24.758 15.285 20.040 1.00 88.88 424 ALA A O 1
ATOM 3197 N N . ALA A 1 425 ? -25.291 13.193 20.592 1.00 84.81 425 ALA A N 1
ATOM 3198 C CA . ALA A 1 425 ? -24.143 12.597 19.906 1.00 84.81 425 ALA A CA 1
ATOM 3199 C C . ALA A 1 425 ? -24.170 12.896 18.395 1.00 84.81 425 ALA A C 1
ATOM 3201 O O . ALA A 1 425 ? -23.182 13.369 17.829 1.00 84.81 425 ALA A O 1
ATOM 3202 N N . ALA A 1 426 ? -25.327 12.720 17.748 1.00 80.00 426 ALA A N 1
ATOM 3203 C CA . ALA A 1 426 ? -25.507 13.012 16.328 1.00 80.00 426 ALA A CA 1
ATOM 3204 C C . ALA A 1 426 ? -25.284 14.497 15.999 1.00 80.00 426 ALA A C 1
ATOM 3206 O O . ALA A 1 426 ? -24.671 14.820 14.981 1.00 80.00 426 ALA A O 1
ATOM 3207 N N . ALA A 1 427 ? -25.725 15.401 16.875 1.00 81.69 427 ALA A N 1
ATOM 3208 C CA . ALA A 1 427 ? -25.565 16.845 16.729 1.00 81.69 427 ALA A CA 1
ATOM 3209 C C . ALA A 1 427 ? -24.089 17.289 16.698 1.00 81.69 427 ALA A C 1
ATOM 3211 O O . ALA A 1 427 ? -23.759 18.296 16.068 1.00 81.69 427 ALA A O 1
ATOM 3212 N N . PHE A 1 428 ? -23.200 16.513 17.324 1.00 78.81 428 PHE A N 1
ATOM 3213 C CA . PHE A 1 428 ? -21.748 16.715 17.318 1.00 78.81 428 PHE A CA 1
ATOM 3214 C C . PHE A 1 428 ? -21.011 15.782 16.339 1.00 78.81 428 PHE A C 1
ATOM 3216 O O . PHE A 1 428 ? -19.783 15.778 16.297 1.00 78.81 428 PHE A O 1
ATOM 3223 N N . GLY A 1 429 ? -21.740 15.007 15.526 1.00 75.00 429 GLY A N 1
ATOM 3224 C CA . GLY A 1 429 ? -21.157 14.064 14.568 1.00 75.00 429 GLY A CA 1
ATOM 3225 C C . GLY A 1 429 ? -20.460 12.863 15.218 1.00 75.00 429 GLY A C 1
ATOM 3226 O O . GLY A 1 429 ? -19.615 12.233 14.585 1.00 75.00 429 GLY A O 1
ATOM 3227 N N . VAL A 1 430 ? -20.790 12.548 16.472 1.00 76.19 430 VAL A N 1
ATOM 3228 C CA . VAL A 1 430 ? -20.244 11.409 17.218 1.00 76.19 430 VAL A CA 1
ATOM 3229 C C . VAL A 1 430 ? -20.991 10.145 16.811 1.00 76.19 430 VAL A C 1
ATOM 3231 O O . VAL A 1 430 ? -22.206 10.036 16.981 1.00 76.19 430 VAL A O 1
ATOM 3234 N N . TYR A 1 431 ? -20.258 9.171 16.272 1.00 72.38 431 TYR A N 1
ATOM 3235 C CA . TYR A 1 431 ? -20.802 7.846 15.984 1.00 72.38 431 TYR A CA 1
ATOM 3236 C C . TYR A 1 431 ? -20.946 7.048 17.280 1.00 72.38 431 TYR A C 1
ATOM 3238 O O . TYR A 1 431 ? -20.020 7.056 18.089 1.00 72.38 431 TYR A O 1
ATOM 3246 N N . VAL A 1 432 ? -22.071 6.348 17.441 1.00 73.62 432 VAL A N 1
ATOM 3247 C CA . VAL A 1 432 ? -22.350 5.436 18.559 1.00 73.62 432 VAL A CA 1
ATOM 3248 C C . VAL A 1 432 ? -23.065 4.201 18.013 1.00 73.62 432 VAL A C 1
ATOM 3250 O O . VAL A 1 432 ? -24.049 4.328 17.283 1.00 73.62 432 VAL A O 1
ATOM 3253 N N . SER A 1 433 ? -22.589 3.011 18.372 1.00 75.00 433 SER A N 1
ATOM 3254 C CA . SER A 1 433 ? -23.170 1.726 17.990 1.00 75.00 433 SER A CA 1
ATOM 3255 C C . SER A 1 433 ? -23.100 0.747 19.153 1.00 75.00 433 SER A C 1
ATOM 3257 O O . SER A 1 433 ? -22.015 0.419 19.621 1.00 75.00 433 SER A O 1
ATOM 3259 N N . ALA A 1 434 ? -24.254 0.244 19.588 1.00 75.06 434 ALA A N 1
ATOM 3260 C CA . ALA A 1 434 ? -24.327 -0.853 20.547 1.00 75.06 434 ALA A CA 1
ATOM 3261 C C . ALA A 1 434 ? -24.277 -2.198 19.803 1.00 75.06 434 ALA A C 1
ATOM 3263 O O . ALA A 1 434 ? -25.009 -2.408 18.833 1.00 75.06 434 ALA A O 1
ATOM 3264 N N . GLY A 1 435 ? -23.395 -3.091 20.240 1.00 67.38 435 GLY A N 1
ATOM 3265 C CA . GLY A 1 435 ? -23.288 -4.464 19.765 1.00 67.38 435 GLY A CA 1
ATOM 3266 C C . GLY A 1 435 ? -24.458 -5.340 20.232 1.00 67.38 435 GLY A C 1
ATOM 3267 O O . GLY A 1 435 ? -25.268 -4.920 21.063 1.00 67.38 435 GLY A O 1
ATOM 3268 N N . PRO A 1 436 ? -24.578 -6.565 19.692 1.00 64.00 436 PRO A N 1
ATOM 3269 C CA . PRO A 1 436 ? -25.586 -7.515 20.147 1.00 64.00 436 PRO A CA 1
ATOM 3270 C C . PRO A 1 436 ? -25.361 -7.863 21.622 1.00 64.00 436 PRO A C 1
ATOM 3272 O O . PRO A 1 436 ? -24.219 -7.922 22.079 1.00 64.00 436 PRO A O 1
ATOM 3275 N N . ARG A 1 437 ? -26.457 -8.107 22.347 1.00 76.50 437 ARG A N 1
ATOM 3276 C CA . ARG A 1 437 ? -26.384 -8.579 23.731 1.00 76.50 437 ARG A CA 1
ATOM 3277 C C . ARG A 1 437 ? -25.903 -10.026 23.769 1.00 76.50 437 ARG A C 1
ATOM 3279 O O . ARG A 1 437 ? -26.341 -10.832 22.944 1.00 76.50 437 ARG A O 1
ATOM 3286 N N . ASP A 1 438 ? -25.019 -10.343 24.700 1.00 72.56 438 ASP A N 1
ATOM 3287 C CA . ASP A 1 438 ? -24.570 -11.704 24.957 1.00 72.56 438 ASP A CA 1
ATOM 3288 C C . ASP A 1 438 ? -25.586 -12.495 25.803 1.00 72.56 438 ASP A C 1
ATOM 3290 O O . ASP A 1 438 ? -26.692 -12.029 26.094 1.00 72.56 438 ASP A O 1
ATOM 3294 N N . ALA A 1 439 ? -25.229 -13.734 26.153 1.00 56.97 439 ALA A N 1
ATOM 3295 C CA . ALA A 1 439 ? -26.084 -14.636 26.924 1.00 56.97 439 ALA A CA 1
ATOM 3296 C C . ALA A 1 439 ? -26.396 -14.118 28.341 1.00 56.97 439 ALA A C 1
ATOM 3298 O O . ALA A 1 439 ? -27.419 -14.504 28.907 1.00 56.97 439 ALA A O 1
ATOM 3299 N N . ASP A 1 440 ? -25.558 -13.224 28.870 1.00 66.31 440 ASP A N 1
ATOM 3300 C CA . ASP A 1 440 ? -25.703 -12.603 30.186 1.00 66.31 440 ASP A CA 1
ATOM 3301 C C . ASP A 1 440 ? -26.405 -11.229 30.099 1.00 66.31 440 ASP A C 1
ATOM 3303 O O . ASP A 1 440 ? -26.676 -10.585 31.114 1.00 66.31 440 ASP A O 1
ATOM 3307 N N . GLY A 1 441 ? -26.769 -10.791 28.886 1.00 63.03 441 GLY A N 1
ATOM 3308 C CA . GLY A 1 441 ? -27.446 -9.523 28.615 1.00 63.03 441 GLY A CA 1
ATOM 3309 C C . GLY A 1 441 ? -26.509 -8.315 28.493 1.00 63.03 441 GLY A C 1
ATOM 3310 O O . GLY A 1 441 ? -27.007 -7.187 28.342 1.00 63.03 441 GLY A O 1
ATOM 3311 N N . ASP A 1 442 ? -25.192 -8.540 28.525 1.00 70.38 442 ASP A N 1
ATOM 3312 C CA . ASP A 1 442 ? -24.139 -7.537 28.367 1.00 70.38 442 ASP A CA 1
ATOM 3313 C C . ASP A 1 442 ? -23.912 -7.208 26.876 1.00 70.38 442 ASP A C 1
ATOM 3315 O O . ASP A 1 442 ? -24.246 -7.992 25.996 1.00 70.38 442 ASP A O 1
ATOM 3319 N N . TYR A 1 443 ? -23.414 -6.013 26.553 1.00 75.50 443 TYR A N 1
ATOM 3320 C CA . TYR A 1 443 ? -23.200 -5.541 25.183 1.00 75.50 443 TYR A CA 1
ATOM 3321 C C . TYR A 1 443 ? -22.013 -4.582 25.125 1.00 75.50 443 TYR A C 1
ATOM 3323 O O . TYR A 1 443 ? -21.797 -3.773 26.025 1.00 75.50 443 TYR A O 1
ATOM 3331 N N . ALA A 1 444 ? -21.268 -4.637 24.022 1.00 70.38 444 ALA A N 1
ATOM 3332 C CA . ALA A 1 444 ? -20.202 -3.682 23.742 1.00 70.38 444 ALA A CA 1
ATOM 3333 C C . ALA A 1 444 ? -20.768 -2.400 23.113 1.00 70.38 444 ALA A C 1
ATOM 3335 O O . ALA A 1 444 ? -21.707 -2.461 22.321 1.00 70.38 444 ALA A O 1
ATOM 3336 N N . VAL A 1 445 ? -20.179 -1.243 23.422 1.00 73.44 445 VAL A N 1
ATOM 3337 C CA . VAL A 1 445 ? -20.525 0.041 22.792 1.00 73.44 445 VAL A CA 1
ATOM 3338 C C . VAL A 1 445 ? -19.308 0.596 22.062 1.00 73.44 445 VAL A C 1
ATOM 3340 O O . VAL A 1 445 ? -18.315 0.975 22.682 1.00 73.44 445 VAL A O 1
ATOM 3343 N N . ASP A 1 446 ? -19.412 0.695 20.740 1.00 66.81 446 ASP A N 1
ATOM 3344 C CA . ASP A 1 446 ? -18.434 1.375 19.895 1.00 66.81 446 ASP A CA 1
ATOM 3345 C C . ASP A 1 446 ? -18.838 2.840 19.721 1.00 66.81 446 ASP A C 1
ATOM 3347 O O . ASP A 1 446 ? -19.964 3.139 19.315 1.00 66.81 446 ASP A O 1
ATOM 3351 N N . HIS A 1 447 ? -17.919 3.774 19.979 1.00 73.38 447 HIS A N 1
ATOM 3352 C CA . HIS A 1 447 ? -18.169 5.202 19.772 1.00 73.38 447 HIS A CA 1
ATOM 3353 C C . HIS A 1 447 ? -16.931 5.964 19.276 1.00 73.38 447 HIS A C 1
ATOM 3355 O O . HIS A 1 447 ? -15.801 5.478 19.345 1.00 73.38 447 HIS A O 1
ATOM 3361 N N . SER A 1 448 ? -17.141 7.167 18.733 1.00 70.31 448 SER A N 1
ATOM 3362 C CA . SER A 1 448 ? -16.042 8.057 18.328 1.00 70.31 448 SER A CA 1
ATOM 3363 C C . SER A 1 448 ? -15.313 8.650 19.533 1.00 70.31 448 SER A C 1
ATOM 3365 O O . SER A 1 448 ? -15.934 9.246 20.406 1.00 70.31 448 SER A O 1
ATOM 3367 N N . VAL A 1 449 ? -13.983 8.560 19.525 1.00 74.38 449 VAL A N 1
ATOM 3368 C CA . VAL A 1 449 ? -13.107 9.048 20.599 1.00 74.38 449 VAL A CA 1
ATOM 3369 C C . VAL A 1 449 ? -12.603 10.447 20.240 1.00 74.38 449 VAL A C 1
ATOM 3371 O O . VAL A 1 449 ? -11.523 10.600 19.661 1.00 74.38 449 VAL A O 1
ATOM 3374 N N . LEU A 1 450 ? -13.432 11.458 20.500 1.00 74.81 450 LEU A N 1
ATOM 3375 C CA . LEU A 1 450 ? -13.156 12.858 20.172 1.00 74.81 450 LEU A CA 1
ATOM 3376 C C . LEU A 1 450 ? -13.482 13.774 21.354 1.00 74.81 450 LEU A C 1
ATOM 3378 O O . LEU A 1 450 ? -14.581 13.717 21.903 1.00 74.81 450 LEU A O 1
ATOM 3382 N N . THR A 1 451 ? -12.551 14.669 21.677 1.00 80.69 451 THR A N 1
ATOM 3383 C CA . THR A 1 451 ? -12.738 15.775 22.621 1.00 80.69 451 THR A CA 1
ATOM 3384 C C . THR A 1 451 ? -12.885 17.074 21.841 1.00 80.69 451 THR A C 1
ATOM 3386 O O . THR A 1 451 ? -11.981 17.472 21.109 1.00 80.69 451 THR A O 1
ATOM 3389 N N . PHE A 1 452 ? -14.013 17.755 21.986 1.00 84.12 452 PHE A N 1
ATOM 3390 C CA . PHE A 1 452 ? -14.326 19.001 21.293 1.00 84.12 452 PHE A CA 1
ATOM 3391 C C . PHE A 1 452 ? -13.974 20.213 22.154 1.00 84.12 452 PHE A C 1
ATOM 3393 O O . PHE A 1 452 ? -14.282 20.242 23.341 1.00 84.12 452 PHE A O 1
ATOM 3400 N N . LEU A 1 453 ? -13.390 21.242 21.544 1.00 85.31 453 LEU A N 1
ATOM 3401 C CA . LEU A 1 453 ? -13.201 22.553 22.160 1.00 85.31 453 LEU A CA 1
ATOM 3402 C C . LEU A 1 453 ? -14.277 23.506 21.647 1.00 85.31 453 LEU A C 1
ATOM 3404 O O . LEU A 1 453 ? -14.301 23.818 20.455 1.00 85.31 453 LEU A O 1
ATOM 3408 N N . LEU A 1 454 ? -15.145 23.987 22.532 1.00 86.69 454 LEU A N 1
ATOM 3409 C CA . LEU A 1 454 ? -16.130 25.020 22.227 1.00 86.69 454 LEU A CA 1
ATOM 3410 C C . LEU A 1 454 ? -15.666 26.354 22.813 1.00 86.69 454 LEU A C 1
ATOM 3412 O O . LEU A 1 454 ? -15.082 26.409 23.898 1.00 86.69 454 LEU A O 1
ATOM 3416 N N . ASP A 1 455 ? -15.928 27.426 22.077 1.00 81.88 455 ASP A N 1
ATOM 3417 C CA . ASP A 1 455 ? -15.652 28.787 22.524 1.00 81.88 455 ASP A CA 1
ATOM 3418 C C . ASP A 1 455 ? -16.809 29.399 23.336 1.00 81.88 455 ASP A C 1
ATOM 3420 O O . ASP A 1 455 ? -17.874 28.787 23.454 1.00 81.88 455 ASP A O 1
ATOM 3424 N N . PRO A 1 456 ? -16.636 30.632 23.848 1.00 85.50 456 PRO A N 1
ATOM 3425 C CA . PRO A 1 456 ? -17.687 31.359 24.556 1.00 85.50 456 PRO A CA 1
ATOM 3426 C C . PRO A 1 456 ? -18.975 31.616 23.760 1.00 85.50 456 PRO A C 1
ATOM 3428 O O . PRO A 1 456 ? -20.017 31.828 24.377 1.00 85.50 456 PRO A O 1
ATOM 3431 N N . ASP A 1 457 ? -18.940 31.573 22.427 1.00 81.31 457 ASP A N 1
ATOM 3432 C CA . ASP A 1 457 ? -20.128 31.698 21.571 1.00 81.31 457 ASP A CA 1
ATOM 3433 C C . ASP A 1 457 ? -20.819 30.331 21.352 1.00 81.31 457 ASP A C 1
ATOM 3435 O O . ASP A 1 457 ? -21.839 30.228 20.667 1.00 81.31 457 ASP A O 1
ATOM 3439 N N . GLY A 1 458 ? -20.258 29.254 21.916 1.00 78.25 458 GLY A N 1
ATOM 3440 C CA . GLY A 1 458 ? -20.691 27.873 21.737 1.00 78.25 458 GLY A CA 1
ATOM 3441 C C . GLY A 1 458 ? -20.250 27.257 20.403 1.00 78.25 458 GLY A C 1
ATOM 3442 O O . GLY A 1 458 ? -20.611 26.124 20.084 1.00 78.25 458 GLY A O 1
ATOM 3443 N N . ALA A 1 459 ? -19.474 27.939 19.573 1.00 78.94 459 ALA A N 1
ATOM 3444 C CA . ALA A 1 459 ? -18.972 27.361 18.335 1.00 78.94 459 ALA A CA 1
ATOM 3445 C C . ALA A 1 459 ? -17.873 26.328 18.624 1.00 78.94 459 ALA A C 1
ATOM 3447 O O . ALA A 1 459 ? -16.934 26.590 19.376 1.00 78.94 459 ALA A O 1
ATOM 3448 N N . VAL A 1 460 ? -17.943 25.163 17.971 1.00 78.75 460 VAL A N 1
ATOM 3449 C CA . VAL A 1 460 ? -16.840 24.191 17.987 1.00 78.75 460 VAL A CA 1
ATOM 3450 C C . VAL A 1 460 ? -15.646 24.817 17.262 1.00 78.75 460 VAL A C 1
ATOM 3452 O O . VAL A 1 460 ? -15.727 25.161 16.079 1.00 78.75 460 VAL A O 1
ATOM 3455 N N . ARG A 1 461 ? -14.542 25.017 17.982 1.00 75.88 461 ARG A N 1
ATOM 3456 C CA . ARG A 1 461 ? -13.299 25.597 17.461 1.00 75.88 461 ARG A CA 1
ATOM 3457 C C . ARG A 1 461 ? -12.290 24.547 17.043 1.00 75.88 461 ARG A C 1
ATOM 3459 O O . ARG A 1 461 ? -11.573 24.796 16.076 1.00 75.88 461 ARG A O 1
ATOM 3466 N N . ASP A 1 462 ? -12.240 23.427 17.753 1.00 66.94 462 ASP A N 1
ATOM 3467 C CA . ASP A 1 462 ? -11.285 22.353 17.493 1.00 66.94 462 ASP A CA 1
ATOM 3468 C C . ASP A 1 462 ? -11.819 20.999 17.979 1.00 66.94 462 ASP A C 1
ATOM 3470 O O . ASP A 1 462 ? -12.757 20.941 18.781 1.00 66.94 462 ASP A O 1
ATOM 3474 N N . CYS A 1 463 ? -11.217 19.914 17.499 1.00 75.12 463 CYS A N 1
ATOM 3475 C CA . CYS A 1 463 ? -11.467 18.564 17.993 1.00 75.12 463 CYS A CA 1
ATOM 3476 C C . CYS A 1 463 ? -10.156 17.777 18.099 1.00 75.12 463 CYS A C 1
ATOM 3478 O O . CYS A 1 463 ? -9.352 17.733 17.166 1.00 75.12 463 CYS A O 1
ATOM 3480 N N . TYR A 1 464 ? -9.964 17.111 19.229 1.00 74.31 464 TYR A N 1
ATOM 3481 C CA . TYR A 1 464 ? -8.788 16.314 19.543 1.00 74.31 464 TYR A CA 1
ATOM 3482 C C . TYR A 1 464 ? -9.181 14.840 19.566 1.00 74.31 464 TYR A C 1
ATOM 3484 O O . TYR A 1 464 ? -10.132 14.462 20.241 1.00 74.31 464 TYR A O 1
ATOM 3492 N N . GLY A 1 465 ? -8.467 14.010 18.808 1.00 67.00 465 GLY A N 1
ATOM 3493 C CA . GLY A 1 465 ? -8.639 12.557 18.803 1.00 67.00 465 GLY A CA 1
ATOM 3494 C C . GLY A 1 465 ? -7.366 11.847 19.247 1.00 67.00 465 GLY A C 1
ATOM 3495 O O . GLY A 1 465 ? -6.301 12.461 19.372 1.00 67.00 465 GLY A O 1
ATOM 3496 N N . ARG A 1 466 ? -7.459 10.531 19.449 1.00 54.50 466 ARG A N 1
ATOM 3497 C CA . ARG A 1 466 ? -6.333 9.706 19.899 1.00 54.50 466 ARG A CA 1
ATOM 3498 C C . ARG A 1 466 ? -5.151 9.810 18.926 1.00 54.50 466 ARG A C 1
ATOM 3500 O O . ARG A 1 466 ? -5.202 9.299 17.809 1.00 54.50 466 ARG A O 1
ATOM 3507 N N . SER A 1 467 ? -4.056 10.434 19.362 1.00 37.59 467 SER A N 1
ATOM 3508 C CA . SER A 1 467 ? -2.775 10.365 18.654 1.00 37.59 467 SER A CA 1
ATOM 3509 C C . SER A 1 467 ? -2.005 9.135 19.140 1.00 37.59 467 SER A C 1
ATOM 3511 O O . SER A 1 467 ? -1.698 9.007 20.323 1.00 37.59 467 SER A O 1
ATOM 3513 N N . ARG A 1 468 ? -1.699 8.188 18.244 1.00 30.05 468 ARG A N 1
ATOM 3514 C CA . ARG A 1 468 ? -0.784 7.080 18.556 1.00 30.05 468 ARG A CA 1
ATOM 3515 C C . ARG A 1 468 ? 0.648 7.624 18.610 1.00 30.05 468 ARG A C 1
ATOM 3517 O O . ARG A 1 468 ? 1.369 7.573 17.621 1.00 30.05 468 ARG A O 1
ATOM 3524 N N . HIS A 1 469 ? 1.065 8.144 19.761 1.00 28.28 469 HIS A N 1
ATOM 3525 C CA . HIS A 1 469 ? 2.474 8.103 20.146 1.00 28.28 469 HIS A CA 1
ATOM 3526 C C . HIS A 1 469 ? 2.659 6.869 21.020 1.00 28.28 469 HIS A C 1
ATOM 3528 O O . HIS A 1 469 ? 2.083 6.760 22.100 1.00 28.28 469 HIS A O 1
ATOM 3534 N N . GLY A 1 470 ? 3.396 5.893 20.491 1.00 26.22 470 GLY A N 1
ATOM 3535 C CA . GLY A 1 470 ? 3.749 4.691 21.228 1.00 26.22 470 GLY A CA 1
ATOM 3536 C C . GLY A 1 470 ? 4.460 5.052 22.526 1.00 26.22 470 GLY A C 1
ATOM 3537 O O . GLY A 1 470 ? 5.305 5.947 22.554 1.00 26.22 470 GLY A O 1
ATOM 3538 N N . ARG A 1 471 ? 4.111 4.319 23.586 1.00 27.88 471 ARG A N 1
ATOM 3539 C CA . ARG A 1 471 ? 4.890 4.217 24.817 1.00 27.88 471 ARG A CA 1
ATOM 3540 C C . ARG A 1 471 ? 6.329 3.833 24.460 1.00 27.88 471 ARG A C 1
ATOM 3542 O O . ARG A 1 471 ? 6.635 2.670 24.229 1.00 27.88 471 ARG A O 1
ATOM 3549 N N . GLY A 1 472 ? 7.193 4.833 24.412 1.00 23.55 472 GLY A N 1
ATOM 3550 C CA . GLY A 1 472 ? 8.623 4.724 24.631 1.00 23.55 472 GLY A CA 1
ATOM 3551 C C . GLY A 1 472 ? 8.925 5.739 25.714 1.00 23.55 472 GLY A C 1
ATOM 3552 O O . GLY A 1 472 ? 8.791 6.936 25.479 1.00 23.55 472 GLY A O 1
ATOM 3553 N N . GLY A 1 473 ? 9.202 5.257 26.923 1.00 25.72 473 GLY A N 1
ATOM 3554 C CA . GLY A 1 473 ? 9.576 6.124 28.026 1.00 25.72 473 GLY A CA 1
ATOM 3555 C C . GLY A 1 473 ? 10.816 6.930 27.665 1.00 25.72 473 GLY A C 1
ATOM 3556 O O . GLY A 1 473 ? 11.745 6.387 27.079 1.00 25.72 473 GLY A O 1
ATOM 3557 N N . THR A 1 474 ? 10.795 8.204 28.026 1.00 21.86 474 THR A N 1
ATOM 3558 C CA . THR A 1 474 ? 11.916 8.915 28.643 1.00 21.86 474 THR A CA 1
ATOM 3559 C C . THR A 1 474 ? 11.376 10.252 29.115 1.00 21.86 474 THR A C 1
ATOM 3561 O O . THR A 1 474 ? 10.850 11.032 28.323 1.00 21.86 474 THR A O 1
ATOM 3564 N N . GLU A 1 475 ? 11.498 10.468 30.418 1.00 24.73 475 GLU A N 1
ATOM 3565 C CA . GLU A 1 475 ? 11.561 11.785 31.034 1.00 24.73 475 GLU A CA 1
ATOM 3566 C C . GLU A 1 475 ? 12.552 12.672 30.266 1.00 24.73 475 GLU A C 1
ATOM 3568 O O . GLU A 1 475 ? 13.678 12.239 29.996 1.00 24.73 475 GLU A O 1
ATOM 3573 N N . GLN A 1 476 ? 12.121 13.889 29.921 1.00 24.83 476 GLN A N 1
ATOM 3574 C CA . GLN A 1 476 ? 12.884 15.141 30.025 1.00 24.83 476 GLN A CA 1
ATOM 3575 C C . GLN A 1 476 ? 12.020 16.339 29.639 1.00 24.83 476 GLN A C 1
ATOM 3577 O O . GLN A 1 476 ? 11.405 16.304 28.547 1.00 24.83 476 GLN A O 1
#

Foldseek 3Di:
DVVLCVVQVDADDDDDCVQCVVLVVVVQVCVLVVVPLDLVNVLCSVVSNVLVVVAQAEEAEQEEDDAHSHPDPVSSVVSQCSNCVVCVVSVHHYHYDYDYDQADQFFWFFFLRVLLQVLQQLQLHGDPRNLVVVLQRQLCVCCSVVVDVHSVRSSVVVSVSSPVSVSLVSQLSRCVVVPNDNVLSCCCNVNDSVSSCVSSDADPDDDDDFDQAWFFAQHDGPNVQVVVQVVVFRDDPHPPDDGDRNGIGGHPDDHGDTHHGDDDDDPPDDPDDDDDDDPVVVVVVVVVVVVVVVVVVVVVVVVVVVVSLVVSLVVCLVVQPQDQKAFWAKLPPRDTDILVVQAPAKEWEWEEAQPDPPQVVVVLQVVLVVQVVQVVDPVHGHYQYEYEYQCQVPDPSPNVVVRNVVRHPRYMYTHDPNVRSVSNCVSRPKDWDWADADPVRDIDIDIAGKIFIADNRRGTRDIDGDDPPDDDDDDD

Radius of gyration: 29.26 Å; chains: 1; bounding box: 74×66×72 Å

Secondary structure (DSSP, 8-state):
-HHHHHHHS-------TTS-HHHHHHHHHHHHHT-TT-HHHHHHHHHHHHHTTT-SEEEEEEEESTTSSB-SHHHHHHHHHHHHHHHHHTT-EEEEEEEE-SS-SSSEEESHHHHHHHHHHHTT-S-HHHHHHHHHHHHHHHHHTTSSSSHHHHHHHHHHHHHSSHHHHHHHHHHHHTT--HHHHHHHHHS-HHHHHHHH---S-------SS-EE-----HHHHHHHHIIIIIS-SSTT----TT-EEE-SS-TTPEEPPPPPPPP---S-------HHHHHHHHHHHHHHHHHHHHHHHHHHHHHHHHHHHHHHHHHS-TT---EEEETTT--EEEGGGGTTSEEEEEEE-TT-SSHHHHHHHHHHHHHHHHHT-TTSPPEEEEEEES-TTT--HHHHHHHHTTT-TT-EEEE--HHHHHHHHHHTT--EEEPPP-TTS---EEE--EEEEE-TTS-EEEEEE-----------

Organism: NCBI:txid333673

pLDDT: mean 81.12, std 17.13, range [21.86, 98.0]

Sequence (476 aa):
MRHILARVGCCIVGQSAELVPADRVLYALRDVTATVDSLPLITASILSKKAVERLSALVLDVKFGGAALYPTQESARELAQSLVAVGTQLGMRTAALLTRMEQPLGRAVGNALEVLEALECLGGRGPPDLRHLVTALGGVLLWQCGMAAGAEQGRERLARALDDGSALRTFEAMLGAQGVPPDTARGLCAGTPAQRRQLLGEAKVCEELPAPQEGWVQQVRALPLARVLHRLGAGRARAGDPVNPRVGAELLVGTGEHLRAAGPAPPVRCPRCPPGAPLRQRLAAAAAVAGAAAAGWLYLRRQKERQRLSRRLGDLRALAPSRGDFQLRDTEGGRERSKADFLGRWVLLYFGFTHCPDVCPEELEKLSRAVELLESDPALPPVQPLFVTVDPERDDAAALRRYLRDFHPRLLGLTGGPRQVREAAAAFGVYVSAGPRDADGDYAVDHSVLTFLLDPDGAVRDCYGRSRHGRGGTEQ

InterPro domains:
  IPR000053 Thymidine/pyrimidine-nucleoside phosphorylase [PTHR10515] (1-265)
  IPR000312 Glycosyl transferase, family 3 [PF00591] (1-168)
  IPR003782 Copper chaperone SCO1/SenC [PF02630] (324-459)
  IPR003782 Copper chaperone SCO1/SenC [cd02968] (324-465)
  IPR013102 Pyrimidine nucleoside phosphorylase, C-terminal [SM00941] (216-296)
  IPR035902 Nucleoside phosphorylase/phosphoribosyltransferase catalytic domain superfamily [G3DSA:3.40.1030.10] (1-209)
  IPR035902 Nucleoside phosphorylase/phosphoribosyltransferase catalytic domain superfamily [SSF52418] (2-189)
  IPR036249 Thioredoxin-like superfamily [SSF52833] (324-466)
  IPR036566 Pyrimidine nucleoside phosphorylase-like, C-terminal domain superfamily [G3DSA:3.90.1170.30] (210-266)
  IPR036566 Pyrimidine nucleoside phosphorylase-like, C-terminal domain superfamily [SSF54680] (203-261)